Protein AF-A0AAQ4RQZ1-F1 (afdb_monomer_lite)

Foldseek 3Di:
DLVVVVQDDQFDPDPDDTDRDVVSVVVSVVVVVVVVVVVVVVVVVVVVVVVVVVVVVVVVVVVVVVVVVVVVVVVVVVVVVVVVVVVVVVVVVVVVVVVVVVVVVVVVVVVVVVVVVVVVVVVVVVVVVVVVVVVVVVVVVVVVVVVDDDDDDPPDPPQDPVRDDPPDPDPVNVVVVVVVVVVVVVVVVVVVVVVVVVVVVVVVVVVVVVVVVVVVVVVVVVVPVVPPPDDDDDCPVVVVVVVVVVVVVVVVVVVVVVVVVVVVVVVVVVVPPDDDDDDDDDDDPPPPVVVVVVVVVVVVVVVVVVVVVVVVVVVVVVVPDDPDDPVVVVVVVVVVVVVVVVVVVVVVVVVVVVVVVVVVVVVVVVVVVVVVVVVVVD

Organism: NCBI:txid481459

Structure (mmCIF, N/CA/C/O backbone):
data_AF-A0AAQ4RQZ1-F1
#
_entry.id   AF-A0AAQ4RQZ1-F1
#
loop_
_atom_site.group_PDB
_atom_site.id
_atom_site.type_symbol
_atom_site.label_atom_id
_atom_site.label_alt_id
_atom_site.label_comp_id
_atom_site.label_asym_id
_atom_site.label_entity_id
_atom_site.label_seq_id
_atom_site.pdbx_PDB_ins_code
_atom_site.Cartn_x
_atom_site.Cartn_y
_atom_site.Cartn_z
_atom_site.occupancy
_atom_site.B_iso_or_equiv
_atom_site.auth_seq_id
_atom_site.auth_comp_id
_atom_site.auth_asym_id
_atom_site.auth_atom_id
_atom_site.pdbx_PDB_model_num
ATOM 1 N N . GLU A 1 1 ? -41.180 -1.312 80.813 1.00 59.28 1 GLU A N 1
ATOM 2 C CA . GLU A 1 1 ? -41.533 -1.336 79.374 1.00 59.28 1 GLU A CA 1
ATOM 3 C C . GLU A 1 1 ? -42.051 0.009 78.858 1.00 59.28 1 GLU A C 1
ATOM 5 O O . GLU A 1 1 ? -41.521 0.516 77.881 1.00 59.28 1 GLU A O 1
ATOM 10 N N . VAL A 1 2 ? -43.015 0.654 79.524 1.00 67.31 2 VAL A N 1
ATOM 11 C CA . VAL A 1 2 ? -43.515 1.984 79.101 1.00 67.31 2 VAL A CA 1
ATOM 12 C C . VAL A 1 2 ? -42.432 3.077 79.223 1.00 67.31 2 VAL A C 1
ATOM 14 O O . VAL A 1 2 ? -42.236 3.873 78.310 1.00 67.31 2 VAL A O 1
ATOM 17 N N . SER A 1 3 ? -41.609 3.027 80.276 1.00 71.88 3 SER A N 1
ATOM 18 C CA . SER A 1 3 ? -40.496 3.970 80.486 1.00 71.88 3 SER A CA 1
ATOM 19 C C . SER A 1 3 ? -39.339 3.831 79.491 1.00 71.88 3 SER A C 1
ATOM 21 O O . SER A 1 3 ? -38.650 4.810 79.224 1.00 71.88 3 SER A O 1
ATOM 23 N N . SER A 1 4 ? -39.139 2.655 78.883 1.00 78.62 4 SER A N 1
ATOM 24 C CA . SER A 1 4 ? -38.140 2.468 77.814 1.00 78.62 4 SER A CA 1
ATOM 25 C C . SER A 1 4 ? -38.561 3.094 76.481 1.00 78.62 4 SER A C 1
ATOM 27 O O . SER A 1 4 ? -37.720 3.285 75.611 1.00 78.62 4 SER A O 1
ATOM 29 N N . LEU A 1 5 ? -39.841 3.456 76.336 1.00 77.50 5 LEU A N 1
ATOM 30 C CA . LEU A 1 5 ? -40.372 4.231 75.210 1.00 77.50 5 LEU A CA 1
ATOM 31 C C . LEU A 1 5 ? -40.400 5.744 75.506 1.00 77.50 5 LEU A C 1
ATOM 33 O O . LEU A 1 5 ? -40.932 6.514 74.711 1.00 77.50 5 LEU A O 1
ATOM 37 N N . GLY A 1 6 ? -39.838 6.173 76.645 1.00 80.06 6 GLY A N 1
ATOM 38 C CA . GLY A 1 6 ? -39.820 7.571 77.083 1.00 80.06 6 GLY A CA 1
ATOM 39 C C . GLY A 1 6 ? -41.126 8.061 77.719 1.00 80.06 6 GLY A C 1
ATOM 40 O O . GLY A 1 6 ? -41.281 9.263 77.913 1.00 80.06 6 GLY A O 1
ATOM 41 N N . LEU A 1 7 ? -42.060 7.158 78.042 1.00 80.44 7 LEU A N 1
ATOM 42 C CA . LEU A 1 7 ? -43.361 7.490 78.631 1.00 80.44 7 LEU A CA 1
ATOM 43 C C . LEU A 1 7 ? -43.346 7.370 80.174 1.00 80.44 7 LEU A C 1
ATOM 45 O O . LEU A 1 7 ? -42.625 6.525 80.722 1.00 80.44 7 LEU A O 1
ATOM 49 N N . PRO A 1 8 ? -44.128 8.193 80.900 1.00 76.06 8 PRO A N 1
ATOM 50 C CA . PRO A 1 8 ? -44.160 8.184 82.365 1.00 76.06 8 PRO A CA 1
ATOM 51 C C . PRO A 1 8 ? -44.681 6.843 82.932 1.00 76.06 8 PRO A C 1
ATOM 53 O O . PRO A 1 8 ? -45.546 6.207 82.327 1.00 76.06 8 PRO A O 1
ATOM 56 N N . PRO A 1 9 ? -44.155 6.368 84.080 1.00 71.56 9 PRO A N 1
ATOM 57 C CA . PRO A 1 9 ? -44.574 5.101 84.676 1.00 71.56 9 PRO A CA 1
ATOM 58 C C . PRO A 1 9 ? -46.028 5.156 85.172 1.00 71.56 9 PRO A C 1
ATOM 60 O O . PRO A 1 9 ? -46.470 6.144 85.749 1.00 71.56 9 PRO A O 1
ATOM 63 N N . LEU A 1 10 ? -46.760 4.058 84.966 1.00 65.25 10 LEU A N 1
ATOM 64 C CA . LEU A 1 10 ? -48.193 3.923 85.279 1.00 65.25 10 LEU A CA 1
ATOM 65 C C . LEU A 1 10 ? -48.496 3.708 86.774 1.00 65.25 10 LEU A C 1
ATOM 67 O O . LEU A 1 10 ? -49.662 3.675 87.160 1.00 65.25 10 LEU A O 1
ATOM 71 N N . TRP A 1 11 ? -47.459 3.569 87.603 1.00 62.66 11 TRP A N 1
ATOM 72 C CA . TRP A 1 11 ? -47.564 3.271 89.028 1.00 62.66 11 TRP A CA 1
ATOM 73 C C . TRP A 1 11 ? -46.724 4.260 89.831 1.00 62.66 11 TRP A C 1
ATOM 75 O O . TRP A 1 11 ? -45.545 4.457 89.537 1.00 62.66 11 TRP A O 1
ATOM 85 N N . THR A 1 12 ? -47.321 4.827 90.874 1.00 58.41 12 THR A N 1
ATOM 86 C CA . THR A 1 12 ? -46.602 5.540 91.930 1.00 58.41 12 THR A CA 1
ATOM 87 C C . THR A 1 12 ? -46.674 4.655 93.171 1.00 58.41 12 THR A C 1
ATOM 89 O O . THR A 1 12 ? -47.775 4.385 93.647 1.00 58.41 12 THR A O 1
ATOM 92 N N . GLU A 1 13 ? -45.543 4.167 93.693 1.00 52.25 13 GLU A N 1
ATOM 93 C CA . GLU A 1 13 ? -45.518 3.493 95.000 1.00 52.25 13 GLU A CA 1
ATOM 94 C C . GLU A 1 13 ? -45.848 4.525 96.085 1.00 52.25 13 GLU A C 1
ATOM 96 O O . GLU A 1 13 ? -44.984 5.244 96.583 1.00 52.25 13 GLU A O 1
ATOM 101 N N . SER A 1 14 ? -47.130 4.636 96.425 1.00 49.06 14 SER A N 1
ATOM 102 C CA . SER A 1 14 ? -47.586 5.293 97.642 1.00 49.06 14 SER A CA 1
ATOM 103 C C . SER A 1 14 ? -48.231 4.241 98.534 1.00 49.06 14 SER A C 1
ATOM 105 O O . SER A 1 14 ? -48.988 3.385 98.078 1.00 49.06 14 SER A O 1
ATOM 107 N N . SER A 1 15 ? -47.852 4.260 99.807 1.00 50.69 15 SER A N 1
ATOM 108 C CA . SER A 1 15 ? -48.263 3.302 100.824 1.00 50.69 15 SER A CA 1
ATOM 109 C C . SER A 1 15 ? -49.790 3.232 100.953 1.00 50.69 15 SER A C 1
ATOM 111 O O . SER A 1 15 ? -50.403 4.165 101.464 1.00 50.69 15 SER A O 1
ATOM 113 N N . GLY A 1 16 ? -50.379 2.099 100.563 1.00 50.88 16 GLY A N 1
ATOM 114 C CA . GLY A 1 16 ? -51.783 1.765 100.823 1.00 50.88 16 GLY A CA 1
ATOM 115 C C . GLY A 1 16 ? -52.666 1.778 99.574 1.00 50.88 16 GLY A C 1
ATOM 116 O O . GLY A 1 16 ? -53.191 2.811 99.188 1.00 50.88 16 GLY A O 1
ATOM 117 N N . SER A 1 17 ? -52.891 0.582 99.020 1.00 53.38 17 SER A N 1
ATOM 118 C CA . SER A 1 17 ? -53.736 0.240 97.860 1.00 53.38 17 SER A CA 1
ATOM 119 C C . SER A 1 17 ? -53.288 0.805 96.494 1.00 53.38 17 SER A C 1
ATOM 121 O O . SER A 1 17 ? -53.156 2.014 96.328 1.00 53.38 17 SER A O 1
ATOM 123 N N . PRO A 1 18 ? -53.048 -0.059 95.487 1.00 54.28 18 PRO A N 1
ATOM 124 C CA . PRO A 1 18 ? -52.599 0.375 94.171 1.00 54.28 18 PRO A CA 1
ATOM 125 C C . PRO A 1 18 ? -53.797 0.891 93.362 1.00 54.28 18 PRO A C 1
ATOM 127 O O . PRO A 1 18 ? -54.437 0.136 92.632 1.00 54.28 18 PRO A O 1
ATOM 130 N N . GLU A 1 19 ? -54.137 2.169 93.509 1.00 59.97 19 GLU A N 1
ATOM 131 C CA . GLU A 1 19 ? -55.210 2.782 92.726 1.00 59.97 19 GLU A CA 1
ATOM 132 C C . GLU A 1 19 ? -54.652 3.274 91.384 1.00 59.97 19 GLU A C 1
ATOM 134 O O . GLU A 1 19 ? -53.916 4.259 91.292 1.00 59.97 19 GLU A O 1
ATOM 139 N N . VAL A 1 20 ? -54.952 2.528 90.320 1.00 65.06 20 VAL A N 1
ATOM 140 C CA . VAL A 1 20 ? -54.556 2.882 88.955 1.00 65.06 20 VAL A CA 1
ATOM 141 C C . VAL A 1 20 ? -55.335 4.123 88.531 1.00 65.06 20 VAL A C 1
ATOM 143 O O . VAL A 1 20 ? -56.552 4.075 88.351 1.00 65.06 20 VAL A O 1
ATOM 146 N N . ASN A 1 21 ? -54.638 5.241 88.335 1.00 78.88 21 ASN A N 1
ATOM 147 C CA . ASN A 1 21 ? -55.267 6.459 87.843 1.00 78.88 21 ASN A CA 1
ATOM 148 C C . ASN A 1 21 ? -55.654 6.277 86.364 1.00 78.88 21 ASN A C 1
ATOM 150 O O . ASN A 1 21 ? -54.814 6.283 85.467 1.00 78.88 21 ASN A O 1
ATOM 154 N N . VAL A 1 22 ? -56.952 6.125 86.101 1.00 80.81 22 VAL A N 1
ATOM 155 C CA . VAL A 1 22 ? -57.495 5.918 84.748 1.00 80.81 22 VAL A CA 1
ATOM 156 C C . VAL A 1 22 ? -57.039 7.013 83.777 1.00 80.81 22 VAL A C 1
ATOM 158 O O . VAL A 1 22 ? -56.769 6.722 82.615 1.00 80.81 22 VAL A O 1
ATOM 161 N N . MET A 1 23 ? -56.878 8.255 84.248 1.00 83.00 23 MET A N 1
ATOM 162 C CA . MET A 1 23 ? -56.423 9.380 83.429 1.00 83.00 23 MET A CA 1
ATOM 163 C C . MET A 1 23 ? -54.957 9.226 82.993 1.00 83.00 23 MET A C 1
ATOM 165 O O . MET A 1 23 ? -54.626 9.537 81.850 1.00 83.00 23 MET A O 1
ATOM 169 N N . THR A 1 24 ? -54.071 8.729 83.868 1.00 82.31 24 THR A N 1
ATOM 170 C CA . THR A 1 24 ? -52.656 8.508 83.512 1.00 82.31 24 THR A CA 1
ATOM 171 C C . THR A 1 24 ? -52.511 7.344 82.541 1.00 82.31 24 THR A C 1
ATOM 173 O O . THR A 1 24 ? -51.717 7.440 81.607 1.00 82.31 24 THR A O 1
ATOM 176 N N . VAL A 1 25 ? -53.327 6.297 82.691 1.00 84.38 25 VAL A N 1
ATOM 177 C CA . VAL A 1 25 ? -53.416 5.193 81.724 1.00 84.38 25 VAL A CA 1
ATOM 178 C C . VAL A 1 25 ? -53.899 5.698 80.365 1.00 84.38 25 VAL A C 1
ATOM 180 O O . VAL A 1 25 ? -53.252 5.417 79.360 1.00 84.38 25 VAL A O 1
ATOM 183 N N . LEU A 1 26 ? -54.990 6.473 80.319 1.00 87.81 26 LEU A N 1
ATOM 184 C CA . LEU A 1 26 ? -55.558 6.975 79.063 1.00 87.81 26 LEU A CA 1
ATOM 185 C C . LEU A 1 26 ? -54.582 7.895 78.320 1.00 87.81 26 LEU A C 1
ATOM 187 O O . LEU A 1 26 ? -54.407 7.754 77.111 1.00 87.81 26 LEU A O 1
ATOM 191 N N . ASN A 1 27 ? -53.912 8.796 79.046 1.00 87.94 27 ASN A N 1
ATOM 192 C CA . ASN A 1 27 ? -52.893 9.678 78.480 1.00 87.94 27 ASN A CA 1
ATOM 193 C C . ASN A 1 27 ? -51.678 8.882 77.985 1.00 87.94 27 ASN A C 1
ATOM 195 O O . ASN A 1 27 ? -51.227 9.108 76.869 1.00 87.94 27 ASN A O 1
ATOM 199 N N . CYS A 1 28 ? -51.209 7.881 78.742 1.00 87.06 28 CYS A N 1
ATOM 200 C CA . CYS A 1 28 ? -50.135 6.996 78.280 1.00 87.06 28 CYS A CA 1
ATOM 201 C C . CYS A 1 28 ? -50.531 6.209 77.023 1.00 87.06 28 CYS A C 1
ATOM 203 O O . CYS A 1 28 ? -49.710 6.044 76.124 1.00 87.06 28 CYS A O 1
ATOM 205 N N . MET A 1 29 ? -51.775 5.728 76.932 1.00 87.94 29 MET A N 1
ATOM 206 C CA . MET A 1 29 ? -52.284 5.050 75.735 1.00 87.94 29 MET A CA 1
ATOM 207 C C . MET A 1 29 ? -52.366 6.005 74.542 1.00 87.94 29 MET A C 1
ATOM 209 O O . MET A 1 29 ? -51.962 5.637 73.440 1.00 87.94 29 MET A O 1
ATOM 213 N N . TYR A 1 30 ? -52.845 7.232 74.755 1.00 91.38 30 TYR A N 1
ATOM 214 C CA . TYR A 1 30 ? -52.876 8.275 73.732 1.00 91.38 30 TYR A CA 1
ATOM 215 C C . TYR A 1 30 ? -51.467 8.612 73.227 1.00 91.38 30 TYR A C 1
ATOM 217 O O . TYR A 1 30 ? -51.231 8.596 72.017 1.00 91.38 30 TYR A O 1
ATOM 225 N N . ASP A 1 31 ? -50.516 8.832 74.136 1.00 91.81 31 ASP A N 1
ATOM 226 C CA . ASP A 1 31 ? -49.124 9.138 73.800 1.00 91.81 31 ASP A CA 1
ATOM 227 C C . ASP A 1 31 ? -48.448 7.969 73.074 1.00 91.81 31 ASP A C 1
ATOM 229 O O . ASP A 1 31 ? -47.706 8.185 72.114 1.00 91.81 31 ASP A O 1
ATOM 233 N N . LEU A 1 32 ? -48.747 6.726 73.466 1.00 92.19 32 LEU A N 1
ATOM 234 C CA . LEU A 1 32 ? -48.250 5.522 72.798 1.00 92.19 32 LEU A CA 1
ATOM 235 C C . LEU A 1 32 ? -48.790 5.396 71.367 1.00 92.19 32 LEU A C 1
ATOM 237 O O . LEU A 1 32 ? -48.021 5.129 70.443 1.00 92.19 32 LEU A O 1
ATOM 241 N N . ILE A 1 33 ? -50.090 5.629 71.160 1.00 92.81 33 ILE A N 1
ATOM 242 C CA . ILE A 1 33 ? -50.713 5.630 69.826 1.00 92.81 33 ILE A CA 1
ATOM 243 C C . ILE A 1 33 ? -50.127 6.756 68.970 1.00 92.81 33 ILE A C 1
ATOM 245 O O . ILE A 1 33 ? -49.798 6.554 67.800 1.00 92.81 33 ILE A O 1
ATOM 249 N N . HIS A 1 34 ? -49.955 7.945 69.545 1.00 93.88 34 HIS A N 1
ATOM 250 C CA . HIS A 1 34 ? -49.367 9.079 68.845 1.00 93.88 34 HIS A CA 1
ATOM 251 C C . HIS A 1 34 ? -47.904 8.810 68.456 1.00 93.88 34 HIS A C 1
ATOM 253 O O . HIS A 1 34 ? -47.505 9.081 67.318 1.00 93.88 34 HIS A O 1
ATOM 259 N N . LEU A 1 35 ? -47.115 8.220 69.360 1.00 93.38 35 LEU A N 1
ATOM 260 C CA . LEU A 1 35 ? -45.741 7.798 69.098 1.00 93.38 35 LEU A CA 1
ATOM 261 C C . LEU A 1 35 ? -45.685 6.731 67.999 1.00 93.38 35 LEU A C 1
ATOM 263 O O . LEU A 1 35 ? -44.861 6.843 67.092 1.00 93.38 35 LEU A O 1
ATOM 267 N N . HIS A 1 36 ? -46.593 5.753 68.026 1.00 93.56 36 HIS A N 1
ATOM 268 C CA . HIS A 1 36 ? -46.703 4.726 66.992 1.00 93.56 36 HIS A CA 1
ATOM 269 C C . HIS A 1 36 ? -47.021 5.331 65.617 1.00 93.56 36 HIS A C 1
ATOM 271 O O . HIS A 1 36 ? -46.303 5.073 64.654 1.00 93.56 36 HIS A O 1
ATOM 277 N N . HIS A 1 37 ? -48.016 6.219 65.523 1.00 95.94 37 HIS A N 1
ATOM 278 C CA . HIS A 1 37 ? -48.346 6.912 64.271 1.00 95.94 37 HIS A CA 1
ATOM 279 C C . HIS A 1 37 ? -47.215 7.812 63.759 1.00 95.94 37 HIS A C 1
ATOM 281 O O . HIS A 1 37 ? -47.072 8.002 62.550 1.00 95.94 37 HIS A O 1
ATOM 287 N N . LYS A 1 38 ? -46.425 8.414 64.656 1.00 96.44 38 LYS A N 1
ATOM 288 C CA . LYS A 1 38 ? -45.224 9.168 64.273 1.00 96.44 38 LYS A CA 1
ATOM 289 C C . LYS A 1 38 ? -44.148 8.229 63.725 1.00 96.44 38 LYS A C 1
ATOM 291 O O . LYS A 1 38 ? -43.565 8.543 62.692 1.00 96.44 38 LYS A O 1
ATOM 296 N N . GLY A 1 39 ? -43.933 7.089 64.382 1.00 96.25 39 GLY A N 1
ATOM 297 C CA . GLY A 1 39 ? -43.011 6.038 63.950 1.00 96.25 39 GLY A CA 1
ATOM 298 C C . GLY A 1 39 ? -43.359 5.479 62.569 1.00 96.25 39 GLY A C 1
ATOM 299 O O . GLY A 1 39 ? -42.486 5.404 61.706 1.00 96.25 39 GLY A O 1
ATOM 300 N N . LEU A 1 40 ? -44.638 5.180 62.326 1.00 96.75 40 LEU A N 1
ATOM 301 C CA . LEU A 1 40 ? -45.128 4.737 61.017 1.00 96.75 40 LEU A CA 1
ATOM 302 C C . LEU A 1 40 ? -44.853 5.776 59.927 1.00 96.75 40 LEU A C 1
ATOM 304 O O . LEU A 1 40 ? -44.240 5.444 58.921 1.00 96.75 40 LEU A O 1
ATOM 308 N N . ARG A 1 41 ? -45.181 7.054 60.162 1.00 97.38 41 ARG A N 1
ATOM 309 C CA . ARG A 1 41 ? -44.879 8.130 59.201 1.00 97.38 41 ARG A CA 1
ATOM 310 C C . ARG A 1 41 ? -43.383 8.270 58.914 1.00 97.38 41 ARG A C 1
ATOM 312 O O . ARG A 1 41 ? -42.995 8.532 57.780 1.00 97.38 41 ARG A O 1
ATOM 319 N N . THR A 1 42 ? -42.523 8.120 59.924 1.00 97.12 42 THR A N 1
ATOM 320 C CA . THR A 1 42 ? -41.068 8.142 59.700 1.00 97.12 42 THR A CA 1
ATOM 321 C C . THR A 1 42 ? -40.584 6.934 58.904 1.00 97.12 42 THR A C 1
ATOM 323 O O . THR A 1 42 ? -39.719 7.105 58.049 1.00 97.12 42 THR A O 1
ATOM 326 N N . LEU A 1 43 ? -41.160 5.751 59.143 1.00 97.50 43 LEU A N 1
ATOM 327 C CA . LEU A 1 43 ? -40.852 4.531 58.400 1.00 97.50 43 LEU A CA 1
ATOM 328 C C . LEU A 1 43 ? -41.260 4.676 56.928 1.00 97.50 43 LEU A C 1
ATOM 330 O O . LEU A 1 43 ? -40.421 4.489 56.056 1.00 97.50 43 LEU A O 1
ATOM 334 N N . GLU A 1 44 ? -42.495 5.106 56.659 1.00 97.44 44 GLU A N 1
ATOM 335 C CA . GLU A 1 44 ? -43.001 5.351 55.300 1.00 97.44 44 GLU A CA 1
ATOM 336 C C . GLU A 1 44 ? -42.118 6.356 54.545 1.00 97.44 44 GLU A C 1
ATOM 338 O O . GLU A 1 44 ? -41.727 6.119 53.403 1.00 97.44 44 GLU A O 1
ATOM 343 N N . ASN A 1 45 ? -41.730 7.462 55.191 1.00 97.62 45 ASN A N 1
ATOM 344 C CA . ASN A 1 45 ? -40.822 8.438 54.586 1.00 97.62 45 ASN A CA 1
ATOM 345 C C . ASN A 1 45 ? -39.450 7.827 54.258 1.00 97.62 45 ASN A C 1
ATOM 347 O O . ASN A 1 45 ? -38.893 8.102 53.196 1.00 97.62 45 ASN A O 1
ATOM 351 N N . MET A 1 46 ? -38.902 6.997 55.151 1.00 97.62 46 MET A N 1
ATOM 352 C CA . MET A 1 46 ? -37.640 6.295 54.909 1.00 97.62 46 MET A CA 1
ATOM 353 C C . MET A 1 46 ? -37.747 5.288 53.761 1.00 97.62 46 MET A C 1
ATOM 355 O O . MET A 1 46 ? -36.831 5.217 52.946 1.00 97.62 46 MET A O 1
ATOM 359 N N . GLU A 1 47 ? -38.849 4.544 53.663 1.00 97.75 47 GLU A N 1
ATOM 360 C CA . GLU A 1 47 ? -39.102 3.606 52.563 1.00 97.75 47 GLU A CA 1
ATOM 361 C C . GLU A 1 47 ? -39.194 4.335 51.216 1.00 97.75 47 GLU A C 1
ATOM 363 O O . GLU A 1 47 ? -38.590 3.907 50.231 1.00 97.75 47 GLU A O 1
ATOM 368 N N . VAL A 1 48 ? -39.872 5.487 51.171 1.00 97.75 48 VAL A N 1
ATOM 369 C CA . VAL A 1 48 ? -39.945 6.326 49.965 1.00 97.75 48 VAL A CA 1
ATOM 370 C C . VAL A 1 48 ? -38.560 6.832 49.553 1.00 97.75 48 VAL A C 1
ATOM 372 O O . VAL A 1 48 ? -38.203 6.753 48.375 1.00 97.75 48 VAL A O 1
ATOM 375 N N . GLU A 1 49 ? -37.757 7.333 50.493 1.00 97.56 49 GLU A N 1
ATOM 376 C CA . GLU A 1 49 ? -36.389 7.779 50.197 1.00 97.56 49 GLU A CA 1
ATOM 377 C C . GLU A 1 49 ? -35.479 6.617 49.778 1.00 97.56 49 GLU A C 1
ATOM 379 O O . GLU A 1 49 ? -34.660 6.765 48.866 1.00 97.56 49 GLU A O 1
ATOM 384 N N . GLN A 1 50 ? -35.661 5.431 50.362 1.00 97.62 50 GLN A N 1
ATOM 385 C CA . GLN A 1 50 ? -34.957 4.222 49.947 1.00 97.62 50 GLN A CA 1
ATOM 386 C C . GLN A 1 50 ? -35.296 3.851 48.498 1.00 97.62 50 GLN A C 1
ATOM 388 O O . GLN A 1 50 ? -34.382 3.609 47.709 1.00 97.62 50 GLN A O 1
ATOM 393 N N . LEU A 1 51 ? -36.577 3.857 48.117 1.00 98.06 51 LEU A N 1
ATOM 394 C CA . LEU A 1 51 ? -37.006 3.575 46.743 1.00 98.06 51 LEU A CA 1
ATOM 395 C C . LEU A 1 51 ? -36.446 4.596 45.744 1.00 98.06 51 LEU A C 1
ATOM 397 O O . LEU A 1 51 ? -35.940 4.210 44.688 1.00 98.06 51 LEU A O 1
ATOM 401 N N . LYS A 1 52 ? -36.462 5.891 46.087 1.00 98.25 52 LYS A N 1
ATOM 402 C CA . LYS A 1 52 ? -35.836 6.943 45.265 1.00 98.25 52 LYS A CA 1
ATOM 403 C C . LYS A 1 52 ? -34.336 6.710 45.098 1.00 98.25 52 LYS A C 1
ATOM 405 O O . LYS A 1 52 ? -33.816 6.816 43.989 1.00 98.25 52 LYS A O 1
ATOM 410 N N . SER A 1 53 ? -33.641 6.371 46.184 1.00 97.50 53 SER A N 1
ATOM 411 C CA . SER A 1 53 ? -32.204 6.086 46.162 1.00 97.50 53 SER A CA 1
ATOM 412 C C . SER A 1 53 ? -31.877 4.880 45.276 1.00 97.50 53 SER A C 1
ATOM 414 O O . SER A 1 53 ? -30.984 4.969 44.435 1.00 97.50 53 SER A O 1
ATOM 416 N N . ILE A 1 54 ? -32.649 3.791 45.377 1.00 98.19 54 ILE A N 1
ATOM 417 C CA . ILE A 1 54 ? -32.504 2.605 44.515 1.00 98.19 54 ILE A CA 1
ATOM 418 C C . ILE A 1 54 ? -32.689 2.986 43.041 1.00 98.19 54 ILE A C 1
ATOM 420 O O . ILE A 1 54 ? -31.818 2.693 42.223 1.00 98.19 54 ILE A O 1
ATOM 424 N N . SER A 1 55 ? -33.756 3.724 42.714 1.00 97.94 55 SER A N 1
ATOM 425 C CA . SER A 1 55 ? -34.008 4.189 41.344 1.00 97.94 55 SER A CA 1
ATOM 426 C C . SER A 1 55 ? -32.864 5.054 40.800 1.00 97.94 55 SER A C 1
ATOM 428 O O . SER A 1 55 ? -32.480 4.911 39.639 1.00 97.94 55 SER A O 1
ATOM 430 N N . ASN A 1 56 ? -32.298 5.941 41.623 1.00 98.25 56 ASN A N 1
ATOM 431 C CA . ASN A 1 56 ? -31.162 6.778 41.234 1.00 98.25 56 ASN A CA 1
ATOM 432 C C . ASN A 1 56 ? -29.902 5.942 40.990 1.00 98.25 56 ASN A C 1
ATOM 434 O O . ASN A 1 56 ? -29.187 6.166 40.013 1.00 98.25 56 ASN A O 1
ATOM 438 N N . VAL A 1 57 ? -29.632 4.967 41.859 1.00 98.25 57 VAL A N 1
ATOM 439 C CA . VAL A 1 57 ? -28.503 4.045 41.706 1.00 98.25 57 VAL A CA 1
ATOM 440 C C . VAL A 1 57 ? -28.635 3.241 40.415 1.00 98.25 57 VAL A C 1
ATOM 442 O O . VAL A 1 57 ? -27.650 3.096 39.692 1.00 98.25 57 VAL A O 1
ATOM 445 N N . ASP A 1 58 ? -29.828 2.756 40.085 1.00 98.31 58 ASP A N 1
ATOM 446 C CA . ASP A 1 58 ? -30.046 1.979 38.865 1.00 98.31 58 ASP A CA 1
ATOM 447 C C . ASP A 1 58 ? -29.923 2.838 37.600 1.00 98.31 58 ASP A C 1
ATOM 449 O O . ASP A 1 58 ? -29.283 2.417 36.633 1.00 98.31 58 ASP A O 1
ATOM 453 N N . TYR A 1 59 ? -30.403 4.084 37.633 1.00 98.44 59 TYR A N 1
ATOM 454 C CA . TYR A 1 59 ? -30.165 5.053 36.560 1.00 98.44 59 TYR A CA 1
ATOM 455 C C . TYR A 1 59 ? -28.668 5.354 36.363 1.00 98.44 59 TYR A C 1
ATOM 457 O O . TYR A 1 59 ? -28.160 5.359 35.236 1.00 98.44 59 TYR A O 1
ATOM 465 N N . LEU A 1 60 ? -27.924 5.561 37.454 1.00 98.38 60 LEU A N 1
ATOM 466 C CA . LEU A 1 60 ? -26.478 5.791 37.398 1.00 98.38 60 LEU A CA 1
ATOM 467 C C . LEU A 1 60 ? -25.719 4.563 36.883 1.00 98.38 60 LEU A C 1
ATOM 469 O O . LEU A 1 60 ? -24.762 4.708 36.123 1.00 98.38 60 LEU A O 1
ATOM 473 N N . LYS A 1 61 ? -26.146 3.348 37.243 1.00 98.44 61 LYS A N 1
ATOM 474 C CA . LYS A 1 61 ? -25.572 2.115 36.687 1.00 98.44 61 LYS A CA 1
ATOM 475 C C . LYS A 1 61 ? -25.803 2.031 35.182 1.00 98.44 61 LYS A C 1
ATOM 477 O O . LYS A 1 61 ? -24.840 1.796 34.460 1.00 98.44 61 LYS A O 1
ATOM 482 N N . LEU A 1 62 ? -27.032 2.268 34.717 1.00 98.31 62 LEU A N 1
ATOM 483 C CA . LEU A 1 62 ? -27.386 2.211 33.295 1.00 98.31 62 LEU A CA 1
ATOM 484 C C . LEU A 1 62 ? -26.590 3.227 32.464 1.00 98.31 62 LEU A C 1
ATOM 486 O O . LEU A 1 62 ? -26.017 2.894 31.427 1.00 98.31 62 LEU A O 1
ATOM 490 N N . THR A 1 63 ? -26.515 4.471 32.931 1.00 98.38 63 THR A N 1
ATOM 491 C CA . THR A 1 63 ? -25.732 5.514 32.251 1.00 98.38 63 THR A CA 1
ATOM 492 C C . THR A 1 63 ? -24.233 5.207 32.289 1.00 98.38 63 THR A C 1
ATOM 494 O O . THR A 1 63 ? -23.538 5.391 31.290 1.00 98.38 63 THR A O 1
ATOM 497 N N . SER A 1 64 ? -23.724 4.650 33.394 1.00 98.06 64 SER A N 1
ATOM 498 C CA . SER A 1 64 ? -22.333 4.194 33.487 1.00 98.06 64 SER A CA 1
ATOM 499 C C . SER A 1 64 ? -22.020 3.068 32.497 1.00 98.06 64 SER A C 1
ATOM 501 O O . SER A 1 64 ? -20.957 3.096 31.874 1.00 98.06 64 SER A O 1
ATOM 503 N N . THR A 1 65 ? -22.915 2.092 32.315 1.00 98.25 65 THR A N 1
ATOM 504 C CA . THR A 1 65 ? -22.717 1.010 31.336 1.00 98.25 65 THR A CA 1
ATOM 505 C C . THR A 1 65 ? -22.734 1.537 29.906 1.00 98.25 65 THR A C 1
ATOM 507 O O . THR A 1 65 ? -21.824 1.218 29.145 1.00 98.25 65 THR A O 1
ATOM 510 N N . GLN A 1 66 ? -23.671 2.428 29.569 1.00 98.62 66 GLN A N 1
ATOM 511 C CA . GLN A 1 66 ? -23.744 3.048 28.239 1.00 98.62 66 GLN A CA 1
ATOM 512 C C . GLN A 1 66 ? -22.476 3.844 27.898 1.00 98.62 66 GLN A C 1
ATOM 514 O O . GLN A 1 66 ? -21.905 3.685 26.820 1.00 98.62 66 GLN A O 1
ATOM 519 N N . LEU A 1 67 ? -21.980 4.659 28.835 1.00 98.50 67 LEU A N 1
ATOM 520 C CA . LEU A 1 67 ? -20.746 5.424 28.635 1.00 98.50 67 LEU A CA 1
ATOM 521 C C . LEU A 1 67 ? -19.518 4.515 28.483 1.00 98.50 67 LEU A C 1
ATOM 523 O O . LEU A 1 67 ? -18.627 4.812 27.686 1.00 98.50 67 LEU A O 1
ATOM 527 N N . LYS A 1 68 ? -19.463 3.392 29.211 1.00 98.56 68 LYS A N 1
ATOM 528 C CA . LYS A 1 68 ? -18.395 2.393 29.052 1.00 98.56 68 LYS A CA 1
ATOM 529 C C . LYS A 1 68 ? -18.436 1.737 27.675 1.00 98.56 68 LYS A C 1
ATOM 531 O O . LYS A 1 68 ? -17.391 1.606 27.047 1.00 98.56 68 LYS A O 1
ATOM 536 N N . GLU A 1 69 ? -19.613 1.360 27.187 1.00 98.38 69 GLU A N 1
ATOM 537 C CA . GLU A 1 69 ? -19.771 0.782 25.847 1.00 98.38 69 GLU A CA 1
ATOM 538 C C . GLU A 1 69 ? -19.352 1.767 24.754 1.00 98.38 69 GLU A C 1
ATOM 540 O O . GLU A 1 69 ? -18.586 1.400 23.862 1.00 98.38 69 GLU A O 1
ATOM 545 N N . GLN A 1 70 ? -19.769 3.031 24.865 1.00 98.44 70 GLN A N 1
ATOM 546 C CA . GLN A 1 70 ? -19.377 4.085 23.930 1.00 98.44 70 GLN A CA 1
ATOM 547 C C . GLN A 1 70 ? -17.861 4.330 23.944 1.00 98.44 70 GLN A C 1
ATOM 549 O O . GLN A 1 70 ? -17.247 4.482 22.886 1.00 98.44 70 GLN A O 1
ATOM 554 N N . LEU A 1 71 ? -17.236 4.314 25.125 1.00 98.00 71 LEU A N 1
ATOM 555 C CA . LEU A 1 71 ? -15.784 4.419 25.258 1.00 98.00 71 LEU A CA 1
ATOM 556 C C . LEU A 1 71 ? -15.072 3.243 24.578 1.00 98.00 71 LEU A C 1
ATOM 558 O O . LEU A 1 71 ? -14.097 3.447 23.857 1.00 98.00 71 LEU A O 1
ATOM 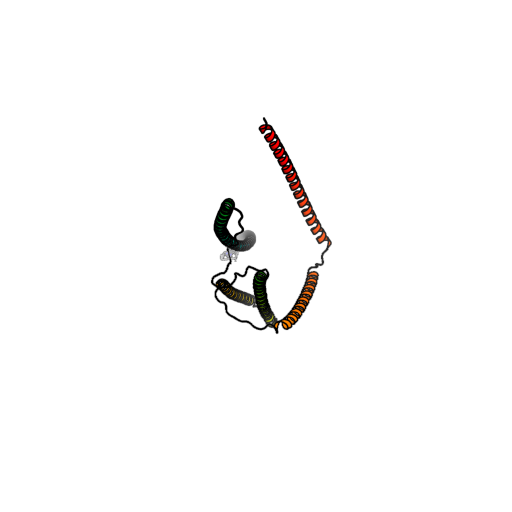562 N N . GLU A 1 72 ? -15.549 2.016 24.782 1.00 98.31 72 GLU A N 1
ATOM 563 C CA . GLU A 1 72 ? -14.962 0.830 24.154 1.00 98.31 72 GLU A CA 1
ATOM 564 C C . GLU A 1 72 ? -15.164 0.817 22.632 1.00 98.31 72 GLU A C 1
ATOM 566 O O . GLU A 1 72 ? -14.259 0.419 21.898 1.00 98.31 72 GLU A O 1
ATOM 571 N N . LEU A 1 73 ? -16.304 1.294 22.126 1.00 98.19 73 LEU A N 1
ATOM 572 C CA . LEU A 1 73 ? -16.518 1.498 20.689 1.00 98.19 73 LEU A CA 1
ATOM 573 C C . LEU A 1 73 ? -15.527 2.516 20.119 1.00 98.19 73 LEU A C 1
ATOM 575 O O . LEU A 1 73 ? -14.798 2.189 19.183 1.00 98.19 73 LEU A O 1
ATOM 579 N N . SER A 1 74 ? -15.409 3.692 20.740 1.00 97.44 74 SER A N 1
ATOM 580 C CA . SER A 1 74 ? -14.469 4.731 20.304 1.00 97.44 74 SER A CA 1
ATOM 581 C C . SER A 1 74 ? -13.011 4.247 20.332 1.00 97.44 74 SER A C 1
ATOM 583 O O . SER A 1 74 ? -12.245 4.513 19.405 1.00 97.44 74 SER A O 1
ATOM 585 N N . LYS A 1 75 ? -12.614 3.456 21.339 1.00 98.31 75 LYS A N 1
ATOM 586 C CA . LYS A 1 75 ? -11.279 2.831 21.389 1.00 98.31 75 LYS A CA 1
ATOM 587 C C . LYS A 1 75 ? -11.032 1.872 20.221 1.00 98.31 75 LYS A C 1
ATOM 589 O O . LYS A 1 75 ? -9.933 1.880 19.656 1.00 98.31 75 LYS A O 1
ATOM 594 N N . ARG A 1 76 ? -12.023 1.050 19.856 1.00 98.00 76 ARG A N 1
ATOM 595 C CA . ARG A 1 76 ? -11.936 0.127 18.707 1.00 98.00 76 ARG A CA 1
ATOM 596 C C . ARG A 1 76 ? -11.846 0.882 17.383 1.00 98.00 76 ARG A C 1
ATOM 598 O O . ARG A 1 76 ? -11.032 0.540 16.528 1.00 98.00 76 ARG A O 1
ATOM 605 N N . GLU A 1 77 ? -12.634 1.939 17.223 1.00 98.06 77 GLU A N 1
ATOM 606 C CA . GLU A 1 77 ? -12.565 2.805 16.044 1.00 98.06 77 GLU A CA 1
ATOM 607 C C . GLU A 1 77 ? -11.196 3.478 15.927 1.00 98.06 77 GLU A C 1
ATOM 609 O O . GLU A 1 77 ? -10.573 3.425 14.865 1.00 98.06 77 GLU A O 1
ATOM 614 N N . ASN A 1 78 ? -10.677 4.025 17.029 1.00 96.88 78 ASN A N 1
ATOM 615 C CA . ASN A 1 78 ? -9.369 4.673 17.064 1.00 96.88 78 ASN A CA 1
ATOM 616 C C . ASN A 1 78 ? -8.232 3.700 16.706 1.00 96.88 78 ASN A C 1
ATOM 618 O O . ASN A 1 78 ? -7.351 4.027 15.915 1.00 96.88 78 ASN A O 1
ATOM 622 N N . THR A 1 79 ? -8.275 2.466 17.214 1.00 97.94 79 THR A N 1
ATOM 623 C CA . THR A 1 79 ? -7.303 1.429 16.820 1.00 97.94 79 THR A CA 1
ATOM 624 C C . THR A 1 79 ? -7.406 1.071 15.335 1.00 97.94 79 THR A C 1
ATOM 626 O O . THR A 1 79 ? -6.379 0.917 14.672 1.00 97.94 79 THR A O 1
ATOM 629 N N . GLY A 1 80 ? -8.618 1.017 14.776 1.00 97.25 80 GLY A N 1
ATOM 630 C CA . GLY A 1 80 ? -8.824 0.837 13.337 1.00 97.25 80 GLY A CA 1
ATOM 631 C C . GLY A 1 80 ? -8.305 2.006 12.488 1.00 97.25 80 GLY A C 1
ATOM 632 O O . GLY A 1 80 ? -7.802 1.792 11.383 1.00 97.25 80 GLY A O 1
ATOM 633 N N . LEU A 1 81 ? -8.406 3.244 12.978 1.00 97.88 81 LEU A N 1
ATOM 634 C CA . LEU A 1 81 ? -7.841 4.423 12.313 1.00 97.88 81 LEU A CA 1
ATOM 635 C C . LEU A 1 81 ? -6.309 4.411 12.343 1.00 97.88 81 LEU A C 1
ATOM 637 O O . LEU A 1 81 ? -5.697 4.596 11.293 1.00 97.88 81 LEU A O 1
ATOM 641 N N . LEU A 1 82 ? -5.698 4.098 13.488 1.00 98.19 82 LEU A N 1
ATOM 642 C CA . LEU A 1 82 ? -4.239 4.005 13.627 1.00 98.19 82 LEU A CA 1
ATOM 643 C C . LEU A 1 82 ? -3.625 2.951 12.693 1.00 98.19 82 LEU A C 1
ATOM 645 O O . LEU A 1 82 ? -2.579 3.189 12.089 1.00 98.19 82 LEU A O 1
ATOM 649 N N . GLU A 1 83 ? -4.272 1.795 12.515 1.00 98.00 83 GLU A N 1
ATOM 650 C CA . GLU A 1 83 ? -3.772 0.782 11.576 1.00 98.00 83 GLU A CA 1
ATOM 651 C C . GLU A 1 83 ? -3.915 1.234 10.112 1.00 98.00 83 GLU A C 1
ATOM 653 O O . GLU A 1 83 ? -3.002 1.010 9.313 1.00 98.00 83 GLU A O 1
ATOM 658 N N . ARG A 1 84 ? -4.998 1.939 9.747 1.00 98.19 84 ARG A N 1
ATOM 659 C CA . ARG A 1 84 ? -5.115 2.545 8.405 1.00 98.19 84 ARG A CA 1
ATOM 660 C C . ARG A 1 84 ? -4.050 3.611 8.169 1.00 98.19 84 ARG A C 1
ATOM 662 O O . ARG A 1 84 ? -3.438 3.622 7.103 1.00 98.19 84 ARG A O 1
ATOM 669 N N . GLU A 1 85 ? -3.794 4.470 9.152 1.00 97.75 85 GLU A N 1
ATOM 670 C CA . GLU A 1 85 ? -2.730 5.473 9.087 1.00 97.75 85 GLU A CA 1
ATOM 671 C C . GLU A 1 85 ? -1.365 4.804 8.879 1.00 97.75 85 GLU A C 1
ATOM 673 O O . GLU A 1 85 ? -0.608 5.186 7.982 1.00 97.75 85 GLU A O 1
ATOM 678 N N . ARG A 1 86 ? -1.084 3.723 9.617 1.00 98.44 86 ARG A N 1
ATOM 679 C CA . ARG A 1 86 ? 0.137 2.925 9.447 1.00 98.44 86 ARG A CA 1
ATOM 680 C C . ARG A 1 86 ? 0.268 2.366 8.030 1.00 98.44 86 ARG A C 1
ATOM 682 O O . ARG A 1 86 ? 1.351 2.432 7.445 1.00 98.44 86 ARG A O 1
ATOM 689 N N . GLN A 1 87 ? -0.806 1.814 7.467 1.00 98.50 87 GLN A N 1
ATOM 690 C CA . GLN A 1 87 ? -0.816 1.269 6.105 1.00 98.50 87 GLN A CA 1
ATOM 691 C C . GLN A 1 87 ? -0.585 2.355 5.050 1.00 98.50 87 GLN A C 1
ATOM 693 O O . GLN A 1 87 ? 0.233 2.168 4.144 1.00 98.50 87 GLN A O 1
ATOM 698 N N . LEU A 1 88 ? -1.247 3.506 5.188 1.00 98.38 88 LEU A N 1
ATOM 699 C CA . LEU A 1 88 ? -1.041 4.654 4.306 1.00 98.38 88 LEU A CA 1
ATOM 700 C C . LEU A 1 88 ? 0.398 5.168 4.389 1.00 98.38 88 LEU A C 1
ATOM 702 O O . LEU A 1 88 ? 1.016 5.403 3.352 1.00 98.38 88 LEU A O 1
ATOM 706 N N . HIS A 1 89 ? 0.977 5.247 5.588 1.00 98.50 89 HIS A N 1
ATOM 707 C CA . HIS A 1 89 ? 2.373 5.647 5.776 1.00 98.50 89 HIS A CA 1
ATOM 708 C C . HIS A 1 89 ? 3.356 4.709 5.068 1.00 98.50 89 HIS A C 1
ATOM 710 O O . HIS A 1 89 ? 4.301 5.156 4.416 1.00 98.50 89 HIS A O 1
ATOM 716 N N . LEU A 1 90 ? 3.125 3.395 5.146 1.00 98.56 90 LEU A N 1
ATOM 717 C CA . LEU A 1 90 ? 3.931 2.407 4.423 1.00 98.56 90 LEU A CA 1
ATOM 718 C C . LEU A 1 90 ? 3.792 2.564 2.903 1.00 98.56 90 LEU A C 1
ATOM 720 O O . LEU A 1 90 ? 4.798 2.518 2.192 1.00 98.56 90 LEU A O 1
ATOM 724 N N . LYS A 1 91 ? 2.574 2.810 2.405 1.00 98.62 91 LYS A N 1
ATOM 725 C CA . LYS A 1 91 ? 2.320 3.052 0.977 1.00 98.62 91 LYS A CA 1
ATOM 726 C C . LYS A 1 91 ? 3.030 4.313 0.486 1.00 98.62 91 LYS A C 1
ATOM 728 O O . LYS A 1 91 ? 3.688 4.269 -0.551 1.00 98.62 91 LYS A O 1
ATOM 733 N N . VAL A 1 92 ? 2.968 5.405 1.249 1.00 98.25 92 VAL A N 1
ATOM 734 C CA . VAL A 1 92 ? 3.678 6.657 0.938 1.00 98.25 92 VAL A CA 1
ATOM 735 C C . VAL A 1 92 ? 5.184 6.422 0.867 1.00 98.25 92 VAL A C 1
ATOM 737 O O . VAL A 1 92 ? 5.806 6.813 -0.117 1.00 98.25 92 VAL A O 1
ATOM 740 N N . LYS A 1 93 ? 5.770 5.721 1.844 1.00 98.69 93 LYS A N 1
ATOM 741 C CA . LYS A 1 93 ? 7.204 5.385 1.824 1.00 98.69 93 LYS A CA 1
ATOM 742 C C . LYS A 1 93 ? 7.597 4.548 0.609 1.00 98.69 93 LYS A C 1
ATOM 744 O O . LYS A 1 93 ? 8.632 4.806 -0.001 1.00 98.69 93 LYS A O 1
ATOM 749 N N . SER A 1 94 ? 6.773 3.569 0.237 1.00 98.44 94 SER A N 1
ATOM 750 C CA . SER A 1 94 ? 7.008 2.757 -0.960 1.00 98.44 94 SER A CA 1
ATOM 751 C C . SER A 1 94 ? 6.991 3.613 -2.227 1.00 98.44 94 SER A C 1
ATOM 753 O O . SER A 1 94 ? 7.908 3.520 -3.039 1.00 98.44 94 SER A O 1
ATOM 755 N N . LEU A 1 95 ? 5.986 4.480 -2.378 1.00 98.31 95 LEU A N 1
ATOM 756 C CA . LEU A 1 95 ? 5.865 5.376 -3.531 1.00 98.31 95 LEU A CA 1
ATOM 757 C C . LEU A 1 95 ? 7.011 6.391 -3.597 1.00 98.31 95 LEU A C 1
ATOM 759 O O . LEU A 1 95 ? 7.527 6.654 -4.678 1.00 98.31 95 LEU A O 1
ATOM 763 N N . GLN A 1 96 ? 7.457 6.918 -2.455 1.00 98.62 96 GLN A N 1
ATOM 764 C CA . GLN A 1 96 ? 8.633 7.787 -2.383 1.00 98.62 96 GLN A CA 1
ATOM 765 C C . GLN A 1 96 ? 9.899 7.075 -2.871 1.00 98.62 96 GLN A C 1
ATOM 767 O O . GLN A 1 96 ? 10.698 7.677 -3.588 1.00 98.62 96 GLN A O 1
ATOM 772 N N . ASN A 1 97 ? 10.074 5.796 -2.524 1.00 98.44 97 ASN A N 1
ATOM 773 C CA . ASN A 1 97 ? 11.211 5.009 -2.993 1.00 98.44 97 ASN A CA 1
ATOM 774 C C . ASN A 1 97 ? 11.137 4.737 -4.503 1.00 98.44 97 ASN A C 1
ATOM 776 O O . ASN A 1 97 ? 12.130 4.921 -5.200 1.00 98.44 97 ASN A O 1
ATOM 780 N N . CYS A 1 98 ? 9.958 4.379 -5.026 1.00 98.31 98 CYS A N 1
ATOM 781 C CA . CYS A 1 98 ? 9.744 4.240 -6.470 1.00 98.31 98 CYS A CA 1
ATOM 782 C C . CYS A 1 98 ? 10.057 5.546 -7.209 1.00 98.31 98 CYS A C 1
ATOM 784 O O . CYS A 1 98 ? 10.830 5.539 -8.157 1.00 98.31 98 CYS A O 1
ATOM 786 N N . LEU A 1 99 ? 9.536 6.679 -6.729 1.00 98.31 99 LEU A N 1
ATOM 787 C CA . LEU A 1 99 ? 9.796 7.987 -7.328 1.00 98.31 99 LEU A CA 1
ATOM 788 C C . LEU A 1 99 ? 11.290 8.330 -7.340 1.00 98.31 99 LEU A C 1
ATOM 790 O O . LEU A 1 99 ? 11.775 8.926 -8.299 1.00 98.31 99 LEU A O 1
ATOM 794 N N . LYS A 1 100 ? 12.022 7.981 -6.278 1.00 98.62 100 LYS A N 1
ATOM 795 C CA . LYS A 1 100 ? 13.473 8.173 -6.230 1.00 98.62 100 LYS A CA 1
ATOM 796 C C . LYS A 1 100 ? 14.177 7.328 -7.296 1.00 98.62 100 LYS A C 1
ATOM 798 O O . LYS A 1 100 ? 14.975 7.876 -8.047 1.00 98.62 100 LYS A O 1
ATOM 803 N N . ASN A 1 101 ? 13.833 6.046 -7.402 1.00 98.06 101 ASN A N 1
ATOM 804 C CA . ASN A 1 101 ? 14.421 5.146 -8.395 1.00 98.06 101 ASN A CA 1
ATOM 805 C C . ASN A 1 101 ? 14.160 5.626 -9.831 1.00 98.06 101 ASN A C 1
ATOM 807 O O . ASN A 1 101 ? 15.083 5.651 -10.638 1.00 98.06 101 ASN A O 1
ATOM 811 N N . GLU A 1 102 ? 12.934 6.065 -10.132 1.00 97.50 102 GLU A N 1
ATOM 812 C CA . GLU A 1 102 ? 12.587 6.620 -11.447 1.00 97.50 102 GLU A CA 1
ATOM 813 C C . GLU A 1 102 ? 13.374 7.900 -11.753 1.00 97.50 102 GLU A C 1
ATOM 815 O O . GLU A 1 102 ? 13.861 8.080 -12.866 1.00 97.50 102 GLU A O 1
ATOM 820 N N . LYS A 1 103 ? 13.568 8.787 -10.766 1.00 98.56 103 LYS A N 1
ATOM 821 C CA . LYS A 1 103 ? 14.413 9.982 -10.937 1.00 98.56 103 LYS A CA 1
ATOM 822 C C . LYS A 1 103 ? 15.863 9.618 -11.244 1.00 98.56 103 LYS A C 1
ATOM 824 O O . LYS A 1 103 ? 16.459 10.222 -12.135 1.00 98.56 103 LYS A O 1
ATOM 829 N N . ASP A 1 104 ? 16.412 8.641 -10.528 1.00 98.38 104 ASP A N 1
ATOM 830 C CA . ASP A 1 104 ? 17.780 8.172 -10.746 1.00 98.38 104 ASP A CA 1
ATOM 831 C C . ASP A 1 104 ? 17.923 7.540 -12.143 1.00 98.38 104 ASP A C 1
ATOM 833 O O . ASP A 1 104 ? 18.913 7.785 -12.833 1.00 98.38 104 ASP A O 1
ATOM 837 N N . GLU A 1 105 ? 16.922 6.788 -12.607 1.00 98.25 105 GLU A N 1
ATOM 838 C CA . GLU A 1 105 ? 16.923 6.183 -13.943 1.00 98.25 105 GLU A CA 1
ATOM 839 C C . GLU A 1 105 ? 16.790 7.226 -15.059 1.00 98.25 105 GLU A C 1
ATOM 841 O O . GLU A 1 105 ? 17.566 7.212 -16.016 1.00 98.25 105 GLU A O 1
ATOM 846 N N . VAL A 1 106 ? 15.895 8.205 -14.902 1.00 98.56 106 VAL A N 1
ATOM 847 C CA . VAL A 1 106 ? 15.796 9.349 -15.821 1.00 98.56 106 VAL A CA 1
ATOM 848 C C . VAL A 1 106 ? 17.132 10.085 -15.910 1.00 98.56 106 VAL A C 1
ATOM 850 O O . VAL A 1 106 ? 17.580 10.399 -17.014 1.00 98.56 106 VAL A O 1
ATOM 853 N N . GLN A 1 107 ? 17.812 10.312 -14.783 1.00 98.56 107 GLN A N 1
ATOM 854 C CA . GLN A 1 107 ? 19.120 10.965 -14.777 1.00 98.56 107 GLN A CA 1
ATOM 855 C C . GLN A 1 107 ? 20.182 10.138 -15.519 1.00 98.56 107 GLN A C 1
ATOM 857 O O . GLN A 1 107 ? 20.973 10.697 -16.286 1.00 98.56 107 GLN A O 1
ATOM 862 N N . LYS A 1 108 ? 20.202 8.810 -15.345 1.00 98.56 108 LYS A N 1
ATOM 863 C CA . LYS A 1 108 ? 21.103 7.924 -16.105 1.00 98.56 108 LYS A CA 1
ATOM 864 C C . LYS A 1 108 ? 20.826 7.998 -17.603 1.00 98.56 108 LYS A C 1
ATOM 866 O O . LYS A 1 108 ? 21.763 8.162 -18.386 1.00 98.56 108 LYS A O 1
ATOM 871 N N . LEU A 1 109 ? 19.560 7.920 -18.010 1.00 98.38 109 LEU A N 1
ATOM 872 C CA . LEU A 1 109 ? 19.168 7.994 -19.418 1.00 98.38 109 LEU A CA 1
ATOM 873 C C . LEU A 1 109 ? 19.520 9.351 -20.034 1.00 98.38 109 LEU A C 1
ATOM 875 O O . LEU A 1 109 ? 20.051 9.394 -21.142 1.00 98.38 109 LEU A O 1
ATOM 879 N N . GLN A 1 110 ? 19.316 10.451 -19.307 1.00 98.62 110 GLN A N 1
ATOM 880 C CA . GLN A 1 110 ? 19.755 11.782 -19.735 1.00 98.62 110 GLN A CA 1
ATOM 881 C C . GLN A 1 110 ? 21.269 11.834 -19.968 1.00 98.62 110 GLN A C 1
ATOM 883 O O . GLN A 1 110 ? 21.710 12.348 -20.997 1.00 98.62 110 GLN A O 1
ATOM 888 N N . ASN A 1 111 ? 22.065 11.240 -19.074 1.00 98.44 111 ASN A N 1
ATOM 889 C CA . ASN A 1 111 ? 23.518 11.168 -19.238 1.00 98.44 111 ASN A CA 1
ATOM 890 C C . ASN A 1 111 ? 23.916 10.339 -20.475 1.00 98.44 111 ASN A C 1
ATOM 892 O O . ASN A 1 111 ? 24.829 10.727 -21.205 1.00 98.44 111 ASN A O 1
ATOM 896 N N . ILE A 1 112 ? 23.218 9.230 -20.750 1.00 98.44 112 ILE A N 1
ATOM 897 C CA . ILE A 1 112 ? 23.436 8.401 -21.950 1.00 98.44 112 ILE A CA 1
ATOM 898 C C . ILE A 1 112 ? 23.064 9.166 -23.228 1.00 98.44 112 ILE A C 1
ATOM 900 O O . ILE A 1 112 ? 23.785 9.103 -24.222 1.00 98.44 112 ILE A O 1
ATOM 904 N N . ILE A 1 113 ? 21.952 9.903 -23.227 1.00 98.25 113 ILE A N 1
ATOM 905 C CA . ILE A 1 113 ? 21.540 10.722 -24.375 1.00 98.25 113 ILE A CA 1
ATOM 906 C C . ILE A 1 113 ? 22.574 11.821 -24.635 1.00 98.25 113 ILE A C 1
ATOM 908 O O . ILE A 1 113 ? 22.999 12.000 -25.776 1.00 98.25 113 ILE A O 1
ATOM 912 N N . ALA A 1 114 ? 23.029 12.513 -23.587 1.00 98.38 114 ALA A N 1
ATOM 913 C CA . ALA A 1 114 ? 24.048 13.552 -23.700 1.00 98.38 114 ALA A CA 1
ATOM 914 C C . ALA A 1 114 ? 25.382 12.997 -24.230 1.00 98.38 114 ALA A C 1
ATOM 916 O O . ALA A 1 114 ? 25.992 13.592 -25.125 1.00 98.38 114 ALA A O 1
ATOM 917 N N . SER A 1 115 ? 25.820 11.832 -23.738 1.00 98.12 115 SER A N 1
ATOM 918 C CA . SER A 1 115 ? 27.053 11.193 -24.212 1.00 98.12 115 SER A CA 1
ATOM 919 C C . SER A 1 115 ? 26.943 10.754 -25.675 1.00 98.12 115 SER A C 1
ATOM 921 O O . SER A 1 115 ? 27.847 11.039 -26.464 1.00 98.12 115 SER A O 1
ATOM 923 N N . ARG A 1 116 ? 25.809 10.165 -26.080 1.00 98.38 116 ARG A N 1
ATOM 924 C CA . ARG A 1 116 ? 25.531 9.812 -27.483 1.00 98.38 116 ARG A CA 1
ATOM 925 C C . ARG A 1 116 ? 25.492 11.036 -28.389 1.00 98.38 116 ARG A C 1
ATOM 927 O O . ARG A 1 116 ? 26.094 11.012 -29.457 1.00 98.38 116 ARG A O 1
ATOM 934 N N . ALA A 1 117 ? 24.840 12.118 -27.967 1.00 98.00 117 ALA A N 1
ATOM 935 C CA . ALA A 1 117 ? 24.807 13.363 -28.729 1.00 98.00 117 ALA A CA 1
ATOM 936 C C . ALA A 1 117 ? 26.222 13.921 -28.957 1.00 98.00 117 ALA A C 1
ATOM 938 O O . ALA A 1 117 ? 26.550 14.358 -30.061 1.00 98.00 117 ALA A O 1
ATOM 939 N N . SER A 1 118 ? 27.092 13.859 -27.943 1.00 97.75 118 SER A N 1
ATOM 940 C CA . SER A 1 118 ? 28.506 14.222 -28.087 1.00 97.75 118 SER A CA 1
ATOM 941 C C . SER A 1 118 ? 29.233 13.308 -29.083 1.00 97.75 118 SER A C 1
ATOM 943 O O . SER A 1 118 ? 29.895 13.789 -30.007 1.00 97.75 118 SER A O 1
ATOM 945 N N . GLN A 1 119 ? 29.050 11.988 -28.970 1.00 98.00 119 GLN A N 1
ATOM 946 C CA . GLN A 1 119 ? 29.656 11.008 -29.874 1.00 98.00 119 GLN A CA 1
ATOM 947 C C . GLN A 1 119 ? 29.243 11.229 -31.337 1.00 98.00 119 GLN A C 1
ATOM 949 O O . GLN A 1 119 ? 30.115 11.295 -32.207 1.00 98.00 119 GLN A O 1
ATOM 954 N N . TYR A 1 120 ? 27.948 11.417 -31.605 1.00 98.06 120 TYR A N 1
ATOM 955 C CA . TYR A 1 120 ? 27.446 11.701 -32.950 1.00 98.06 120 TYR A CA 1
ATOM 956 C C . TYR A 1 120 ? 28.003 13.011 -33.503 1.00 98.06 120 TYR A C 1
ATOM 958 O O . TYR A 1 120 ? 28.422 13.050 -34.656 1.00 98.06 120 TYR A O 1
ATOM 966 N N . ASN A 1 121 ? 28.105 14.061 -32.685 1.00 97.81 121 ASN A N 1
ATOM 967 C CA . ASN A 1 121 ? 28.740 15.313 -33.104 1.00 97.81 121 ASN A CA 1
ATOM 968 C C . ASN A 1 121 ? 30.212 15.114 -33.500 1.00 97.81 121 ASN A C 1
ATOM 970 O O . ASN A 1 121 ? 30.677 15.676 -34.494 1.00 97.81 121 ASN A O 1
ATOM 974 N N . HIS A 1 122 ? 30.966 14.313 -32.743 1.00 98.25 122 HIS A N 1
ATOM 975 C CA . HIS A 1 122 ? 32.358 14.008 -33.076 1.00 98.25 122 HIS A CA 1
ATOM 976 C C . HIS A 1 122 ? 32.489 13.190 -34.365 1.00 98.25 122 HIS A C 1
ATOM 978 O O . HIS A 1 122 ? 33.394 13.448 -35.165 1.00 98.25 122 HIS A O 1
ATOM 984 N N . GLU A 1 123 ? 31.607 12.214 -34.573 1.00 97.94 123 GLU A N 1
ATOM 985 C CA . GLU A 1 123 ? 31.579 11.393 -35.781 1.00 97.94 123 GLU A CA 1
ATOM 986 C C . GLU A 1 123 ? 31.160 12.193 -37.016 1.00 97.94 123 GLU A C 1
ATOM 988 O O . GLU A 1 123 ? 31.850 12.126 -38.034 1.00 97.94 123 GLU A O 1
ATOM 993 N N . MET A 1 124 ? 30.122 13.020 -36.899 1.00 97.69 124 MET A N 1
ATOM 994 C CA . MET A 1 124 ? 29.662 13.918 -37.957 1.00 97.69 124 MET A CA 1
ATOM 995 C C . MET A 1 124 ? 30.792 14.846 -38.410 1.00 97.69 124 MET A C 1
ATOM 997 O O . MET A 1 124 ? 31.154 14.843 -39.583 1.00 97.69 124 MET A O 1
ATOM 1001 N N . LYS A 1 125 ? 31.479 15.515 -37.471 1.00 98.12 125 LYS A N 1
ATOM 1002 C CA . LYS A 1 125 ? 32.646 16.364 -37.782 1.00 98.12 125 LYS A CA 1
ATOM 1003 C C . LYS A 1 125 ? 33.799 15.594 -38.429 1.00 98.12 125 LYS A C 1
ATOM 1005 O O . LYS A 1 125 ? 34.582 16.164 -39.187 1.00 98.12 125 LYS A O 1
ATOM 1010 N N . ARG A 1 126 ? 33.980 14.309 -38.096 1.00 98.19 126 ARG A N 1
ATOM 1011 C CA . ARG A 1 126 ? 34.982 13.454 -38.756 1.00 98.19 126 ARG A CA 1
ATOM 1012 C C . ARG A 1 126 ? 34.570 13.177 -40.202 1.00 98.19 126 ARG A C 1
ATOM 1014 O O . ARG A 1 126 ? 35.413 13.303 -41.086 1.00 98.19 126 ARG A O 1
ATOM 1021 N N . LYS A 1 127 ? 33.299 12.842 -40.430 1.00 97.38 127 LYS A N 1
ATOM 1022 C CA . LYS A 1 127 ? 32.738 12.558 -41.756 1.00 97.38 127 LYS A CA 1
ATOM 1023 C C . LYS A 1 127 ? 32.725 13.786 -42.659 1.00 97.38 127 LYS A C 1
ATOM 1025 O O . LYS A 1 127 ? 33.132 13.666 -43.808 1.00 97.38 127 LYS A O 1
ATOM 1030 N N . GLU A 1 128 ? 32.380 14.956 -42.131 1.00 97.69 128 GLU A N 1
ATOM 1031 C CA . GLU A 1 128 ? 32.492 16.240 -42.837 1.00 97.69 128 GLU A CA 1
ATOM 1032 C C . GLU A 1 128 ? 33.926 16.475 -43.325 1.00 97.69 128 GLU A C 1
ATOM 1034 O O . GLU A 1 128 ? 34.152 16.669 -44.515 1.00 97.69 128 GLU A O 1
ATOM 1039 N N . ARG A 1 129 ? 34.928 16.300 -42.451 1.00 97.62 129 ARG A N 1
ATOM 1040 C CA . ARG A 1 129 ? 36.346 16.427 -42.836 1.00 97.62 129 ARG A CA 1
ATOM 1041 C C . ARG A 1 129 ? 36.791 15.409 -43.891 1.00 97.62 129 ARG A C 1
ATOM 1043 O O . ARG A 1 129 ? 37.669 15.708 -44.697 1.00 97.62 129 ARG A O 1
ATOM 1050 N N . GLU A 1 130 ? 36.265 14.186 -43.866 1.00 97.06 130 GLU A N 1
ATOM 1051 C CA . GLU A 1 130 ? 36.537 13.175 -44.901 1.00 97.06 130 GLU A CA 1
ATOM 1052 C C . GLU A 1 130 ? 35.894 13.557 -46.238 1.00 97.06 130 GLU A C 1
ATOM 1054 O O . GLU A 1 130 ? 36.527 13.414 -47.288 1.00 97.06 130 GLU A O 1
ATOM 1059 N N . PHE A 1 131 ? 34.667 14.072 -46.193 1.00 97.50 131 PHE A N 1
ATOM 1060 C CA . PHE A 1 131 ? 33.933 14.545 -47.358 1.00 97.50 131 PHE A CA 1
ATOM 1061 C C . PHE A 1 131 ? 34.626 15.741 -48.014 1.00 97.50 131 PHE A C 1
ATOM 1063 O O . PHE A 1 131 ? 34.835 15.725 -49.226 1.00 97.50 131 PHE A O 1
ATOM 1070 N N . ASP A 1 132 ? 35.073 16.721 -47.227 1.00 97.56 132 ASP A N 1
ATOM 1071 C CA . ASP A 1 132 ? 35.810 17.882 -47.734 1.00 97.56 132 ASP A CA 1
ATOM 1072 C C . ASP A 1 132 ? 37.109 17.460 -48.434 1.00 97.56 132 ASP A C 1
ATOM 1074 O O . ASP A 1 132 ? 37.362 17.866 -49.567 1.00 97.56 132 ASP A O 1
ATOM 1078 N N . LYS A 1 133 ? 37.877 16.532 -47.843 1.00 97.50 133 LYS A N 1
ATOM 1079 C CA . LYS A 1 133 ? 39.084 15.966 -48.481 1.00 97.50 133 LYS A CA 1
ATOM 1080 C C . LYS A 1 133 ? 38.779 15.250 -49.798 1.00 97.50 133 LYS A C 1
ATOM 1082 O O . LYS A 1 133 ? 39.563 15.320 -50.745 1.00 97.50 133 LYS A O 1
ATOM 1087 N N . LEU A 1 134 ? 37.677 14.502 -49.866 1.00 97.44 134 LEU A N 1
ATOM 1088 C CA . LEU A 1 134 ? 37.245 13.826 -51.094 1.00 97.44 134 LEU A CA 1
ATOM 1089 C C . LEU A 1 134 ? 36.828 14.836 -52.163 1.00 97.44 134 LEU A C 1
ATOM 1091 O O . LEU A 1 134 ? 37.199 14.681 -53.327 1.00 97.44 134 LEU A O 1
ATOM 1095 N N . LYS A 1 135 ? 36.107 15.883 -51.761 1.00 97.25 135 LYS A N 1
ATOM 1096 C CA . LYS A 1 135 ? 35.692 16.983 -52.628 1.00 97.25 135 LYS A CA 1
ATOM 1097 C C . LYS A 1 135 ? 36.899 17.729 -53.197 1.00 97.25 135 LYS A C 1
ATOM 1099 O O . LYS A 1 135 ? 36.947 17.956 -54.402 1.00 97.25 135 LYS A O 1
ATOM 1104 N N . GLU A 1 136 ? 37.905 18.029 -52.376 1.00 96.06 136 GLU A N 1
ATOM 1105 C CA . GLU A 1 136 ? 39.176 18.619 -52.818 1.00 96.06 136 GLU A CA 1
ATOM 1106 C C . GLU A 1 136 ? 39.903 17.728 -53.832 1.00 96.06 136 GLU A C 1
ATOM 1108 O O . GLU A 1 136 ? 40.291 18.202 -54.897 1.00 96.06 136 GLU A O 1
ATOM 1113 N N . ARG A 1 137 ? 40.027 16.419 -53.564 1.00 95.25 137 ARG A N 1
ATOM 1114 C CA . ARG A 1 137 ? 40.642 15.465 -54.508 1.00 95.25 137 ARG A CA 1
ATOM 1115 C C . ARG A 1 137 ? 39.891 15.383 -55.831 1.00 95.25 137 ARG A C 1
ATOM 1117 O O . ARG A 1 137 ? 40.519 15.319 -56.884 1.00 95.25 137 ARG A O 1
ATOM 1124 N N . LEU A 1 138 ? 38.560 15.364 -55.787 1.00 93.88 138 LEU A N 1
ATOM 1125 C CA . LEU A 1 138 ? 37.736 15.355 -56.992 1.00 93.88 138 LEU A CA 1
ATOM 1126 C C . LEU A 1 138 ? 37.947 16.638 -57.799 1.00 93.88 138 LEU A C 1
ATOM 1128 O O . LEU A 1 138 ? 38.163 16.563 -59.006 1.00 93.88 138 LEU A O 1
ATOM 1132 N N . ASN A 1 139 ? 37.935 17.794 -57.135 1.00 93.56 139 ASN A N 1
ATOM 1133 C CA . ASN A 1 139 ? 38.202 19.077 -57.777 1.00 93.56 139 ASN A CA 1
ATOM 1134 C C . ASN A 1 139 ? 39.595 19.099 -58.415 1.00 93.56 139 ASN A C 1
ATOM 1136 O O . ASN A 1 139 ? 39.711 19.488 -59.575 1.00 93.56 139 ASN A O 1
ATOM 1140 N N . GLN A 1 140 ? 40.621 18.600 -57.718 1.00 93.12 140 GLN A N 1
ATOM 1141 C CA . GLN A 1 140 ? 41.971 18.473 -58.269 1.00 93.12 140 GLN A CA 1
ATOM 1142 C C . GLN A 1 140 ? 41.986 17.599 -59.531 1.00 93.12 140 GLN A C 1
ATOM 1144 O O . GLN A 1 140 ? 42.497 18.022 -60.561 1.00 93.12 140 GLN A O 1
ATOM 1149 N N . LEU A 1 141 ? 41.352 16.421 -59.501 1.00 89.62 141 LEU A N 1
ATOM 1150 C CA . LEU A 1 141 ? 41.260 15.540 -60.672 1.00 89.62 141 LEU A CA 1
ATOM 1151 C C . LEU A 1 141 ? 40.509 16.181 -61.847 1.00 89.62 141 LEU A C 1
ATOM 1153 O O . LEU A 1 141 ? 40.835 15.914 -63.004 1.00 89.62 141 LEU A O 1
ATOM 1157 N N . LEU A 1 142 ? 39.486 16.993 -61.575 1.00 87.00 142 LEU A N 1
ATOM 1158 C CA . LEU A 1 142 ? 38.750 17.718 -62.611 1.00 87.00 142 LEU A CA 1
ATOM 1159 C C . LEU A 1 142 ? 39.595 18.830 -63.245 1.00 87.00 142 LEU A C 1
ATOM 1161 O O . LEU A 1 142 ? 39.482 19.044 -64.452 1.00 87.00 142 LEU A O 1
ATOM 1165 N N . VAL A 1 143 ? 40.443 19.506 -62.464 1.00 87.38 143 VAL A N 1
ATOM 1166 C CA . VAL A 1 143 ? 41.413 20.492 -62.968 1.00 87.38 143 VAL A CA 1
ATOM 1167 C C . VAL A 1 143 ? 42.502 19.795 -63.789 1.00 87.38 143 VAL A C 1
ATOM 1169 O O . VAL A 1 143 ? 42.680 20.127 -64.959 1.00 87.38 143 VAL A O 1
ATOM 1172 N N . ASP A 1 144 ? 43.131 18.747 -63.251 1.00 78.06 144 ASP A N 1
ATOM 1173 C CA . ASP A 1 144 ? 44.206 17.998 -63.920 1.00 78.06 144 ASP A CA 1
ATOM 1174 C C . ASP A 1 144 ? 43.757 17.392 -65.267 1.00 78.06 144 ASP A C 1
ATOM 1176 O O . ASP A 1 144 ? 44.528 17.336 -66.228 1.00 78.06 144 ASP A O 1
ATOM 1180 N N . LYS A 1 145 ? 42.491 16.952 -65.369 1.00 72.88 145 LYS A N 1
ATOM 1181 C CA . LYS A 1 145 ? 41.897 16.437 -66.617 1.00 72.88 145 LYS A CA 1
ATOM 1182 C C . LYS A 1 145 ? 41.683 17.506 -67.688 1.00 72.88 145 LYS A C 1
ATOM 1184 O O . LYS A 1 145 ? 41.631 17.155 -68.863 1.00 72.88 145 LYS A O 1
ATOM 1189 N N . LYS A 1 146 ? 41.535 18.782 -67.319 1.00 65.44 146 LYS A N 1
ATOM 1190 C CA . LYS A 1 146 ? 41.450 19.879 -68.296 1.00 65.44 146 LYS A CA 1
ATOM 1191 C C . LYS A 1 146 ? 42.820 20.236 -68.873 1.00 65.44 146 LYS A C 1
ATOM 1193 O O . LYS A 1 146 ? 42.883 20.691 -70.010 1.00 65.44 146 LYS A O 1
ATOM 1198 N N . GLU A 1 147 ? 43.897 20.000 -68.125 1.00 58.19 147 GLU A N 1
ATOM 1199 C CA . GLU A 1 147 ? 45.259 20.359 -68.540 1.00 58.19 147 GLU A CA 1
ATOM 1200 C C . GLU A 1 147 ? 45.981 19.257 -69.339 1.00 58.19 147 GLU A C 1
ATOM 1202 O O . GLU A 1 147 ? 46.926 19.550 -70.073 1.00 58.19 147 GLU A O 1
ATOM 1207 N N . LYS A 1 148 ? 45.529 17.995 -69.279 1.00 55.72 148 LYS A N 1
ATOM 1208 C CA . LYS A 1 148 ? 46.155 16.869 -70.001 1.00 55.72 148 LYS A CA 1
ATOM 1209 C C . LYS A 1 148 ? 45.269 16.354 -71.147 1.00 55.72 148 LYS A C 1
ATOM 1211 O O . LYS A 1 148 ? 44.211 15.778 -70.914 1.00 55.72 148 LYS A O 1
ATOM 1216 N N . LYS A 1 149 ? 45.729 16.520 -72.400 1.00 48.78 149 LYS A N 1
ATOM 1217 C CA . LYS A 1 149 ? 45.178 15.841 -73.599 1.00 48.78 149 LYS A CA 1
ATOM 1218 C C . LYS A 1 149 ? 45.097 14.316 -73.363 1.00 48.78 149 LYS A C 1
ATOM 1220 O O . LYS A 1 149 ? 45.980 13.785 -72.689 1.00 48.78 149 LYS A O 1
ATOM 1225 N N . PRO A 1 150 ? 44.109 13.591 -73.926 1.00 52.41 150 PRO A N 1
ATOM 1226 C CA . PRO A 1 150 ? 43.941 12.161 -73.676 1.00 52.41 150 PRO A CA 1
ATOM 1227 C C . PRO A 1 150 ? 45.017 11.352 -74.414 1.00 52.41 150 PRO A C 1
ATOM 1229 O O . PRO A 1 150 ? 44.820 10.913 -75.543 1.00 52.41 150 PRO A O 1
ATOM 1232 N N . ALA A 1 151 ? 46.164 11.159 -73.772 1.00 48.88 151 ALA A N 1
ATOM 1233 C CA . ALA A 1 151 ? 47.108 10.100 -74.094 1.00 48.88 151 ALA A CA 1
ATOM 1234 C C . ALA A 1 151 ? 46.952 9.013 -73.026 1.00 48.88 151 ALA A C 1
ATOM 1236 O O . ALA A 1 151 ? 47.031 9.288 -71.828 1.00 48.88 151 ALA A O 1
ATOM 1237 N N . ILE A 1 152 ? 46.647 7.792 -73.460 1.00 57.28 152 ILE A N 1
ATOM 1238 C CA . ILE A 1 152 ? 46.547 6.630 -72.579 1.00 57.28 152 ILE A CA 1
ATOM 1239 C C . ILE A 1 152 ? 47.969 6.267 -72.151 1.00 57.28 152 ILE A C 1
ATOM 1241 O O . ILE A 1 152 ? 48.680 5.601 -72.895 1.00 57.28 152 ILE A O 1
ATOM 1245 N N . ASP A 1 153 ? 48.362 6.697 -70.956 1.00 59.06 153 ASP A N 1
ATOM 1246 C CA . ASP A 1 153 ? 49.553 6.198 -70.273 1.00 59.06 153 ASP A CA 1
ATOM 1247 C C . ASP A 1 153 ? 49.126 5.232 -69.167 1.00 59.06 153 ASP A C 1
ATOM 1249 O O . ASP A 1 153 ? 48.579 5.618 -68.129 1.00 59.06 153 ASP A O 1
ATOM 1253 N N . VAL A 1 154 ? 49.372 3.941 -69.392 1.00 61.12 154 VAL A N 1
ATOM 1254 C CA . VAL A 1 154 ? 49.211 2.899 -68.372 1.00 61.12 154 VAL A CA 1
ATOM 1255 C C . VAL A 1 154 ? 50.459 2.913 -67.488 1.00 61.12 154 VAL A C 1
ATOM 1257 O O . VAL A 1 154 ? 51.387 2.130 -67.670 1.00 61.12 154 VAL A O 1
ATOM 1260 N N . LEU A 1 155 ? 50.486 3.828 -66.520 1.00 57.72 155 LEU A N 1
ATOM 1261 C CA . LEU A 1 155 ? 51.571 3.972 -65.547 1.00 57.72 155 LEU A CA 1
ATOM 1262 C C . LEU A 1 155 ? 51.105 3.573 -64.143 1.00 57.72 155 LEU A C 1
ATOM 1264 O O . LEU A 1 155 ? 50.923 4.424 -63.276 1.00 57.72 155 LEU A O 1
ATOM 1268 N N . ASN A 1 156 ? 50.915 2.267 -63.914 1.00 56.66 156 ASN A N 1
ATOM 1269 C CA . ASN A 1 156 ? 51.249 1.647 -62.626 1.00 56.66 156 ASN A CA 1
ATOM 1270 C C . ASN A 1 156 ? 51.174 0.111 -62.684 1.00 56.66 156 ASN A C 1
ATOM 1272 O O . ASN A 1 156 ? 50.093 -0.477 -62.634 1.00 56.66 156 ASN A O 1
ATOM 1276 N N . ASN A 1 157 ? 52.329 -0.555 -62.692 1.00 56.38 157 ASN A N 1
ATOM 1277 C CA . ASN A 1 157 ? 52.415 -1.924 -62.192 1.00 56.38 157 ASN A CA 1
ATOM 1278 C C . ASN A 1 157 ? 52.388 -1.839 -60.661 1.00 56.38 157 ASN A C 1
ATOM 1280 O O . ASN A 1 157 ? 53.389 -1.492 -60.040 1.00 56.38 157 ASN A O 1
ATOM 1284 N N . ILE A 1 158 ? 51.237 -2.112 -60.039 1.00 57.12 158 ILE A N 1
ATOM 1285 C CA . ILE A 1 158 ? 51.109 -2.125 -58.574 1.00 57.12 158 ILE A CA 1
ATOM 1286 C C . ILE A 1 158 ? 51.778 -3.401 -58.034 1.00 57.12 158 ILE A C 1
ATOM 1288 O O . ILE A 1 158 ? 51.119 -4.410 -57.785 1.00 57.12 158 ILE A O 1
ATOM 1292 N N . GLY A 1 159 ? 53.099 -3.359 -57.865 1.00 56.09 159 GLY A N 1
ATOM 1293 C CA . GLY A 1 159 ? 53.877 -4.335 -57.105 1.00 56.09 159 GLY A CA 1
ATOM 1294 C C . GLY A 1 159 ? 54.304 -3.727 -55.771 1.00 56.09 159 GLY A C 1
ATOM 1295 O O . GLY A 1 159 ? 55.123 -2.815 -55.740 1.00 56.09 159 GLY A O 1
ATOM 1296 N N . ARG A 1 160 ? 53.737 -4.197 -54.655 1.00 58.31 160 ARG A N 1
ATOM 1297 C CA . ARG A 1 160 ? 54.225 -3.852 -53.308 1.00 58.31 160 ARG A CA 1
ATOM 1298 C C . ARG A 1 160 ? 55.578 -4.536 -53.059 1.00 58.31 160 ARG A C 1
ATOM 1300 O O . ARG A 1 160 ? 55.789 -5.647 -53.537 1.00 58.31 160 ARG A O 1
ATOM 1307 N N . ALA A 1 161 ? 56.441 -3.926 -52.243 1.00 55.19 161 ALA A N 1
ATOM 1308 C CA . ALA A 1 161 ? 57.778 -4.438 -51.901 1.00 55.19 161 ALA A CA 1
ATOM 1309 C C . ALA A 1 161 ? 57.801 -5.809 -51.174 1.00 55.19 161 ALA A C 1
ATOM 1311 O O . ALA A 1 161 ? 58.862 -6.405 -51.053 1.00 55.19 161 ALA A O 1
ATOM 1312 N N . ASP A 1 162 ? 56.648 -6.322 -50.724 1.00 62.38 162 ASP A N 1
ATOM 1313 C CA . ASP A 1 162 ? 56.486 -7.639 -50.071 1.00 62.38 162 ASP A CA 1
ATOM 1314 C C . ASP A 1 162 ? 56.027 -8.754 -51.046 1.00 62.38 162 ASP A C 1
ATOM 1316 O O . ASP A 1 162 ? 55.686 -9.859 -50.638 1.00 62.38 162 ASP A O 1
ATOM 1320 N N . GLY A 1 163 ? 55.916 -8.485 -52.355 1.00 63.69 163 GLY A N 1
ATOM 1321 C CA . GLY A 1 163 ? 55.519 -9.489 -53.363 1.00 63.69 163 GLY A CA 1
ATOM 1322 C C . GLY A 1 163 ? 54.084 -10.037 -53.237 1.00 63.69 163 GLY A C 1
ATOM 1323 O O . GLY A 1 163 ? 53.601 -10.732 -54.129 1.00 63.69 163 GLY A O 1
ATOM 1324 N N . LYS A 1 164 ? 53.356 -9.700 -52.168 1.00 66.12 164 LYS A N 1
ATOM 1325 C CA . LYS A 1 164 ? 51.962 -10.091 -51.958 1.00 66.12 164 LYS A CA 1
ATOM 1326 C C . LYS A 1 164 ? 51.017 -9.061 -52.564 1.00 66.12 164 LYS A C 1
ATOM 1328 O O . LYS A 1 164 ? 51.016 -7.878 -52.214 1.00 66.12 164 LYS A O 1
ATOM 1333 N N . ARG A 1 165 ? 50.174 -9.537 -53.480 1.00 59.97 165 ARG A N 1
ATOM 1334 C CA . ARG A 1 165 ? 49.063 -8.777 -54.059 1.00 59.97 165 ARG A CA 1
ATOM 1335 C C . ARG A 1 165 ? 48.066 -8.462 -52.943 1.00 59.97 165 ARG A C 1
ATOM 1337 O O . ARG A 1 165 ? 47.696 -9.362 -52.194 1.00 59.97 165 ARG A O 1
ATOM 1344 N N . SER A 1 166 ? 47.607 -7.214 -52.837 1.00 58.28 166 SER A N 1
ATOM 1345 C CA . SER A 1 166 ? 46.429 -6.917 -52.018 1.00 58.28 166 SER A CA 1
ATOM 1346 C C . SER A 1 166 ? 45.290 -7.800 -52.526 1.00 58.28 166 SER A C 1
ATOM 1348 O O . SER A 1 166 ? 44.882 -7.679 -53.684 1.00 58.28 166 SER A O 1
ATOM 1350 N N . LEU A 1 167 ? 44.838 -8.738 -51.694 1.00 59.19 167 LEU A N 1
ATOM 1351 C CA . LEU A 1 167 ? 43.625 -9.493 -51.959 1.00 59.19 167 LEU A CA 1
ATOM 1352 C C . LEU A 1 167 ? 42.497 -8.470 -51.932 1.00 59.19 167 LEU A C 1
ATOM 1354 O O . LEU A 1 167 ? 42.144 -7.937 -50.883 1.00 59.19 167 LEU A O 1
ATOM 1358 N N . TRP A 1 168 ? 42.004 -8.123 -53.116 1.00 51.50 168 TRP A N 1
ATOM 1359 C CA . TRP A 1 168 ? 40.755 -7.396 -53.243 1.00 51.50 168 TRP A CA 1
ATOM 1360 C C . TRP A 1 168 ? 39.704 -8.180 -52.462 1.00 51.50 168 TRP A C 1
ATOM 1362 O O . TRP A 1 168 ? 39.724 -9.415 -52.507 1.00 51.50 168 TRP A O 1
ATOM 1372 N N . LYS A 1 169 ? 38.822 -7.483 -51.735 1.00 57.91 169 LYS A N 1
ATOM 1373 C CA . LYS A 1 169 ? 37.657 -8.127 -51.131 1.00 57.91 169 LYS A CA 1
ATOM 1374 C C . LYS A 1 169 ? 36.909 -8.822 -52.263 1.00 57.91 169 LYS A C 1
ATOM 1376 O O . LYS A 1 169 ? 36.349 -8.180 -53.144 1.00 57.91 169 LYS A O 1
ATOM 1381 N N . THR A 1 170 ? 37.039 -10.136 -52.313 1.00 65.00 170 THR A N 1
ATOM 1382 C CA . THR A 1 170 ? 36.310 -10.975 -53.252 1.00 65.00 170 THR A CA 1
ATOM 1383 C C . THR A 1 170 ? 35.087 -11.481 -52.515 1.00 65.00 170 THR A C 1
ATOM 1385 O O . THR A 1 170 ? 35.128 -11.662 -51.297 1.00 65.00 170 THR A O 1
ATOM 1388 N N . GLN A 1 171 ? 34.016 -11.773 -53.247 1.00 62.03 171 GLN A N 1
ATOM 1389 C CA . GLN A 1 171 ? 32.802 -12.362 -52.678 1.00 62.03 171 GLN A CA 1
ATOM 1390 C C . GLN A 1 171 ? 33.117 -13.589 -51.800 1.00 62.03 171 GLN A C 1
ATOM 1392 O O . GLN A 1 171 ? 32.468 -13.826 -50.794 1.00 62.03 171 GLN A O 1
ATOM 1397 N N . LYS A 1 172 ? 34.192 -14.321 -52.119 1.00 66.31 172 LYS A N 1
ATOM 1398 C CA . LYS A 1 172 ? 34.674 -15.481 -51.360 1.00 66.31 172 LYS A CA 1
ATOM 1399 C C . LYS A 1 172 ? 35.359 -15.134 -50.027 1.00 66.31 172 LYS A C 1
ATOM 1401 O O . LYS A 1 172 ? 35.366 -15.968 -49.132 1.00 66.31 172 LYS A O 1
ATOM 1406 N N . THR A 1 173 ? 35.968 -13.954 -49.890 1.00 66.94 173 THR A N 1
ATOM 1407 C CA . THR A 1 173 ? 36.552 -13.476 -48.620 1.00 66.94 173 THR A CA 1
ATOM 1408 C C . THR A 1 173 ? 35.521 -12.772 -47.741 1.00 66.94 173 THR A C 1
ATOM 1410 O O . THR A 1 173 ? 35.573 -12.933 -46.530 1.00 66.94 173 THR A O 1
ATOM 1413 N N . GLU A 1 174 ? 34.564 -12.047 -48.331 1.00 68.31 174 GLU A N 1
ATOM 1414 C CA . GLU A 1 174 ? 33.439 -11.465 -47.579 1.00 68.31 174 GLU A CA 1
ATOM 1415 C C . GLU A 1 174 ? 32.492 -12.555 -47.073 1.00 68.31 174 GLU A C 1
ATOM 1417 O O . GLU A 1 174 ? 32.212 -12.578 -45.882 1.00 68.31 174 GLU A O 1
ATOM 1422 N N . ALA A 1 175 ? 32.149 -13.547 -47.905 1.00 71.19 175 ALA A N 1
ATOM 1423 C CA . ALA A 1 175 ? 31.344 -14.693 -47.478 1.00 71.19 175 ALA A CA 1
ATOM 1424 C C . ALA A 1 175 ? 31.985 -15.480 -46.323 1.00 71.19 175 ALA A C 1
ATOM 1426 O O . ALA A 1 175 ? 31.275 -15.951 -45.446 1.00 71.19 175 ALA A O 1
ATOM 1427 N N . LYS A 1 176 ? 33.322 -15.592 -46.280 1.00 74.06 176 LYS A N 1
ATOM 1428 C CA . LYS A 1 176 ? 34.025 -16.240 -45.159 1.00 74.06 176 LYS A CA 1
ATOM 1429 C C . LYS A 1 176 ? 33.949 -15.431 -43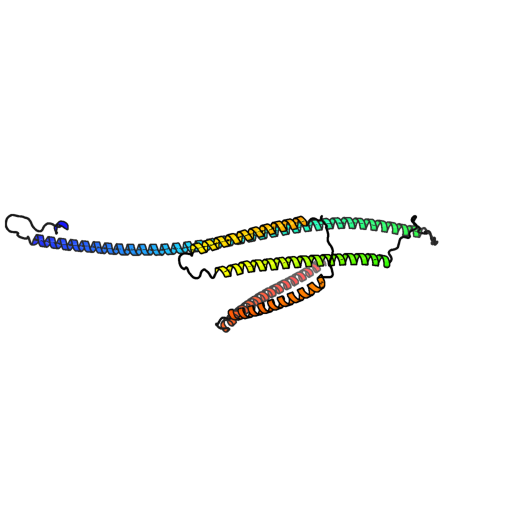.866 1.00 74.06 176 LYS A C 1
ATOM 1431 O O . LYS A 1 176 ? 33.756 -16.011 -42.807 1.00 74.06 176 LYS A O 1
ATOM 1436 N N . HIS A 1 177 ? 34.087 -14.109 -43.940 1.00 77.50 177 HIS A N 1
ATOM 1437 C CA . HIS A 1 177 ? 33.953 -13.257 -42.757 1.00 77.50 177 HIS A CA 1
ATOM 1438 C C . HIS A 1 177 ? 32.503 -13.157 -42.275 1.00 77.50 177 HIS A C 1
ATOM 1440 O O . HIS A 1 177 ? 32.262 -13.115 -41.072 1.00 77.50 177 HIS A O 1
ATOM 1446 N N . GLU A 1 178 ? 31.535 -13.173 -43.191 1.00 82.88 178 GLU A N 1
ATOM 1447 C CA . GLU A 1 178 ? 30.115 -13.281 -42.859 1.00 82.88 178 GLU A CA 1
ATOM 1448 C C . GLU A 1 178 ? 29.802 -14.636 -42.215 1.00 82.88 178 GLU A C 1
ATOM 1450 O O . GLU A 1 178 ? 29.146 -14.674 -41.181 1.00 82.88 178 GLU A O 1
ATOM 1455 N N . GLU A 1 179 ? 30.336 -15.739 -42.745 1.00 81.75 179 GLU A N 1
ATOM 1456 C CA . GLU A 1 179 ? 30.207 -17.081 -42.163 1.00 81.75 179 GLU A CA 1
ATOM 1457 C C . GLU A 1 179 ? 30.810 -17.158 -40.749 1.00 81.75 179 GLU A C 1
ATOM 1459 O O . GLU A 1 179 ? 30.172 -17.674 -39.832 1.00 81.75 179 GLU A O 1
ATOM 1464 N N . GLU A 1 180 ? 32.001 -16.592 -40.531 1.00 86.00 180 GLU A N 1
ATOM 1465 C CA . GLU A 1 180 ? 32.637 -16.497 -39.208 1.00 86.00 180 GLU A CA 1
ATOM 1466 C C . GLU A 1 180 ? 31.818 -15.637 -38.230 1.00 86.00 180 GLU A C 1
ATOM 1468 O O . GLU A 1 180 ? 31.666 -15.996 -37.057 1.00 86.00 180 GLU A O 1
ATOM 1473 N N . MET A 1 181 ? 31.240 -14.533 -38.706 1.00 88.62 181 MET A N 1
ATOM 1474 C CA . MET A 1 181 ? 30.363 -13.668 -37.916 1.00 88.62 181 MET A CA 1
ATOM 1475 C C . MET A 1 181 ? 29.059 -14.384 -37.540 1.00 88.62 181 MET A C 1
ATOM 1477 O O . MET A 1 181 ? 28.694 -14.391 -36.365 1.00 88.62 181 MET A O 1
ATOM 1481 N N . TYR A 1 182 ? 28.380 -15.028 -38.497 1.00 92.00 182 TYR A N 1
ATOM 1482 C CA . TYR A 1 182 ? 27.165 -15.805 -38.233 1.00 92.00 182 TYR A CA 1
ATOM 1483 C C . TYR A 1 182 ? 27.441 -16.967 -37.284 1.00 92.00 182 TYR A C 1
ATOM 1485 O O . TYR A 1 182 ? 26.655 -17.210 -36.372 1.00 92.00 182 TYR A O 1
ATOM 1493 N N . LYS A 1 183 ? 28.582 -17.644 -37.437 1.00 94.88 183 LYS A N 1
ATOM 1494 C CA . LYS A 1 183 ? 29.016 -18.710 -36.532 1.00 94.88 183 LYS A CA 1
ATOM 1495 C C . LYS A 1 183 ? 29.240 -18.206 -35.106 1.00 94.88 183 LYS A C 1
ATOM 1497 O O . LYS A 1 183 ? 28.857 -18.889 -34.161 1.00 94.88 183 LYS A O 1
ATOM 1502 N N . THR A 1 184 ? 29.832 -17.023 -34.948 1.00 93.56 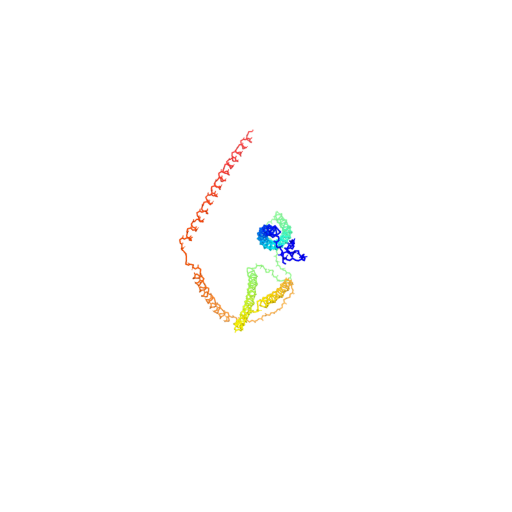184 THR A N 1
ATOM 1503 C CA . THR A 1 184 ? 30.037 -16.403 -33.628 1.00 93.56 184 THR A CA 1
ATOM 1504 C C . THR A 1 184 ? 28.700 -16.025 -32.997 1.00 93.56 184 THR A C 1
ATOM 1506 O O . THR A 1 184 ? 28.429 -16.408 -31.865 1.00 93.56 184 THR A O 1
ATOM 1509 N N . LEU A 1 185 ? 27.815 -15.378 -33.762 1.00 93.69 185 LEU A N 1
ATOM 1510 C CA . LEU A 1 185 ? 26.485 -14.997 -33.291 1.00 93.69 185 LEU A CA 1
ATOM 1511 C C . LEU A 1 185 ? 25.654 -16.216 -32.862 1.00 93.69 185 LEU A C 1
ATOM 1513 O O . LEU A 1 185 ? 25.046 -16.199 -31.796 1.00 93.69 185 LEU A O 1
ATOM 1517 N N . LEU A 1 186 ? 25.648 -17.283 -33.667 1.00 95.00 186 LEU A N 1
ATOM 1518 C CA . LEU A 1 186 ? 24.972 -18.541 -33.331 1.00 95.00 186 LEU A CA 1
ATOM 1519 C C . LEU A 1 186 ? 25.553 -19.170 -32.060 1.00 95.00 186 LEU A C 1
ATOM 1521 O O . LEU A 1 186 ? 24.795 -19.557 -31.178 1.00 95.00 186 LEU A O 1
ATOM 1525 N N . SER A 1 187 ? 26.882 -19.19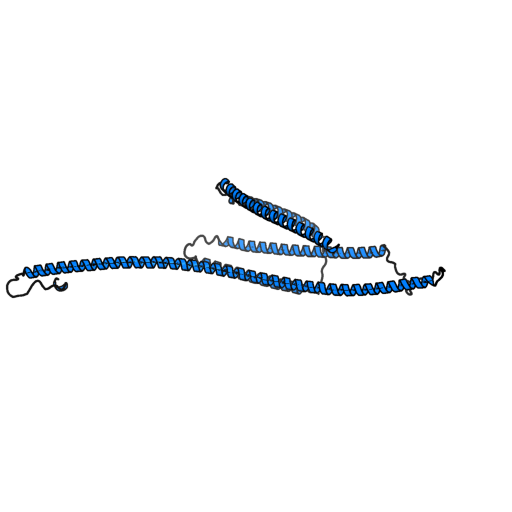4 -31.923 1.00 94.94 187 SER A N 1
ATOM 1526 C CA . SER A 1 187 ? 27.550 -19.691 -30.714 1.00 94.94 187 SER A CA 1
ATOM 1527 C C . SER A 1 187 ? 27.144 -18.913 -29.454 1.00 94.94 187 SER A C 1
ATOM 1529 O O . SER A 1 187 ? 26.979 -19.518 -28.392 1.00 94.94 187 SER A O 1
ATOM 1531 N N . ASP A 1 188 ? 26.964 -17.595 -29.556 1.00 94.44 188 ASP A N 1
ATOM 1532 C CA . ASP A 1 188 ? 26.534 -16.749 -28.438 1.00 94.44 188 ASP A CA 1
ATOM 1533 C C . ASP A 1 188 ? 25.069 -17.017 -28.057 1.00 94.44 188 ASP A C 1
ATOM 1535 O O . ASP A 1 188 ? 24.748 -17.137 -26.870 1.00 94.44 188 ASP A O 1
ATOM 1539 N N . TYR A 1 189 ? 24.183 -17.181 -29.049 1.00 95.19 189 TYR A N 1
ATOM 1540 C CA . TYR A 1 189 ? 22.791 -17.582 -28.813 1.00 95.19 189 TYR A CA 1
ATOM 1541 C C . TYR A 1 189 ? 22.698 -18.964 -28.162 1.00 95.19 189 TYR A C 1
ATOM 1543 O O . TYR A 1 189 ? 21.986 -19.118 -27.168 1.00 95.19 189 TYR A O 1
ATOM 1551 N N . ASP A 1 190 ? 23.463 -19.939 -28.655 1.00 93.88 190 ASP A N 1
ATOM 1552 C CA . ASP A 1 190 ? 23.519 -21.284 -28.080 1.00 93.88 190 ASP A CA 1
ATOM 1553 C C . ASP A 1 190 ? 24.056 -21.261 -26.642 1.00 93.88 190 ASP A C 1
ATOM 1555 O O . ASP A 1 190 ? 23.582 -22.012 -25.785 1.00 93.88 190 ASP A O 1
ATOM 1559 N N . SER A 1 191 ? 25.036 -20.394 -26.348 1.00 92.56 191 SER A N 1
ATOM 1560 C CA . SER A 1 191 ? 25.537 -20.201 -24.981 1.00 92.56 191 SER A CA 1
ATOM 1561 C C . SER A 1 191 ? 24.456 -19.669 -24.060 1.00 92.56 191 SER A C 1
ATOM 1563 O O . SER A 1 191 ? 24.191 -20.254 -23.011 1.00 92.56 191 SER A O 1
ATOM 1565 N N . ARG A 1 192 ? 23.769 -18.611 -24.490 1.00 93.31 192 ARG A N 1
ATOM 1566 C CA . ARG A 1 192 ? 22.724 -17.977 -23.691 1.00 93.31 192 ARG A CA 1
ATOM 1567 C C . ARG A 1 192 ? 21.518 -18.885 -23.477 1.00 93.31 192 ARG A C 1
ATOM 1569 O O . ARG A 1 192 ? 20.923 -18.881 -22.402 1.00 93.31 192 ARG A O 1
ATOM 1576 N N . GLN A 1 193 ? 21.171 -19.692 -24.475 1.00 92.44 193 GLN A N 1
ATOM 1577 C CA . GLN A 1 193 ? 20.132 -20.704 -24.340 1.00 92.44 193 GLN A CA 1
ATOM 1578 C C . GLN A 1 193 ? 20.534 -21.783 -23.325 1.00 92.44 193 GLN A C 1
ATOM 1580 O O . GLN A 1 193 ? 19.712 -22.160 -22.491 1.00 92.44 193 GLN A O 1
ATOM 1585 N N . ARG A 1 194 ? 21.790 -22.250 -23.340 1.00 94.62 194 ARG A N 1
ATOM 1586 C CA . ARG A 1 194 ? 22.302 -23.204 -22.339 1.00 94.62 194 ARG A CA 1
ATOM 1587 C C . ARG A 1 194 ? 22.285 -22.632 -20.922 1.00 94.62 194 ARG A C 1
ATOM 1589 O O . ARG A 1 194 ? 21.838 -23.321 -20.010 1.00 94.62 194 ARG A O 1
ATOM 1596 N N . GLU A 1 195 ? 22.722 -21.390 -20.741 1.00 92.12 195 GLU A N 1
ATOM 1597 C CA . GLU A 1 195 ? 22.687 -20.701 -19.443 1.00 92.12 195 GLU A CA 1
ATOM 1598 C C . GLU A 1 195 ? 21.254 -20.596 -18.910 1.00 92.12 195 GLU A C 1
ATOM 1600 O O . GLU A 1 195 ? 20.976 -21.027 -17.794 1.00 92.12 195 GLU A O 1
ATOM 1605 N N . MET A 1 196 ? 20.311 -20.162 -19.751 1.00 94.12 196 MET A N 1
ATOM 1606 C CA . MET A 1 196 ? 18.894 -20.080 -19.386 1.00 94.12 196 MET A CA 1
ATOM 1607 C C . MET A 1 196 ? 18.306 -21.443 -18.986 1.00 94.12 196 MET A C 1
ATOM 1609 O O . MET A 1 196 ? 17.489 -21.523 -18.069 1.00 94.12 196 MET A O 1
ATOM 1613 N N . LEU A 1 197 ? 18.708 -22.528 -19.655 1.00 94.19 197 LEU A N 1
ATOM 1614 C CA . LEU A 1 197 ? 18.265 -23.881 -19.309 1.00 94.19 197 LEU A CA 1
ATOM 1615 C C . LEU A 1 197 ? 18.812 -24.338 -17.950 1.00 94.19 197 LEU A C 1
ATOM 1617 O O . LEU A 1 197 ? 18.063 -24.934 -17.172 1.00 94.19 197 LEU A O 1
ATOM 1621 N N . LEU A 1 198 ? 20.079 -24.038 -17.647 1.00 94.62 198 LEU A N 1
ATOM 1622 C CA . LEU A 1 198 ? 20.683 -24.333 -16.345 1.00 94.62 198 LEU A CA 1
ATOM 1623 C C . LEU A 1 198 ? 19.998 -23.547 -15.224 1.00 94.62 198 LEU A C 1
ATOM 1625 O O . LEU A 1 198 ? 19.590 -24.142 -14.227 1.00 94.62 198 LEU A O 1
ATOM 1629 N N . GLU A 1 199 ? 19.768 -22.251 -15.427 1.00 89.88 199 GLU A N 1
ATOM 1630 C CA . GLU A 1 199 ? 19.023 -21.406 -14.487 1.00 89.88 199 GLU A CA 1
ATOM 1631 C C . GLU A 1 199 ? 17.612 -21.954 -14.240 1.00 89.88 199 GLU A C 1
ATOM 1633 O O . GLU A 1 199 ? 17.162 -22.066 -13.098 1.00 89.88 199 GLU A O 1
ATOM 1638 N N . ASN A 1 200 ? 16.911 -22.368 -15.299 1.00 92.56 200 ASN A N 1
ATOM 1639 C CA . ASN A 1 200 ? 15.575 -22.946 -15.176 1.00 92.56 200 ASN A CA 1
ATOM 1640 C C . ASN A 1 200 ? 15.591 -24.260 -14.375 1.00 92.56 200 ASN A C 1
ATOM 1642 O O . ASN A 1 200 ? 14.700 -24.502 -13.558 1.00 92.56 200 ASN A O 1
ATOM 1646 N N . ALA A 1 201 ? 16.614 -25.096 -14.572 1.00 95.06 201 ALA A N 1
ATOM 1647 C CA . ALA A 1 201 ? 16.796 -26.332 -13.818 1.00 95.06 201 ALA A CA 1
ATOM 1648 C C . ALA A 1 201 ? 17.088 -26.064 -12.332 1.00 95.06 201 ALA A C 1
ATOM 1650 O O . ALA A 1 201 ? 16.542 -26.748 -11.462 1.00 95.06 201 ALA A O 1
ATOM 1651 N N . GLU A 1 202 ? 17.899 -25.055 -12.017 1.00 94.62 202 GLU A N 1
ATOM 1652 C CA . GLU A 1 202 ? 18.177 -24.643 -10.638 1.00 94.62 202 GLU A CA 1
ATOM 1653 C C . GLU A 1 202 ? 16.936 -24.073 -9.945 1.00 94.62 202 GLU A C 1
ATOM 1655 O O . GLU A 1 202 ? 16.621 -24.468 -8.819 1.00 94.62 202 GLU A O 1
ATOM 1660 N N . LEU A 1 203 ? 16.170 -23.224 -10.635 1.00 93.25 203 LEU A N 1
ATOM 1661 C CA . LEU A 1 203 ? 14.908 -22.686 -10.124 1.00 93.25 203 LEU A CA 1
ATOM 1662 C C . LEU A 1 203 ? 13.894 -23.798 -9.839 1.00 93.25 203 LEU A C 1
ATOM 1664 O O . LEU A 1 203 ? 13.254 -23.790 -8.787 1.00 93.25 203 LEU A O 1
ATOM 1668 N N . LYS A 1 204 ? 13.785 -24.794 -10.725 1.00 94.56 204 LYS A N 1
ATOM 1669 C CA . LYS A 1 204 ? 12.932 -25.971 -10.500 1.00 94.56 204 LYS A CA 1
ATOM 1670 C C . LYS A 1 204 ? 13.376 -26.780 -9.283 1.00 94.56 204 LYS A C 1
ATOM 1672 O O . LYS A 1 204 ? 12.527 -27.147 -8.474 1.00 94.56 204 LYS A O 1
ATOM 1677 N N . LYS A 1 205 ? 14.683 -27.007 -9.106 1.00 95.62 205 LYS A N 1
ATOM 1678 C CA . LYS A 1 205 ? 15.221 -27.696 -7.918 1.00 95.62 205 LYS A CA 1
ATOM 1679 C C . LYS A 1 205 ? 14.890 -26.945 -6.629 1.00 95.62 205 LYS A C 1
ATOM 1681 O O . LYS A 1 205 ? 14.480 -27.567 -5.653 1.00 95.62 205 LYS A O 1
ATOM 1686 N N . LEU A 1 206 ? 15.029 -25.620 -6.623 1.00 93.31 206 LEU A N 1
ATOM 1687 C CA . LEU A 1 206 ? 14.680 -24.793 -5.464 1.00 93.31 206 LEU A CA 1
ATOM 1688 C C . LEU A 1 206 ? 13.182 -24.841 -5.156 1.00 93.31 206 LEU A C 1
ATOM 1690 O O . LEU A 1 206 ? 12.802 -24.947 -3.991 1.00 93.31 206 LEU A O 1
ATOM 1694 N N . LEU A 1 207 ? 12.339 -24.805 -6.187 1.00 92.50 207 LEU A N 1
ATOM 1695 C CA . LEU A 1 207 ? 10.890 -24.877 -6.028 1.00 92.50 207 LEU A CA 1
ATOM 1696 C C . LEU A 1 207 ? 10.454 -26.238 -5.463 1.00 92.50 207 LEU A C 1
ATOM 1698 O O . LEU A 1 207 ? 9.705 -26.272 -4.490 1.00 92.50 207 LEU A O 1
ATOM 1702 N N . GLN A 1 208 ? 11.006 -27.339 -5.980 1.00 92.31 208 GLN A N 1
ATOM 1703 C CA . GLN A 1 208 ? 10.777 -28.689 -5.446 1.00 92.31 208 GLN A CA 1
ATOM 1704 C C . GLN A 1 208 ? 11.294 -28.848 -4.008 1.00 92.31 208 GLN A C 1
ATOM 1706 O O . GLN A 1 208 ? 10.652 -29.490 -3.176 1.00 92.31 208 GLN A O 1
ATOM 1711 N N . GLN A 1 209 ? 12.439 -28.244 -3.680 1.00 92.75 209 GLN A N 1
ATOM 1712 C CA . GLN A 1 209 ? 12.963 -28.243 -2.315 1.00 92.75 209 GLN A CA 1
ATOM 1713 C C . GLN A 1 209 ? 12.030 -27.483 -1.362 1.00 92.75 209 GLN A C 1
ATOM 1715 O O . GLN A 1 209 ? 11.741 -27.968 -0.268 1.00 92.75 209 GLN A O 1
ATOM 1720 N N . MET A 1 210 ? 11.520 -26.324 -1.786 1.00 87.12 210 MET A N 1
ATOM 1721 C CA . MET A 1 210 ? 10.566 -25.537 -1.007 1.00 87.12 210 MET A CA 1
ATOM 1722 C C . MET A 1 210 ? 9.256 -26.302 -0.793 1.00 87.12 210 MET A C 1
ATOM 1724 O O . MET A 1 210 ? 8.750 -26.347 0.326 1.00 87.12 210 MET A O 1
ATOM 1728 N N . GLU A 1 211 ? 8.745 -26.960 -1.833 1.00 91.19 211 GLU A N 1
ATOM 1729 C CA . GLU A 1 211 ? 7.564 -27.821 -1.751 1.00 91.19 211 GLU A CA 1
ATOM 1730 C C . GLU A 1 211 ? 7.768 -28.963 -0.745 1.00 91.19 211 GLU A C 1
ATOM 1732 O O . GLU A 1 211 ? 6.943 -29.161 0.149 1.00 91.19 211 GLU A O 1
ATOM 1737 N N . LYS A 1 212 ? 8.905 -29.664 -0.816 1.00 92.25 212 LYS A N 1
ATOM 1738 C CA . LYS A 1 212 ? 9.251 -30.747 0.115 1.00 92.25 212 LYS A CA 1
ATOM 1739 C C . LYS A 1 212 ? 9.345 -30.261 1.562 1.00 92.25 212 LYS A C 1
ATOM 1741 O O . LYS A 1 212 ? 8.893 -30.951 2.478 1.00 92.25 212 LYS A O 1
ATOM 1746 N N . GLU A 1 213 ? 9.912 -29.080 1.790 1.00 86.81 213 GLU A N 1
ATOM 1747 C CA . GLU A 1 213 ? 9.987 -28.474 3.122 1.00 86.81 213 GLU A CA 1
ATOM 1748 C C . GLU A 1 213 ? 8.606 -28.059 3.644 1.00 86.81 213 GLU A C 1
ATOM 1750 O O . GLU A 1 213 ? 8.287 -28.327 4.805 1.00 86.81 213 GLU A O 1
ATOM 1755 N N . MET A 1 214 ? 7.757 -27.472 2.795 1.00 86.25 214 MET A N 1
ATOM 1756 C CA . MET A 1 214 ? 6.376 -27.129 3.148 1.00 86.25 214 MET A CA 1
ATOM 1757 C C . MET A 1 214 ? 5.555 -28.378 3.484 1.00 86.25 214 MET A C 1
ATOM 1759 O O . MET A 1 214 ? 4.877 -28.404 4.513 1.00 86.25 214 MET A O 1
ATOM 1763 N N . LEU A 1 215 ? 5.666 -29.437 2.677 1.00 86.62 215 LEU A N 1
ATOM 1764 C CA . LEU A 1 215 ? 5.016 -30.722 2.937 1.00 86.62 215 LEU A CA 1
ATOM 1765 C C . LEU A 1 215 ? 5.503 -31.349 4.245 1.00 86.62 215 LEU A C 1
ATOM 1767 O O . LEU A 1 215 ? 4.672 -31.797 5.028 1.00 86.62 215 LEU A O 1
ATOM 1771 N N . SER A 1 216 ? 6.807 -31.308 4.531 1.00 82.94 216 SER A N 1
ATOM 1772 C CA . SER A 1 216 ? 7.380 -31.802 5.793 1.00 82.94 216 SER A CA 1
ATOM 1773 C C . SER A 1 216 ? 6.787 -31.095 7.022 1.00 82.94 216 SER A C 1
ATOM 1775 O O . SER A 1 216 ? 6.388 -31.744 7.997 1.00 82.94 216 SER A O 1
ATOM 1777 N N . ILE A 1 217 ? 6.630 -29.766 6.954 1.00 80.19 217 ILE A N 1
ATOM 1778 C CA . ILE A 1 217 ? 6.005 -28.961 8.017 1.00 80.19 217 ILE A CA 1
ATOM 1779 C C . ILE A 1 217 ? 4.532 -29.346 8.203 1.00 80.19 217 ILE A C 1
ATOM 1781 O O . ILE A 1 217 ? 4.066 -29.502 9.334 1.00 80.19 217 ILE A O 1
ATOM 1785 N N . LEU A 1 218 ? 3.795 -29.528 7.107 1.00 78.69 218 LEU A N 1
ATOM 1786 C CA . LEU A 1 218 ? 2.379 -29.893 7.149 1.00 78.69 218 LEU A CA 1
ATOM 1787 C C . LEU A 1 218 ? 2.162 -31.346 7.606 1.00 78.69 218 LEU A C 1
ATOM 1789 O O . LEU A 1 218 ? 1.217 -31.615 8.347 1.00 78.69 218 LEU A O 1
ATOM 1793 N N . SER A 1 219 ? 3.050 -32.278 7.250 1.00 71.31 219 SER A N 1
ATOM 1794 C CA . SER A 1 219 ? 2.990 -33.672 7.708 1.00 71.31 219 SER A CA 1
ATOM 1795 C C . SER A 1 219 ? 3.367 -33.832 9.182 1.00 71.31 219 SER A C 1
ATOM 1797 O O . SER A 1 219 ? 2.753 -34.638 9.875 1.00 71.31 219 SER A O 1
ATOM 1799 N N . SER A 1 220 ? 4.295 -33.016 9.699 1.00 56.2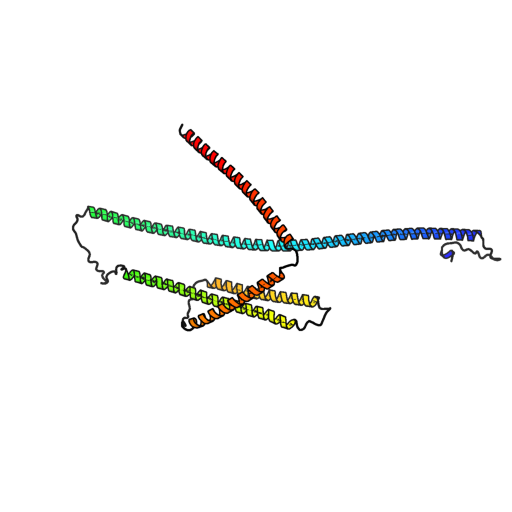5 220 SER A N 1
ATOM 1800 C CA . SER A 1 220 ? 4.642 -32.987 11.129 1.00 56.25 220 SER A CA 1
ATOM 1801 C C . SER A 1 220 ? 3.483 -32.503 12.011 1.00 56.25 220 SER A C 1
ATOM 1803 O O . SER A 1 220 ? 3.456 -32.808 13.201 1.00 56.25 220 SER A O 1
ATOM 1805 N N . LYS A 1 221 ? 2.520 -31.764 11.448 1.00 52.50 221 LYS A N 1
ATOM 1806 C CA . LYS A 1 221 ? 1.316 -31.310 12.156 1.00 52.50 221 LYS A CA 1
ATOM 1807 C C . LYS A 1 221 ? 0.283 -32.432 12.336 1.00 52.50 221 LYS A C 1
ATOM 1809 O O . LYS A 1 221 ? -0.392 -32.471 13.359 1.00 52.50 221 LYS A O 1
ATOM 1814 N N . LYS A 1 222 ? 0.223 -33.399 11.410 1.00 48.06 222 LYS A N 1
ATOM 1815 C CA . LYS A 1 222 ? -0.682 -34.561 11.508 1.00 48.06 222 LYS A CA 1
ATOM 1816 C C . LYS A 1 222 ? -0.288 -35.563 12.601 1.00 48.06 222 LYS A C 1
ATOM 1818 O O . LYS A 1 222 ? -1.156 -36.261 13.108 1.00 48.06 222 LYS A O 1
ATOM 1823 N N . SER A 1 223 ? 0.983 -35.626 13.008 1.00 44.62 223 SER A N 1
ATOM 1824 C CA . SER A 1 223 ? 1.425 -36.513 14.099 1.00 44.62 223 SER A CA 1
ATOM 1825 C C . SER A 1 223 ? 1.094 -36.001 15.506 1.00 44.62 223 SER A C 1
ATOM 1827 O O . SER A 1 223 ? 1.187 -36.766 16.460 1.00 44.62 223 SER A O 1
ATOM 1829 N N . THR A 1 224 ? 0.705 -34.731 15.662 1.00 44.06 224 THR A N 1
ATOM 1830 C CA . THR A 1 224 ? 0.443 -34.122 16.982 1.00 44.06 224 THR A CA 1
ATOM 1831 C C . THR A 1 224 ? -1.053 -33.947 17.276 1.00 44.06 224 THR A C 1
ATOM 1833 O O . THR A 1 224 ? -1.427 -33.723 18.422 1.00 44.06 224 THR A O 1
ATOM 1836 N N . GLU A 1 225 ? -1.929 -34.121 16.281 1.00 41.06 225 GLU A N 1
ATOM 1837 C CA . GLU A 1 225 ? -3.391 -34.078 16.469 1.00 41.06 225 GLU A CA 1
ATOM 1838 C C . GLU A 1 225 ? -3.982 -35.393 17.021 1.00 41.06 225 GLU A C 1
ATOM 1840 O O . GLU A 1 225 ? -5.107 -35.389 17.505 1.00 41.06 225 GLU A O 1
ATOM 1845 N N . LEU A 1 226 ? -3.223 -36.498 17.054 1.00 42.00 226 LEU A N 1
ATOM 1846 C CA . LEU A 1 226 ? -3.678 -37.778 17.630 1.00 42.00 226 LEU A CA 1
ATOM 1847 C C . LEU A 1 226 ? -3.498 -37.902 19.158 1.00 42.00 226 LEU A C 1
ATOM 1849 O O . LEU A 1 226 ? -3.893 -38.916 19.723 1.00 42.00 226 LEU A O 1
ATOM 1853 N N . VAL A 1 227 ? -2.919 -36.905 19.840 1.00 48.06 227 VAL A N 1
ATOM 1854 C CA . VAL A 1 227 ? -2.614 -36.987 21.291 1.00 48.06 227 VAL A CA 1
ATOM 1855 C C . VAL A 1 227 ? -3.405 -35.976 22.139 1.00 48.06 227 VAL A C 1
ATOM 1857 O O . VAL A 1 227 ? -3.313 -35.999 23.359 1.00 48.06 227 VAL A O 1
ATOM 1860 N N . MET A 1 228 ? -4.235 -35.111 21.544 1.00 44.81 228 MET A N 1
ATOM 1861 C CA . MET A 1 228 ? -4.952 -34.057 22.292 1.00 44.81 228 MET A CA 1
ATOM 1862 C C . MET A 1 228 ? -6.476 -34.234 22.382 1.00 44.81 228 MET A C 1
ATOM 1864 O O . MET A 1 228 ? -7.186 -33.255 22.600 1.00 44.81 228 MET A O 1
ATOM 1868 N N . SER A 1 229 ? -7.002 -35.456 22.239 1.00 40.22 229 SER A N 1
ATOM 1869 C CA . SER A 1 229 ? -8.448 -35.686 22.414 1.00 40.22 229 SER A CA 1
ATOM 1870 C C . SER A 1 229 ? -8.909 -35.670 23.880 1.00 40.22 229 SER A C 1
ATOM 1872 O O . SER A 1 229 ? -10.092 -35.458 24.114 1.00 40.22 229 SER A O 1
ATOM 1874 N N . ASP A 1 230 ? -8.014 -35.822 24.863 1.00 42.12 230 ASP A N 1
ATOM 1875 C CA . ASP A 1 230 ? -8.403 -35.986 26.271 1.00 42.12 230 ASP A CA 1
ATOM 1876 C C . ASP A 1 230 ? -7.653 -35.020 27.199 1.00 42.12 230 ASP A C 1
ATOM 1878 O O . ASP A 1 230 ? -6.732 -35.433 27.894 1.00 42.12 230 ASP A O 1
ATOM 1882 N N . LEU A 1 231 ? -8.022 -33.733 27.223 1.00 42.56 231 LEU A N 1
ATOM 1883 C CA . LEU A 1 231 ? -8.039 -32.936 28.467 1.00 42.56 231 LEU A CA 1
ATOM 1884 C C . LEU A 1 231 ? -8.673 -31.561 28.224 1.00 42.56 231 LEU A C 1
ATOM 1886 O O . LEU A 1 231 ? -8.021 -30.594 27.826 1.00 42.56 231 LEU A O 1
ATOM 1890 N N . PHE A 1 232 ? -9.976 -31.480 28.467 1.00 44.62 232 PHE A N 1
ATOM 1891 C CA . PHE A 1 232 ? -10.699 -30.217 28.492 1.00 44.62 232 PHE A CA 1
ATOM 1892 C C . PHE A 1 232 ? -10.460 -29.504 29.836 1.00 44.62 232 PHE A C 1
ATOM 1894 O O . PHE A 1 232 ? -10.431 -30.138 30.888 1.00 44.62 232 PHE A O 1
ATOM 1901 N N . ASP A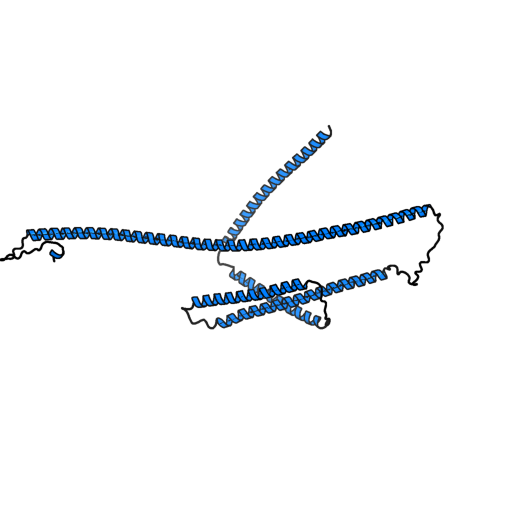 1 233 ? -10.354 -28.175 29.753 1.00 41.97 233 ASP A N 1
ATOM 1902 C CA . ASP A 1 233 ? -10.772 -27.195 30.773 1.00 41.97 233 ASP A CA 1
ATOM 1903 C C . ASP A 1 233 ? -9.743 -26.429 31.635 1.00 41.97 233 ASP A C 1
ATOM 1905 O O . ASP A 1 233 ? -10.130 -25.712 32.549 1.00 41.97 233 ASP A O 1
ATOM 1909 N N . SER A 1 234 ? -8.439 -26.430 31.315 1.00 46.31 234 SER A N 1
ATOM 1910 C CA . SER A 1 234 ? -7.504 -25.460 31.952 1.00 46.31 234 SER A CA 1
ATOM 1911 C C . SER A 1 234 ? -6.441 -24.846 31.023 1.00 46.31 234 SER A C 1
ATOM 1913 O O . SER A 1 234 ? -5.530 -24.159 31.479 1.00 46.31 234 SER A O 1
ATOM 1915 N N . SER A 1 235 ? -6.532 -25.067 29.708 1.00 52.62 235 SER A N 1
ATOM 1916 C CA . SER A 1 235 ? -5.411 -24.879 28.767 1.00 52.62 235 SER A CA 1
ATOM 1917 C C . SER A 1 235 ? -5.544 -23.694 27.797 1.00 52.62 235 SER A C 1
ATOM 1919 O O . SER A 1 235 ? -4.772 -23.595 26.841 1.00 52.62 235 SER A O 1
ATOM 1921 N N . LYS A 1 236 ? -6.515 -22.792 27.975 1.00 53.00 236 LYS A N 1
ATOM 1922 C CA . LYS A 1 236 ? -6.755 -21.740 26.968 1.00 53.00 236 LYS A CA 1
ATOM 1923 C C . LYS A 1 236 ? -5.596 -20.735 26.890 1.00 53.00 236 LYS A C 1
ATOM 1925 O O . LYS A 1 236 ? -5.180 -20.369 25.799 1.00 53.00 236 LYS A O 1
ATOM 1930 N N . GLU A 1 237 ? -4.997 -20.406 28.033 1.00 47.97 237 GLU A N 1
ATOM 1931 C CA . GLU A 1 237 ? -3.867 -19.473 28.126 1.00 47.97 237 GLU A CA 1
ATOM 1932 C C . GLU A 1 237 ? -2.531 -20.103 27.676 1.00 47.97 237 GLU A C 1
ATOM 1934 O O . GLU A 1 237 ? -1.711 -19.445 27.034 1.00 47.97 237 GLU A O 1
ATOM 1939 N N . SER A 1 238 ? -2.323 -21.407 27.910 1.00 50.97 238 SER A N 1
ATOM 1940 C CA . SER A 1 238 ? -1.094 -22.105 27.492 1.00 50.97 238 SER A CA 1
ATOM 1941 C C . SER A 1 238 ? -1.041 -22.371 25.981 1.00 50.97 238 SER A C 1
ATOM 1943 O O . SER A 1 238 ? 0.028 -22.273 25.374 1.00 50.97 238 SER A O 1
ATOM 1945 N N . VAL A 1 239 ? -2.189 -22.647 25.350 1.00 56.97 239 VAL A N 1
ATOM 1946 C CA . VAL A 1 239 ? -2.305 -22.841 23.893 1.00 56.97 239 VAL A CA 1
ATOM 1947 C C . VAL A 1 239 ? -2.086 -21.522 23.156 1.00 56.97 239 VAL A C 1
ATOM 1949 O O . VAL A 1 239 ? -1.422 -21.496 22.117 1.00 56.97 239 VAL A O 1
ATOM 1952 N N . GLU A 1 240 ? -2.573 -20.415 23.714 1.00 57.44 240 GLU A N 1
ATOM 1953 C CA . GLU A 1 240 ? -2.394 -19.082 23.143 1.00 57.44 240 GLU A CA 1
ATOM 1954 C C . GLU A 1 240 ? -0.930 -18.617 23.257 1.00 57.44 240 GLU A C 1
ATOM 1956 O O . GLU A 1 240 ? -0.343 -18.190 22.259 1.00 57.44 240 GLU A O 1
ATOM 1961 N N . LEU A 1 241 ? -0.277 -18.845 24.404 1.00 61.41 241 LEU A N 1
ATOM 1962 C CA . LEU A 1 241 ? 1.168 -18.633 24.590 1.00 61.41 241 LEU A CA 1
ATOM 1963 C C . LEU A 1 241 ? 2.022 -19.500 23.650 1.00 61.41 241 LEU A C 1
ATOM 1965 O O . LEU A 1 241 ? 2.977 -19.003 23.044 1.00 61.41 241 LEU A O 1
ATOM 1969 N N . TYR A 1 242 ? 1.672 -20.776 23.463 1.00 62.72 242 TYR A N 1
ATOM 1970 C CA . TYR A 1 242 ? 2.376 -21.667 22.537 1.00 62.72 242 TYR A CA 1
ATOM 1971 C C . TYR A 1 242 ? 2.189 -21.237 21.075 1.00 62.72 242 TYR A C 1
ATOM 1973 O O . TYR A 1 242 ? 3.147 -21.242 20.298 1.00 62.72 242 TYR A O 1
ATOM 1981 N N . CYS A 1 243 ? 0.989 -20.794 20.694 1.00 68.88 243 CYS A N 1
ATOM 1982 C CA . CYS A 1 243 ? 0.697 -20.284 19.356 1.00 68.88 243 CYS A CA 1
ATOM 1983 C C . CYS A 1 243 ? 1.448 -18.972 19.070 1.00 68.88 243 CYS A C 1
ATOM 1985 O O . CYS A 1 243 ? 2.029 -18.812 17.992 1.00 68.88 243 CYS A O 1
ATOM 1987 N N . VAL A 1 244 ? 1.523 -18.063 20.047 1.00 71.75 244 VAL A N 1
ATOM 1988 C CA . VAL A 1 244 ? 2.307 -16.821 19.947 1.00 71.75 244 VAL A CA 1
ATOM 1989 C C . VAL A 1 244 ? 3.798 -17.132 19.802 1.00 71.75 244 VAL A C 1
ATOM 1991 O O . VAL A 1 244 ? 4.438 -16.623 18.879 1.00 71.75 244 VAL A O 1
ATOM 1994 N N . HIS A 1 245 ? 4.336 -18.035 20.623 1.00 73.06 245 HIS A N 1
ATOM 1995 C CA . HIS A 1 245 ? 5.749 -18.415 20.577 1.00 73.06 245 HIS A CA 1
ATOM 1996 C C . HIS A 1 245 ? 6.120 -19.158 19.278 1.00 73.06 245 HIS A C 1
ATOM 1998 O O . HIS A 1 245 ? 7.196 -18.962 18.708 1.00 73.06 245 HIS A O 1
ATOM 2004 N N . SER A 1 246 ? 5.205 -19.970 18.749 1.00 70.44 246 SER A N 1
ATOM 2005 C CA . SER A 1 246 ? 5.359 -20.654 17.457 1.00 70.44 246 SER A CA 1
ATOM 2006 C C . SER A 1 246 ? 5.342 -19.670 16.287 1.00 70.44 246 SER A C 1
ATOM 2008 O O . SER A 1 246 ? 6.171 -19.759 15.377 1.00 70.44 246 SER A O 1
ATOM 2010 N N . ARG A 1 247 ? 4.447 -18.676 16.333 1.00 80.25 247 ARG A N 1
ATOM 2011 C CA . ARG A 1 247 ? 4.362 -17.602 15.334 1.00 80.25 247 ARG A CA 1
ATOM 2012 C C . ARG A 1 247 ? 5.606 -16.718 15.348 1.00 80.25 247 ARG A C 1
ATOM 2014 O O . ARG A 1 247 ? 6.114 -16.338 14.292 1.00 80.25 247 ARG A O 1
ATOM 2021 N N . GLU A 1 248 ? 6.139 -16.430 16.528 1.00 83.94 248 GLU A N 1
ATOM 2022 C CA . GLU A 1 248 ? 7.377 -15.671 16.689 1.00 83.94 248 GLU A CA 1
ATOM 2023 C C . GLU A 1 248 ? 8.597 -16.441 16.161 1.00 83.94 248 GLU A C 1
ATOM 2025 O O . GLU A 1 248 ? 9.394 -15.888 15.397 1.00 83.94 248 GLU A O 1
ATOM 2030 N N . LYS A 1 249 ? 8.694 -17.747 16.446 1.00 83.69 249 LYS A N 1
ATOM 2031 C CA . LYS A 1 249 ? 9.719 -18.633 15.865 1.00 83.69 249 LYS A CA 1
ATOM 2032 C C . LYS A 1 249 ? 9.662 -18.667 14.337 1.00 83.69 249 LYS A C 1
ATOM 2034 O O . LYS A 1 249 ? 10.705 -18.561 13.686 1.00 83.69 249 LYS A O 1
ATOM 2039 N N . LEU A 1 250 ? 8.464 -18.762 13.759 1.00 76.69 250 LEU A N 1
ATOM 2040 C CA . LEU A 1 250 ? 8.266 -18.710 12.309 1.00 76.69 250 LEU A CA 1
ATOM 2041 C C . LEU A 1 250 ? 8.727 -17.365 11.732 1.00 76.69 250 LEU A C 1
ATOM 2043 O O . LEU A 1 250 ? 9.506 -17.325 10.780 1.00 76.69 250 LEU A O 1
ATOM 2047 N N . THR A 1 251 ? 8.318 -16.263 12.359 1.00 86.31 251 THR A N 1
ATOM 2048 C CA . THR A 1 251 ? 8.670 -14.906 11.920 1.00 86.31 251 THR A CA 1
ATOM 2049 C C . THR A 1 251 ? 10.182 -14.674 11.970 1.00 86.31 251 THR A C 1
ATOM 2051 O O . THR A 1 251 ? 10.764 -14.102 11.046 1.00 86.31 251 THR A O 1
ATOM 2054 N N . ASN A 1 252 ? 10.853 -15.169 13.011 1.00 83.94 252 ASN A N 1
ATOM 2055 C CA . ASN A 1 252 ? 12.303 -15.058 13.148 1.00 83.94 252 ASN A CA 1
ATOM 2056 C C . ASN A 1 252 ? 13.058 -15.897 12.107 1.00 83.94 252 ASN A C 1
ATOM 2058 O O . ASN A 1 252 ? 14.048 -15.414 11.552 1.00 83.94 252 ASN A O 1
ATOM 2062 N N . ARG A 1 253 ? 12.568 -17.096 11.758 1.00 84.00 253 ARG A N 1
ATOM 2063 C CA . ARG A 1 253 ? 13.145 -17.903 10.666 1.00 84.00 253 ARG A CA 1
ATOM 2064 C C . ARG A 1 253 ? 12.966 -17.239 9.302 1.00 84.00 253 ARG A C 1
ATOM 2066 O O . ARG A 1 253 ? 13.934 -17.181 8.547 1.00 84.00 253 ARG A O 1
ATOM 2073 N N . ILE A 1 254 ? 11.793 -16.673 9.015 1.00 85.94 254 ILE A N 1
ATOM 2074 C CA . ILE A 1 254 ? 11.544 -15.923 7.770 1.00 85.94 254 ILE A CA 1
ATOM 2075 C C . ILE A 1 254 ? 12.491 -14.724 7.675 1.00 85.94 254 ILE A C 1
ATOM 2077 O O . ILE A 1 254 ? 13.143 -14.524 6.653 1.00 85.94 254 ILE A O 1
ATOM 2081 N N . ARG A 1 255 ? 12.661 -13.966 8.765 1.00 91.44 255 ARG A N 1
ATOM 2082 C CA . ARG A 1 255 ? 13.618 -12.847 8.816 1.00 91.44 255 ARG A CA 1
ATOM 2083 C C . ARG A 1 255 ? 15.067 -13.282 8.615 1.00 91.44 255 ARG A C 1
ATOM 2085 O O . ARG A 1 255 ? 15.867 -12.502 8.094 1.00 91.44 255 ARG A O 1
ATOM 2092 N N . LEU A 1 256 ? 15.435 -14.480 9.064 1.00 89.44 256 LEU A N 1
ATOM 2093 C CA . LEU A 1 256 ? 16.778 -15.021 8.869 1.00 89.44 256 LEU A CA 1
ATOM 2094 C C . LEU A 1 256 ? 17.005 -15.407 7.401 1.00 89.44 256 LEU A C 1
ATOM 2096 O O . LEU A 1 256 ? 18.021 -15.028 6.824 1.00 89.44 256 LEU A O 1
ATOM 2100 N N . GLN A 1 257 ? 16.033 -16.084 6.784 1.00 83.50 257 GLN A N 1
ATOM 2101 C CA . GLN A 1 257 ? 16.094 -16.452 5.366 1.00 83.50 257 GLN A CA 1
ATOM 2102 C C . GLN A 1 257 ? 16.091 -15.221 4.460 1.00 83.50 257 GLN A C 1
ATOM 2104 O O . GLN A 1 257 ? 16.911 -15.127 3.553 1.00 83.50 257 GLN A O 1
ATOM 2109 N N . TRP A 1 258 ? 15.271 -14.219 4.775 1.00 87.62 258 TRP A N 1
ATOM 2110 C CA . TRP A 1 258 ? 15.266 -12.946 4.061 1.00 87.62 258 TRP A CA 1
ATOM 2111 C C . TRP A 1 258 ? 16.627 -12.243 4.106 1.00 87.62 258 TRP A C 1
ATOM 2113 O O . TRP A 1 258 ? 17.111 -11.772 3.083 1.00 87.62 258 TRP A O 1
ATOM 2123 N N . ARG A 1 259 ? 17.296 -12.219 5.269 1.00 92.38 259 ARG A N 1
ATOM 2124 C CA . ARG A 1 259 ? 18.665 -11.682 5.379 1.00 92.38 259 ARG A CA 1
ATOM 2125 C C . ARG A 1 259 ? 19.666 -12.468 4.536 1.00 92.38 259 ARG A C 1
ATOM 2127 O O . ARG A 1 259 ? 20.548 -11.862 3.936 1.00 92.38 259 ARG A O 1
ATOM 2134 N N . ARG A 1 260 ? 19.517 -13.792 4.470 1.00 88.44 260 ARG A N 1
ATOM 2135 C CA . ARG A 1 260 ? 20.382 -14.658 3.662 1.00 88.44 260 ARG A CA 1
ATOM 2136 C C . ARG A 1 260 ? 20.208 -14.385 2.169 1.00 88.44 260 ARG A C 1
ATOM 2138 O O . ARG A 1 260 ? 21.205 -14.238 1.475 1.00 88.44 260 ARG A O 1
ATOM 2145 N N . ILE A 1 261 ? 18.965 -14.236 1.712 1.00 83.81 261 ILE A N 1
ATOM 2146 C CA . ILE A 1 261 ? 18.628 -13.872 0.330 1.00 83.81 261 ILE A CA 1
ATOM 2147 C C . ILE A 1 261 ? 19.136 -12.471 0.011 1.00 83.81 261 ILE A C 1
ATOM 2149 O O . ILE A 1 261 ? 19.831 -12.297 -0.978 1.00 83.81 261 ILE A O 1
ATOM 2153 N N . LYS A 1 262 ? 18.874 -11.485 0.872 1.00 91.56 262 LYS A N 1
ATOM 2154 C CA . LYS A 1 262 ? 19.348 -10.106 0.696 1.00 91.56 262 LYS A CA 1
ATOM 2155 C C . LYS A 1 262 ? 20.867 -10.047 0.542 1.00 91.56 262 LYS A C 1
ATOM 2157 O O . LYS A 1 262 ? 21.348 -9.457 -0.412 1.00 91.56 262 LYS A O 1
ATOM 2162 N N . SER A 1 263 ? 21.605 -10.741 1.409 1.00 81.38 263 SER A N 1
ATOM 2163 C CA . SER A 1 263 ? 23.065 -10.830 1.308 1.00 81.38 263 SER A CA 1
ATOM 2164 C C . SER A 1 263 ? 23.527 -11.561 0.040 1.00 81.38 263 SER A C 1
ATOM 2166 O O . SER A 1 263 ? 24.557 -11.211 -0.527 1.00 81.38 263 SER A O 1
ATOM 2168 N N . HIS A 1 264 ? 22.770 -12.555 -0.436 1.00 83.94 264 HIS A N 1
ATOM 2169 C CA . HIS A 1 264 ? 23.070 -13.250 -1.687 1.00 83.94 264 HIS A CA 1
ATOM 2170 C C . HIS A 1 264 ? 22.802 -12.375 -2.918 1.00 83.94 264 HIS A C 1
ATOM 2172 O O . HIS A 1 264 ? 23.598 -12.393 -3.847 1.00 83.94 264 HIS A O 1
ATOM 2178 N N . VAL A 1 265 ? 21.723 -11.592 -2.907 1.00 81.62 265 VAL A N 1
ATOM 2179 C CA . VAL A 1 265 ? 21.379 -10.618 -3.951 1.00 81.62 265 VAL A CA 1
ATOM 2180 C C . VAL A 1 265 ? 22.398 -9.484 -3.981 1.00 81.62 265 VAL A C 1
ATOM 2182 O O . VAL A 1 265 ? 22.888 -9.151 -5.047 1.00 81.62 265 VAL A O 1
ATOM 2185 N N . GLU A 1 266 ? 22.805 -8.961 -2.824 1.00 79.88 266 GLU A N 1
ATOM 2186 C CA . GLU A 1 266 ? 23.878 -7.959 -2.727 1.00 79.88 266 GLU A CA 1
ATOM 2187 C C . GLU A 1 266 ? 25.214 -8.512 -3.253 1.00 79.88 266 GLU A C 1
ATOM 2189 O O . GLU A 1 266 ? 25.984 -7.792 -3.888 1.00 79.88 266 GLU A O 1
ATOM 2194 N N . ARG A 1 267 ? 25.479 -9.811 -3.057 1.00 81.12 267 ARG A N 1
ATOM 2195 C CA . ARG A 1 267 ? 26.629 -10.501 -3.659 1.00 81.12 267 ARG A CA 1
ATOM 2196 C C . ARG A 1 267 ? 26.505 -10.679 -5.170 1.00 81.12 267 ARG A C 1
ATOM 2198 O O . ARG A 1 267 ? 27.516 -10.548 -5.843 1.00 81.12 267 ARG A O 1
ATOM 2205 N N . LEU A 1 268 ? 25.314 -10.982 -5.688 1.00 64.31 268 LEU A N 1
ATOM 2206 C CA . LEU A 1 268 ? 25.052 -11.087 -7.129 1.00 64.31 268 LEU A CA 1
ATOM 2207 C C . LEU A 1 268 ? 25.208 -9.726 -7.816 1.00 64.31 268 LEU A C 1
ATOM 2209 O O . LEU A 1 268 ? 25.820 -9.641 -8.872 1.00 64.31 268 LEU A O 1
ATOM 2213 N N . ASP A 1 269 ? 24.746 -8.661 -7.166 1.00 63.03 269 ASP A N 1
ATOM 2214 C CA . ASP A 1 269 ? 24.906 -7.280 -7.629 1.00 63.03 269 ASP A CA 1
ATOM 2215 C C . ASP A 1 269 ? 26.389 -6.858 -7.617 1.00 63.03 269 ASP A C 1
ATOM 2217 O O . ASP A 1 269 ? 26.891 -6.241 -8.552 1.00 63.03 269 ASP A O 1
ATOM 2221 N N . SER A 1 270 ? 27.141 -7.309 -6.606 1.00 64.81 270 SER A N 1
ATOM 2222 C CA . SER A 1 270 ? 28.593 -7.087 -6.514 1.00 64.81 270 SER A CA 1
ATOM 2223 C C . SER A 1 270 ? 29.418 -7.951 -7.485 1.00 64.81 270 SER A C 1
ATOM 2225 O O . SER A 1 270 ? 30.547 -7.590 -7.807 1.00 64.81 270 SER A O 1
ATOM 2227 N N . GLN A 1 271 ? 28.888 -9.092 -7.944 1.00 55.09 271 GLN A N 1
ATOM 2228 C CA . GLN A 1 271 ? 29.531 -10.001 -8.910 1.00 55.09 271 GLN A CA 1
ATOM 2229 C C . GLN A 1 271 ? 29.209 -9.654 -10.374 1.00 55.09 271 GLN A C 1
ATOM 2231 O O . GLN A 1 271 ? 29.798 -10.239 -11.276 1.00 55.09 271 GLN A O 1
ATOM 2236 N N . GLY A 1 272 ? 28.343 -8.664 -10.623 1.00 45.16 272 GLY A N 1
ATOM 2237 C CA . GLY A 1 272 ? 28.079 -8.096 -11.950 1.00 45.16 272 GLY A CA 1
ATOM 2238 C C . GLY A 1 272 ? 29.199 -7.204 -12.512 1.00 45.16 272 GLY A C 1
ATOM 2239 O O . GLY A 1 272 ? 29.015 -6.597 -13.566 1.00 45.16 272 GLY A O 1
ATOM 2240 N N . SER A 1 273 ? 30.355 -7.110 -11.842 1.00 39.12 273 SER A N 1
ATOM 2241 C CA . SER A 1 273 ? 31.558 -6.491 -12.410 1.00 39.12 273 SER A CA 1
ATOM 2242 C C . SER A 1 273 ? 32.385 -7.547 -13.164 1.00 39.12 273 SER A C 1
ATOM 2244 O O . SER A 1 273 ? 32.653 -8.613 -12.607 1.00 39.12 273 SER A O 1
ATOM 2246 N N . PRO A 1 274 ? 32.806 -7.282 -14.413 1.00 43.66 274 PRO A N 1
ATOM 2247 C CA . PRO A 1 274 ? 33.389 -8.292 -15.284 1.00 43.66 274 PRO A CA 1
ATOM 2248 C C . PRO A 1 274 ? 34.864 -8.497 -14.941 1.00 43.66 274 PRO A C 1
ATOM 2250 O O . PRO A 1 274 ? 35.694 -7.710 -15.369 1.00 43.66 274 PRO A O 1
ATOM 2253 N N . ASP A 1 275 ? 35.187 -9.530 -14.166 1.00 34.72 275 ASP A N 1
ATOM 2254 C CA . ASP A 1 275 ? 36.520 -10.151 -14.163 1.00 34.72 275 ASP A CA 1
ATOM 2255 C C . ASP A 1 275 ? 36.493 -11.458 -13.353 1.00 34.72 275 ASP A C 1
ATOM 2257 O O . ASP A 1 275 ? 36.740 -11.455 -12.151 1.00 34.72 275 ASP A O 1
ATOM 2261 N N . ALA A 1 276 ? 36.154 -12.581 -14.002 1.00 29.48 276 ALA A N 1
ATOM 2262 C CA . ALA A 1 276 ? 36.681 -13.923 -13.692 1.00 29.48 276 ALA A CA 1
ATOM 2263 C C . ALA A 1 276 ? 36.019 -14.996 -14.577 1.00 29.48 276 ALA A C 1
ATOM 2265 O O . ALA A 1 276 ? 35.015 -15.613 -14.227 1.00 29.48 276 ALA A O 1
ATOM 2266 N N . MET A 1 277 ? 36.629 -15.233 -15.736 1.00 34.06 277 MET A N 1
ATOM 2267 C CA . MET A 1 277 ? 36.422 -16.406 -16.586 1.00 34.06 277 MET A CA 1
ATOM 2268 C C . MET A 1 277 ? 37.079 -17.643 -15.948 1.00 34.06 277 MET A C 1
ATOM 2270 O O . MET A 1 277 ? 38.212 -17.544 -15.476 1.00 34.06 277 MET A O 1
ATOM 2274 N N . GLY A 1 278 ? 36.443 -18.823 -16.001 1.00 29.77 278 GLY A N 1
ATOM 2275 C CA . GLY A 1 278 ? 37.121 -20.057 -15.585 1.00 29.77 278 GLY A CA 1
ATOM 2276 C C . GLY A 1 278 ? 36.333 -21.369 -15.637 1.00 29.77 278 GLY A C 1
ATOM 2277 O O . GLY A 1 278 ? 35.977 -21.893 -14.594 1.00 29.77 278 GLY A O 1
ATOM 2278 N N . ALA A 1 279 ? 36.216 -21.934 -16.846 1.00 32.62 279 ALA A N 1
ATOM 2279 C CA . ALA A 1 279 ? 36.241 -23.375 -17.152 1.00 32.62 279 ALA A CA 1
ATOM 2280 C C . ALA A 1 279 ? 35.078 -24.294 -16.695 1.00 32.62 279 ALA A C 1
ATOM 2282 O O . ALA A 1 279 ? 34.885 -24.555 -15.515 1.00 32.62 279 ALA A O 1
ATOM 2283 N N . ASN A 1 280 ? 34.407 -24.946 -17.656 1.00 31.03 280 ASN A N 1
ATOM 2284 C CA . ASN A 1 280 ? 34.641 -26.366 -17.989 1.00 31.03 280 ASN A CA 1
ATOM 2285 C C . ASN A 1 280 ? 33.632 -26.876 -19.037 1.00 31.03 280 ASN A C 1
ATOM 2287 O O . ASN A 1 280 ? 32.432 -26.638 -18.949 1.00 31.03 280 ASN A O 1
ATOM 2291 N N . LYS A 1 281 ? 34.155 -27.581 -20.045 1.00 37.31 281 LYS A N 1
ATOM 2292 C CA . LYS A 1 281 ? 33.415 -28.341 -21.063 1.00 37.31 281 LYS A CA 1
ATOM 2293 C C . LYS A 1 281 ? 33.370 -29.810 -20.641 1.00 37.31 281 LYS A C 1
ATOM 2295 O O . LYS A 1 281 ? 34.386 -30.262 -20.129 1.00 37.31 281 LYS A O 1
ATOM 2300 N N . THR A 1 282 ? 32.265 -30.497 -20.953 1.00 36.19 282 THR A N 1
ATOM 2301 C CA . THR A 1 282 ? 32.134 -31.803 -21.658 1.00 36.19 282 THR A CA 1
ATOM 2302 C C . THR A 1 282 ? 30.911 -32.573 -21.145 1.00 36.19 282 THR A C 1
ATOM 2304 O O . THR A 1 282 ? 30.911 -32.960 -19.985 1.00 36.19 282 THR A O 1
ATOM 2307 N N . ASP A 1 283 ? 29.896 -32.780 -21.994 1.00 36.59 283 ASP A N 1
ATOM 2308 C CA . ASP A 1 283 ? 29.258 -34.087 -22.271 1.00 36.59 283 ASP A CA 1
ATOM 2309 C C . ASP A 1 283 ? 27.922 -33.888 -23.008 1.00 36.59 283 ASP A C 1
ATOM 2311 O O . ASP A 1 283 ? 26.928 -33.453 -22.434 1.00 36.59 283 ASP A O 1
ATOM 2315 N N . ASP A 1 284 ? 27.914 -34.193 -24.308 1.00 45.16 284 ASP A N 1
ATOM 2316 C CA . ASP A 1 284 ? 26.830 -33.848 -25.249 1.00 45.16 284 ASP A CA 1
ATOM 2317 C C . ASP A 1 284 ? 26.066 -35.080 -25.777 1.00 45.16 284 ASP A C 1
ATOM 2319 O O . ASP A 1 284 ? 25.298 -34.989 -26.726 1.00 45.16 284 ASP A O 1
ATOM 2323 N N . ALA A 1 285 ? 26.264 -36.261 -25.179 1.00 45.09 285 ALA A N 1
ATOM 2324 C CA . ALA A 1 285 ? 25.619 -37.499 -25.641 1.00 45.09 285 ALA A CA 1
ATOM 2325 C C . ALA A 1 285 ? 24.638 -38.126 -24.629 1.00 45.09 285 ALA A C 1
ATOM 2327 O O . ALA A 1 285 ? 23.714 -38.821 -25.038 1.00 45.09 285 ALA A O 1
ATOM 2328 N N . ALA A 1 286 ? 24.769 -37.850 -23.324 1.00 46.09 286 ALA A N 1
ATOM 2329 C CA . ALA A 1 286 ? 23.865 -38.382 -22.287 1.00 46.09 286 ALA A CA 1
ATOM 2330 C C . ALA A 1 286 ? 22.588 -37.532 -22.081 1.00 46.09 286 ALA A C 1
ATOM 2332 O O . ALA A 1 286 ? 21.606 -37.971 -21.477 1.00 46.09 286 ALA A O 1
ATOM 2333 N N . SER A 1 287 ? 22.590 -36.301 -22.591 1.00 58.69 287 SER A N 1
ATOM 2334 C CA . SER A 1 287 ? 21.559 -35.293 -22.323 1.00 58.69 287 SER A CA 1
ATOM 2335 C C . SER A 1 287 ? 20.274 -35.509 -23.130 1.00 58.69 287 SER A C 1
ATOM 2337 O O . SER A 1 287 ? 19.199 -35.086 -22.719 1.00 58.69 287 SER A O 1
ATOM 2339 N N . GLN A 1 288 ? 20.351 -36.172 -24.286 1.00 52.53 288 GLN A N 1
ATOM 2340 C CA . GLN A 1 288 ? 19.218 -36.229 -25.213 1.00 52.53 288 GLN A CA 1
ATOM 2341 C C . GLN A 1 288 ? 18.174 -37.288 -24.821 1.00 52.53 288 GLN A C 1
ATOM 2343 O O . GLN A 1 288 ? 16.977 -37.037 -24.945 1.00 52.53 288 GLN A O 1
ATOM 2348 N N . GLU A 1 289 ? 18.608 -38.434 -24.292 1.00 55.50 289 GLU A N 1
ATOM 2349 C CA . GLU A 1 289 ? 17.717 -39.503 -23.813 1.00 55.50 289 GLU A CA 1
ATOM 2350 C C . GLU A 1 289 ? 17.032 -39.109 -22.496 1.00 55.50 289 GLU A C 1
ATOM 2352 O O . GLU A 1 289 ? 15.810 -39.203 -22.366 1.00 55.50 289 GLU A O 1
ATOM 2357 N N . THR A 1 290 ? 17.795 -38.508 -21.579 1.00 65.12 290 THR A N 1
ATOM 2358 C CA . THR A 1 290 ? 17.272 -37.959 -20.320 1.00 65.12 290 THR A CA 1
ATOM 2359 C C . THR A 1 290 ? 16.238 -36.855 -20.562 1.00 65.12 290 THR A C 1
ATOM 2361 O O . THR A 1 290 ? 15.176 -36.871 -19.942 1.00 65.12 290 THR A O 1
ATOM 2364 N N . HIS A 1 291 ? 16.455 -35.953 -21.528 1.00 67.31 291 HIS A N 1
ATOM 2365 C CA . HIS A 1 291 ? 15.474 -34.918 -21.883 1.00 67.31 291 HIS A CA 1
ATOM 2366 C C . HIS A 1 291 ? 14.129 -35.475 -22.373 1.00 67.31 291 HIS A C 1
ATOM 2368 O O . HIS A 1 291 ? 13.083 -34.887 -22.080 1.00 67.31 291 HIS A O 1
ATOM 2374 N N . VAL A 1 292 ? 14.125 -36.590 -23.110 1.00 75.50 292 VAL A N 1
ATOM 2375 C CA . VAL A 1 292 ? 12.883 -37.210 -23.603 1.00 75.50 292 VAL A CA 1
ATOM 2376 C C . VAL A 1 292 ? 12.098 -37.837 -22.452 1.00 75.50 292 VAL A C 1
ATOM 2378 O O . VAL A 1 292 ? 10.880 -37.656 -22.365 1.00 75.50 292 VAL A O 1
ATOM 2381 N N . GLU A 1 293 ? 12.782 -38.511 -21.531 1.00 78.75 293 GLU A N 1
ATOM 2382 C CA . GLU A 1 293 ? 12.170 -39.079 -20.327 1.00 78.75 293 GLU A CA 1
ATOM 2383 C C . GLU A 1 293 ? 11.613 -37.990 -19.401 1.00 78.75 293 GLU A C 1
ATOM 2385 O O . GLU A 1 293 ? 10.473 -38.090 -18.937 1.00 78.75 293 GLU A O 1
ATOM 2390 N N . GLU A 1 294 ? 12.360 -36.902 -19.195 1.00 79.31 294 GLU A N 1
ATOM 2391 C CA . GLU A 1 294 ? 11.899 -35.748 -18.417 1.00 79.31 294 GLU A CA 1
ATOM 2392 C C . GLU A 1 294 ? 10.684 -35.072 -19.059 1.00 79.31 294 GLU A C 1
ATOM 2394 O O . GLU A 1 294 ? 9.734 -34.703 -18.364 1.00 79.31 294 GLU A O 1
ATOM 2399 N N . MET A 1 295 ? 10.671 -34.940 -20.389 1.00 76.69 295 MET A N 1
ATOM 2400 C CA . MET A 1 295 ? 9.541 -34.368 -21.118 1.00 76.69 295 MET A CA 1
ATOM 2401 C C . MET A 1 295 ? 8.283 -35.234 -20.975 1.00 76.69 295 MET A C 1
ATOM 2403 O O . MET A 1 295 ? 7.184 -34.700 -20.814 1.00 76.69 295 MET A O 1
ATOM 2407 N N . ASN A 1 296 ? 8.424 -36.559 -21.003 1.00 84.88 296 ASN A N 1
ATOM 2408 C CA . ASN A 1 296 ? 7.303 -37.476 -20.802 1.00 84.88 296 ASN A CA 1
ATOM 2409 C C . ASN A 1 296 ? 6.786 -37.437 -19.356 1.00 84.88 296 ASN A C 1
ATOM 2411 O O . ASN A 1 296 ? 5.572 -37.403 -19.145 1.00 84.88 296 ASN A O 1
ATOM 2415 N N . ARG A 1 297 ? 7.687 -37.348 -18.370 1.00 92.38 297 ARG A N 1
ATOM 2416 C CA . ARG A 1 297 ? 7.334 -37.186 -16.952 1.00 92.38 297 ARG A CA 1
ATOM 2417 C C . ARG A 1 297 ? 6.559 -35.890 -16.702 1.00 92.38 297 ARG A C 1
ATOM 2419 O O . ARG A 1 297 ? 5.481 -35.926 -16.117 1.00 92.38 297 ARG A O 1
ATOM 2426 N N . LEU A 1 298 ? 7.046 -34.764 -17.228 1.00 87.31 298 LEU A N 1
ATOM 2427 C CA . LEU A 1 298 ? 6.376 -33.466 -17.094 1.00 87.31 298 LEU A CA 1
ATOM 2428 C C . LEU A 1 298 ? 5.010 -33.441 -17.786 1.00 87.31 298 LEU A C 1
ATOM 2430 O O . LEU A 1 298 ? 4.072 -32.844 -17.266 1.00 87.31 298 LEU A O 1
ATOM 2434 N N . LYS A 1 299 ? 4.856 -34.109 -18.936 1.00 90.38 299 LYS A N 1
ATOM 2435 C CA . LYS A 1 299 ? 3.543 -34.252 -19.587 1.00 90.38 299 LYS A CA 1
ATOM 2436 C C . LYS A 1 299 ? 2.546 -34.995 -18.698 1.00 90.38 299 LYS A C 1
ATOM 2438 O O . LYS A 1 299 ? 1.387 -34.588 -18.636 1.00 90.38 299 LYS A O 1
ATOM 2443 N N . LEU A 1 300 ? 2.991 -36.044 -18.006 1.00 91.25 300 LEU A N 1
ATOM 2444 C CA . LEU A 1 300 ? 2.149 -36.803 -17.084 1.00 91.25 300 LEU A CA 1
ATOM 2445 C C . LEU A 1 300 ? 1.753 -35.964 -15.860 1.00 91.25 300 LEU A C 1
ATOM 2447 O O . LEU A 1 300 ? 0.578 -35.925 -15.507 1.00 91.25 300 LEU A O 1
ATOM 2451 N N . GLU A 1 301 ? 2.702 -35.240 -15.262 1.00 88.56 301 GLU A N 1
ATOM 2452 C CA . GLU A 1 301 ? 2.442 -34.339 -14.128 1.00 88.56 301 GLU A CA 1
ATOM 2453 C C . GLU A 1 301 ? 1.483 -33.201 -14.509 1.00 88.56 301 GLU A C 1
ATOM 2455 O O . GLU A 1 301 ? 0.545 -32.903 -13.772 1.00 88.56 301 GLU A O 1
ATOM 2460 N N . ILE A 1 302 ? 1.648 -32.602 -15.695 1.00 89.31 302 ILE A N 1
ATOM 2461 C CA . ILE A 1 302 ? 0.721 -31.583 -16.211 1.00 89.31 302 ILE A CA 1
ATOM 2462 C C . ILE A 1 302 ? -0.686 -32.163 -16.374 1.00 89.31 302 ILE A C 1
ATOM 2464 O O . ILE A 1 302 ? -1.661 -31.480 -16.060 1.00 89.31 302 ILE A O 1
ATOM 2468 N N . GLN A 1 303 ? -0.807 -33.403 -16.853 1.00 93.81 303 GLN A N 1
ATOM 2469 C CA . GLN A 1 303 ? -2.109 -34.046 -16.994 1.00 93.81 303 GLN A CA 1
ATOM 2470 C C . GLN A 1 303 ? -2.767 -34.287 -15.629 1.00 93.81 303 GLN A C 1
ATOM 2472 O O . GLN A 1 303 ? -3.920 -33.916 -15.441 1.00 93.81 303 GLN A O 1
ATOM 2477 N N . GLN A 1 304 ? -2.016 -34.791 -14.650 1.00 93.38 304 GLN A N 1
ATOM 2478 C CA . GLN A 1 304 ? -2.518 -34.996 -13.288 1.00 93.38 304 GLN A CA 1
ATOM 2479 C C . GLN A 1 304 ? -2.947 -33.682 -12.619 1.00 93.38 304 GLN A C 1
ATOM 2481 O O . GLN A 1 304 ? -4.001 -33.621 -11.986 1.00 93.38 304 GLN A O 1
ATOM 2486 N N . CYS A 1 305 ? -2.176 -32.606 -12.800 1.00 87.81 305 CYS A N 1
ATOM 2487 C CA . CYS A 1 305 ? -2.543 -31.277 -12.314 1.00 87.81 305 CYS A CA 1
ATOM 2488 C C . CYS A 1 305 ? -3.836 -30.762 -12.960 1.00 87.81 305 CYS A C 1
ATOM 2490 O O . CYS A 1 305 ? -4.668 -30.176 -12.268 1.00 87.81 305 CYS A O 1
ATOM 2492 N N . LYS A 1 306 ? -4.040 -30.993 -14.264 1.00 92.19 306 LYS A N 1
ATOM 2493 C CA . LYS A 1 306 ? -5.290 -30.623 -14.948 1.00 92.19 306 LYS A CA 1
ATOM 2494 C C . LYS A 1 306 ? -6.491 -31.365 -14.371 1.00 92.19 306 LYS A C 1
ATOM 2496 O O . LYS A 1 306 ? -7.493 -30.722 -14.065 1.00 92.19 306 LYS A O 1
ATOM 2501 N N . ASP A 1 307 ? -6.368 -32.672 -14.169 1.00 93.94 307 ASP A N 1
ATOM 2502 C CA . ASP A 1 307 ? -7.450 -33.503 -13.631 1.00 93.94 307 ASP A CA 1
ATOM 2503 C C . ASP A 1 307 ? -7.805 -33.077 -12.192 1.00 93.94 307 ASP A C 1
ATOM 2505 O O . ASP A 1 307 ? -8.979 -32.991 -11.812 1.00 93.94 307 ASP A O 1
ATOM 2509 N N . PHE A 1 308 ? -6.793 -32.714 -11.398 1.00 93.69 308 PHE A N 1
ATOM 2510 C CA . PHE A 1 308 ? -6.982 -32.199 -10.045 1.00 93.69 308 PHE A CA 1
ATOM 2511 C C . PHE A 1 308 ? -7.682 -30.834 -10.030 1.00 93.69 308 PHE A C 1
ATOM 2513 O O . PHE A 1 308 ? -8.645 -30.650 -9.285 1.00 93.69 308 PHE A O 1
ATOM 2520 N N . ILE A 1 309 ? -7.260 -29.898 -10.889 1.00 91.50 309 ILE A N 1
ATOM 2521 C CA . ILE A 1 309 ? -7.905 -28.582 -11.032 1.00 91.50 309 ILE A CA 1
ATOM 2522 C C . ILE A 1 309 ? -9.367 -28.745 -11.457 1.00 91.50 309 ILE A C 1
ATOM 2524 O O . ILE A 1 309 ? -10.242 -28.082 -10.902 1.00 91.50 309 ILE A O 1
ATOM 2528 N N . GLN A 1 310 ? -9.652 -29.648 -12.396 1.00 93.19 310 GLN A N 1
ATOM 2529 C CA . GLN A 1 310 ? -11.013 -29.903 -12.865 1.00 93.19 310 GLN A CA 1
ATOM 2530 C C . GLN A 1 310 ? -11.906 -30.463 -11.746 1.00 93.19 310 GLN A C 1
ATOM 2532 O O . GLN A 1 310 ? -13.041 -30.017 -11.569 1.00 93.19 310 GLN A O 1
ATOM 2537 N N . THR A 1 311 ? -11.368 -31.377 -10.935 1.00 89.25 311 THR A N 1
ATOM 2538 C CA . THR A 1 311 ? -12.074 -31.944 -9.776 1.00 89.25 311 THR A CA 1
ATOM 2539 C C . THR A 1 311 ? -12.323 -30.884 -8.698 1.00 89.25 311 THR A C 1
ATOM 2541 O O . THR A 1 311 ? -13.424 -30.790 -8.153 1.00 89.25 311 THR A O 1
ATOM 2544 N N . GLN A 1 312 ? -11.330 -30.031 -8.420 1.00 84.81 312 GLN A N 1
ATOM 2545 C CA . GLN A 1 312 ? -11.481 -28.914 -7.487 1.00 84.81 312 GLN A CA 1
ATOM 2546 C C . GLN A 1 312 ? -12.516 -27.896 -7.973 1.00 84.81 312 GLN A C 1
ATOM 2548 O O . GLN A 1 312 ? -13.320 -27.428 -7.171 1.00 84.81 312 GLN A O 1
ATOM 2553 N N . GLN A 1 313 ? -12.549 -27.588 -9.272 1.00 86.25 313 GLN A N 1
ATOM 2554 C CA . GLN A 1 313 ? -13.548 -26.691 -9.859 1.00 86.25 313 GLN A CA 1
ATOM 2555 C C . GLN A 1 313 ? -14.968 -27.253 -9.749 1.00 86.25 313 GLN A C 1
ATOM 2557 O O . GLN A 1 313 ? -15.878 -26.509 -9.385 1.00 86.25 313 GLN A O 1
ATOM 2562 N N . GLN A 1 314 ? -15.163 -28.553 -9.993 1.00 88.56 314 GLN A N 1
ATOM 2563 C CA . GLN A 1 314 ? -16.469 -29.194 -9.802 1.00 88.56 314 GLN A CA 1
ATOM 2564 C C . GLN A 1 314 ? -16.927 -29.144 -8.343 1.00 88.56 314 GLN A C 1
ATOM 2566 O O . GLN A 1 314 ? -18.083 -28.819 -8.073 1.00 88.56 314 GLN A O 1
ATOM 2571 N N . LEU A 1 315 ? -16.028 -29.416 -7.395 1.00 84.38 315 LEU A N 1
ATOM 2572 C CA . LEU A 1 315 ? -16.357 -29.371 -5.971 1.00 84.38 315 LEU A CA 1
ATOM 2573 C C . LEU A 1 315 ? -16.692 -27.942 -5.516 1.00 84.38 315 LEU A C 1
ATOM 2575 O O . LEU A 1 315 ? -17.646 -27.739 -4.766 1.00 84.38 315 LEU A O 1
ATOM 2579 N N . LEU A 1 316 ? -15.952 -26.948 -6.017 1.00 81.25 316 LEU A N 1
ATOM 2580 C CA . LEU A 1 316 ? -16.198 -25.534 -5.737 1.00 81.25 316 LEU A CA 1
ATOM 2581 C C . LEU A 1 316 ? -17.558 -25.084 -6.290 1.00 81.25 316 LEU A C 1
ATOM 2583 O O . LEU A 1 316 ? -18.313 -24.421 -5.585 1.00 81.25 316 LEU A O 1
ATOM 2587 N N . GLN A 1 317 ? -17.907 -25.493 -7.515 1.00 80.19 317 GLN A N 1
ATOM 2588 C CA . GLN A 1 317 ? -19.224 -25.226 -8.106 1.00 80.19 317 GLN A CA 1
ATOM 2589 C C . GLN A 1 317 ? -20.362 -25.872 -7.311 1.00 80.19 317 GLN A C 1
ATOM 2591 O O . GLN A 1 317 ? -21.432 -25.284 -7.182 1.00 80.19 317 GLN A O 1
ATOM 2596 N N . GLN A 1 318 ? -20.134 -27.062 -6.755 1.00 75.62 318 GLN A N 1
ATOM 2597 C CA . GLN A 1 318 ? -21.134 -27.767 -5.958 1.00 75.62 318 GLN A CA 1
ATOM 2598 C C . GLN A 1 318 ? -21.321 -27.137 -4.565 1.00 75.62 318 GLN A C 1
ATOM 2600 O O . GLN A 1 318 ? -22.431 -27.136 -4.045 1.00 75.62 318 GLN A O 1
ATOM 2605 N N . GLN A 1 319 ? -20.264 -26.555 -3.983 1.00 68.75 319 GLN A N 1
ATOM 2606 C CA . GLN A 1 319 ? -20.299 -25.856 -2.688 1.00 68.75 319 GLN A CA 1
ATOM 2607 C C . GLN A 1 319 ? -20.849 -24.422 -2.778 1.00 68.75 319 GLN A C 1
ATOM 2609 O O . GLN A 1 319 ? -21.394 -23.912 -1.803 1.00 68.75 319 GLN A O 1
ATOM 2614 N N . LEU A 1 320 ? -20.708 -23.769 -3.935 1.00 55.81 320 LEU A N 1
ATOM 2615 C CA . LEU A 1 320 ? -21.154 -22.391 -4.169 1.00 55.81 320 LEU A CA 1
ATOM 2616 C C . LEU A 1 320 ? -22.604 -22.279 -4.662 1.00 55.81 320 LEU A C 1
ATOM 2618 O O . LEU A 1 320 ? -23.057 -21.160 -4.882 1.00 55.81 320 LEU A O 1
ATOM 2622 N N . ARG A 1 321 ? -23.339 -23.388 -4.837 1.00 50.28 321 ARG A N 1
ATOM 2623 C CA . ARG A 1 321 ? -24.773 -23.355 -5.172 1.00 50.28 321 ARG A CA 1
ATOM 2624 C C . ARG A 1 321 ? -25.606 -23.342 -3.877 1.00 50.28 321 ARG A C 1
ATOM 2626 O O . ARG A 1 321 ? -25.712 -24.388 -3.237 1.00 50.28 321 ARG A O 1
ATOM 2633 N N . PRO A 1 322 ? -26.198 -22.205 -3.460 1.00 52.09 322 PRO A N 1
ATOM 2634 C CA . PRO A 1 322 ? -27.096 -22.176 -2.312 1.00 52.09 322 PRO A CA 1
ATOM 2635 C C . PRO A 1 322 ? -28.490 -22.693 -2.722 1.00 52.09 322 PRO A C 1
ATOM 2637 O O . PRO A 1 322 ? -28.863 -22.575 -3.891 1.00 52.09 322 PRO A O 1
ATOM 2640 N N . PRO A 1 323 ? -29.303 -23.237 -1.798 1.00 52.56 323 PRO A N 1
ATOM 2641 C CA . PRO A 1 323 ? -30.717 -23.472 -2.052 1.00 52.56 323 PRO A CA 1
ATOM 2642 C C . PRO A 1 323 ? -31.484 -22.165 -1.793 1.00 52.56 323 PRO A C 1
ATOM 2644 O O . PRO A 1 323 ? -32.011 -21.974 -0.701 1.00 52.56 323 PRO A O 1
ATOM 2647 N N . CYS A 1 324 ? -31.478 -21.221 -2.739 1.00 42.72 324 CYS A N 1
ATOM 2648 C CA . CYS A 1 324 ? -32.358 -20.043 -2.707 1.00 42.72 324 CYS A CA 1
ATOM 2649 C C . CYS A 1 324 ? -32.441 -19.379 -4.096 1.00 42.72 324 CYS A C 1
ATOM 2651 O O . CYS A 1 324 ? -31.447 -19.342 -4.817 1.00 42.72 324 CYS A O 1
ATOM 2653 N N . ASP A 1 325 ? -33.634 -18.898 -4.443 1.00 56.09 325 ASP A N 1
ATOM 2654 C CA . ASP A 1 325 ? -34.189 -18.668 -5.785 1.00 56.09 325 ASP A CA 1
ATOM 2655 C C . ASP A 1 325 ? -33.306 -17.943 -6.825 1.00 56.09 325 ASP A C 1
ATOM 2657 O O . ASP A 1 325 ? -32.878 -16.797 -6.656 1.00 56.09 325 ASP A O 1
ATOM 2661 N N . GLU A 1 326 ? -33.146 -18.590 -7.988 1.00 59.91 326 GLU A N 1
ATOM 2662 C CA . GLU A 1 326 ? -32.504 -18.053 -9.204 1.00 59.91 326 GLU A CA 1
ATOM 2663 C C . GLU A 1 326 ? -33.163 -16.737 -9.689 1.00 59.91 326 GLU A C 1
ATOM 2665 O O . GLU A 1 326 ? -32.514 -15.894 -10.311 1.00 59.91 326 GLU A O 1
ATOM 2670 N N . GLU A 1 327 ? -34.423 -16.505 -9.324 1.00 57.12 327 GLU A N 1
ATOM 2671 C CA . GLU A 1 327 ? -35.245 -15.369 -9.751 1.00 57.12 327 GLU A CA 1
ATOM 2672 C C . GLU A 1 327 ? -34.850 -14.044 -9.068 1.00 57.12 327 GLU A C 1
ATOM 2674 O O . GLU A 1 327 ? -34.764 -13.000 -9.718 1.00 57.12 327 GLU A O 1
ATOM 2679 N N . ALA A 1 328 ? -34.492 -14.079 -7.778 1.00 59.00 328 ALA A N 1
ATOM 2680 C CA . ALA A 1 328 ? -34.034 -12.893 -7.044 1.00 59.00 328 ALA A CA 1
ATOM 2681 C C . ALA A 1 328 ? -32.658 -12.409 -7.531 1.00 59.00 328 ALA A C 1
ATOM 2683 O O . ALA A 1 328 ? -32.373 -11.210 -7.561 1.00 59.00 328 ALA A O 1
ATOM 2684 N N . THR A 1 329 ? -31.815 -13.352 -7.955 1.00 64.44 329 THR A N 1
ATOM 2685 C CA . THR A 1 329 ? -30.475 -13.063 -8.477 1.00 64.44 329 THR A CA 1
ATOM 2686 C C . THR A 1 329 ? -30.551 -12.461 -9.885 1.00 64.44 329 THR A C 1
ATOM 2688 O O . THR A 1 329 ? -29.813 -11.523 -10.189 1.00 64.44 329 THR A O 1
ATOM 2691 N N . SER A 1 330 ? -31.492 -12.932 -10.714 1.00 70.19 330 SER A N 1
ATOM 2692 C CA . SER A 1 330 ? -31.767 -12.359 -12.040 1.00 70.19 330 SER A CA 1
ATOM 2693 C C . SER A 1 330 ? -32.283 -10.920 -11.945 1.00 70.19 330 SER A C 1
ATOM 2695 O O . SER A 1 330 ? -31.760 -10.036 -12.617 1.00 70.19 330 SER A O 1
ATOM 2697 N N . LEU A 1 331 ? -33.241 -10.652 -11.050 1.00 69.44 331 LEU A N 1
ATOM 2698 C CA . LEU A 1 331 ? -33.817 -9.312 -10.877 1.00 69.44 331 LEU A CA 1
ATOM 2699 C C . LEU A 1 331 ? -32.794 -8.275 -10.396 1.00 69.44 331 LEU A C 1
ATOM 2701 O O . LEU A 1 331 ? -32.844 -7.116 -10.811 1.00 69.44 331 LEU A O 1
ATOM 2705 N N . LEU A 1 332 ? -31.854 -8.674 -9.535 1.00 71.62 332 LEU A N 1
ATOM 2706 C CA . LEU A 1 332 ? -30.799 -7.776 -9.071 1.00 71.62 332 LEU A CA 1
ATOM 2707 C C . LEU A 1 332 ? -29.811 -7.452 -10.202 1.00 71.62 332 LEU A C 1
ATOM 2709 O O . LEU A 1 332 ? -29.445 -6.292 -10.382 1.00 71.62 332 LEU A O 1
ATOM 2713 N N . SER A 1 333 ? -29.428 -8.458 -10.994 1.00 74.44 333 SER A N 1
ATOM 2714 C CA . SER A 1 333 ? -28.570 -8.285 -12.172 1.00 74.44 333 SER A CA 1
ATOM 2715 C C . SER A 1 333 ? -29.210 -7.355 -13.208 1.00 74.44 333 SER A C 1
ATOM 2717 O O . SER A 1 333 ? -28.549 -6.448 -13.714 1.00 74.44 333 SER A O 1
ATOM 2719 N N . ASP A 1 334 ? -30.505 -7.521 -13.476 1.00 76.12 334 ASP A N 1
ATOM 2720 C CA . ASP A 1 334 ? -31.237 -6.688 -14.436 1.00 76.12 334 ASP A CA 1
ATOM 2721 C C . ASP A 1 334 ? -31.324 -5.220 -13.985 1.00 76.12 334 ASP A C 1
ATOM 2723 O O . ASP A 1 334 ? -31.178 -4.309 -14.805 1.00 76.12 334 ASP A O 1
ATOM 2727 N N . CYS A 1 335 ? -31.472 -4.965 -12.679 1.00 75.00 335 CYS A N 1
ATOM 2728 C CA . CYS A 1 335 ? -31.443 -3.609 -12.123 1.00 75.00 335 CYS A CA 1
ATOM 2729 C C . CYS A 1 335 ? -30.081 -2.917 -12.323 1.00 75.00 335 CYS A C 1
ATOM 2731 O O . CYS A 1 335 ? -30.041 -1.749 -12.716 1.00 75.00 335 CYS A O 1
ATOM 2733 N N . TYR A 1 336 ? -28.969 -3.626 -12.100 1.00 76.38 336 TYR A N 1
ATOM 2734 C CA . TYR A 1 336 ? -27.624 -3.072 -12.309 1.00 76.38 336 TYR A CA 1
ATOM 2735 C C . TYR A 1 336 ? -27.355 -2.755 -13.784 1.00 76.38 336 TYR A C 1
ATOM 2737 O O . TYR A 1 336 ? -26.878 -1.666 -14.105 1.00 76.38 336 TYR A O 1
ATOM 2745 N N . MET A 1 337 ? -27.732 -3.660 -14.691 1.00 80.19 337 MET A N 1
ATOM 2746 C CA . MET A 1 337 ? -27.561 -3.453 -16.133 1.00 80.19 337 MET A CA 1
ATOM 2747 C C . MET A 1 337 ? -28.390 -2.270 -16.655 1.00 80.19 337 MET A C 1
ATOM 2749 O O . MET A 1 337 ? -27.952 -1.546 -17.552 1.00 80.19 337 MET A O 1
ATOM 2753 N N . LEU A 1 338 ? -29.584 -2.040 -16.098 1.00 81.19 338 LEU A N 1
ATOM 2754 C CA . LEU A 1 338 ? -30.405 -0.876 -16.438 1.00 81.19 338 LEU A CA 1
ATOM 2755 C C . LEU A 1 338 ? -29.766 0.439 -15.983 1.00 81.19 338 LEU A C 1
ATOM 2757 O O . LEU A 1 338 ? -29.757 1.399 -16.757 1.00 81.19 338 LEU A O 1
ATOM 2761 N N . GLN A 1 339 ? -29.198 0.471 -14.776 1.00 87.50 339 GLN A N 1
ATOM 2762 C CA . GLN A 1 339 ? -28.521 1.653 -14.245 1.00 87.50 339 GLN A CA 1
ATOM 2763 C C . GLN A 1 339 ? -27.271 2.010 -15.063 1.00 87.50 339 GLN A C 1
ATOM 2765 O O . GLN A 1 339 ? -27.078 3.174 -15.415 1.00 87.50 339 GLN A O 1
ATOM 2770 N N . GLU A 1 340 ? -26.449 1.022 -15.432 1.00 81.19 340 GLU A N 1
ATOM 2771 C CA . GLU A 1 340 ? -25.295 1.254 -16.312 1.00 81.19 340 GLU A CA 1
ATOM 2772 C C . GLU A 1 340 ? -25.732 1.784 -17.680 1.00 81.19 340 GLU A C 1
ATOM 2774 O O . GLU A 1 340 ? -25.177 2.761 -18.182 1.00 81.19 340 GLU A O 1
ATOM 2779 N N . LYS A 1 341 ? -26.782 1.197 -18.264 1.00 88.31 341 LYS A N 1
ATOM 2780 C CA . LYS A 1 341 ? -27.323 1.641 -19.553 1.00 88.31 341 LYS A CA 1
ATOM 2781 C C . LYS A 1 341 ? -27.854 3.075 -19.505 1.00 88.31 341 LYS A C 1
ATOM 2783 O O . LYS A 1 341 ? -27.820 3.764 -20.520 1.00 88.31 341 LYS A O 1
ATOM 2788 N N . GLU A 1 342 ? -28.400 3.522 -18.381 1.00 86.69 342 GLU A N 1
ATOM 2789 C CA . GLU A 1 342 ? -28.837 4.909 -18.209 1.00 86.69 342 GLU A CA 1
ATOM 2790 C C . GLU A 1 342 ? -27.654 5.872 -18.090 1.00 86.69 342 GLU A C 1
ATOM 2792 O O . GLU A 1 342 ? -27.625 6.869 -18.811 1.00 86.69 342 GLU A O 1
ATOM 2797 N N . CYS A 1 343 ? -26.636 5.507 -17.309 1.00 91.62 343 CYS A N 1
ATOM 2798 C CA . CYS A 1 343 ? -25.396 6.273 -17.181 1.00 91.62 343 CYS A CA 1
ATOM 2799 C C . CYS A 1 343 ? -24.703 6.482 -18.542 1.00 91.62 343 CYS A C 1
ATOM 2801 O O . CYS A 1 343 ? -24.364 7.607 -18.908 1.00 91.62 343 CYS A O 1
ATOM 2803 N N . PHE A 1 344 ? -24.593 5.423 -19.355 1.00 91.19 344 PHE A N 1
ATOM 2804 C CA . PHE A 1 344 ? -24.011 5.525 -20.698 1.00 91.19 344 PHE A CA 1
ATOM 2805 C C . PHE A 1 344 ? -24.799 6.455 -21.627 1.00 91.19 344 PHE A C 1
ATOM 2807 O O . PHE A 1 344 ? -24.195 7.178 -22.416 1.00 91.19 344 PHE A O 1
ATOM 2814 N N . ARG A 1 345 ? -26.138 6.486 -21.535 1.00 92.06 345 ARG A N 1
ATOM 2815 C CA . ARG A 1 345 ? -26.947 7.419 -22.344 1.00 92.06 345 ARG A CA 1
ATOM 2816 C C . ARG A 1 345 ? -26.708 8.875 -21.952 1.00 92.06 345 ARG A C 1
ATOM 2818 O O . ARG A 1 345 ? -26.742 9.751 -22.816 1.00 92.06 345 ARG A O 1
ATOM 2825 N N . GLU A 1 346 ? -26.508 9.150 -20.666 1.00 92.31 346 GLU A N 1
ATOM 2826 C CA . GLU A 1 346 ? -26.195 10.500 -20.188 1.00 92.31 346 GLU A CA 1
ATOM 2827 C C . GLU A 1 346 ? -24.810 10.954 -20.660 1.00 92.31 346 GLU A C 1
ATOM 2829 O O . GLU A 1 346 ? -24.662 12.080 -21.143 1.00 92.31 346 GLU A O 1
ATOM 2834 N N . GLU A 1 347 ? -23.818 10.063 -20.604 1.00 91.19 347 GLU A N 1
ATOM 2835 C CA . GLU A 1 347 ? -22.469 10.326 -21.111 1.00 91.19 347 GLU A CA 1
ATOM 2836 C C . GLU A 1 347 ? -22.466 10.555 -22.630 1.00 91.19 347 GLU A C 1
ATOM 2838 O O . GLU A 1 347 ? -21.900 11.539 -23.111 1.00 91.19 347 GLU A O 1
ATOM 2843 N N . GLU A 1 348 ? -23.179 9.721 -23.391 1.00 91.94 348 GLU A N 1
ATOM 2844 C CA . GLU A 1 348 ? -23.338 9.872 -24.842 1.00 91.94 348 GLU A CA 1
ATOM 2845 C C . GLU A 1 348 ? -23.963 11.228 -25.203 1.00 91.94 348 GLU A C 1
ATOM 2847 O O . GLU A 1 348 ? -23.488 11.926 -26.104 1.00 91.94 348 GLU A O 1
ATOM 2852 N N . LYS A 1 349 ? -24.984 11.661 -24.452 1.00 95.69 349 LYS A N 1
ATOM 2853 C CA . LYS A 1 349 ? -25.601 12.978 -24.634 1.00 95.69 349 LYS A CA 1
ATOM 2854 C C . LYS A 1 349 ? -24.619 14.117 -24.340 1.00 95.69 349 LYS A C 1
ATOM 2856 O O . LYS A 1 349 ? -24.580 15.089 -25.096 1.00 95.69 349 LYS A O 1
ATOM 2861 N N . SER A 1 350 ? -23.814 13.998 -23.284 1.00 94.69 350 SER A N 1
ATOM 2862 C CA . SER A 1 350 ? -22.790 14.995 -22.946 1.00 94.69 350 SER A CA 1
ATOM 2863 C C . SER A 1 350 ? -21.735 15.126 -24.052 1.00 94.69 350 SER A C 1
ATOM 2865 O O . SER A 1 350 ? -21.401 16.237 -24.473 1.00 94.69 350 SER A O 1
ATOM 2867 N N . LEU A 1 351 ? -21.266 13.999 -24.591 1.00 95.69 351 LEU A N 1
ATOM 2868 C CA . LEU A 1 351 ? -20.300 13.974 -25.691 1.00 95.69 351 LEU A CA 1
ATOM 2869 C C . LEU A 1 351 ? -20.882 14.557 -26.988 1.00 95.69 351 LEU A C 1
ATOM 2871 O O . LEU A 1 351 ? -20.199 15.297 -27.698 1.00 95.69 351 LEU A O 1
ATOM 2875 N N . GLU A 1 352 ? -22.153 14.287 -27.287 1.00 96.25 352 GLU A N 1
ATOM 2876 C CA . GLU A 1 352 ? -22.864 14.872 -28.429 1.00 96.25 352 GLU A CA 1
ATOM 2877 C C . GLU A 1 352 ? -22.964 16.405 -28.318 1.00 96.25 352 GLU A C 1
ATOM 2879 O O . GLU A 1 352 ? -22.757 17.129 -29.299 1.00 96.25 352 GLU A O 1
ATOM 2884 N N . GLU A 1 353 ? -23.245 16.922 -27.120 1.00 95.81 353 GLU A N 1
ATOM 2885 C CA . GLU A 1 353 ? -23.279 18.362 -26.843 1.00 95.81 353 GLU A CA 1
ATOM 2886 C C . GLU A 1 353 ? -21.896 19.006 -27.010 1.00 95.81 353 GLU A C 1
ATOM 2888 O O . GLU A 1 353 ? -21.781 20.049 -27.667 1.00 95.81 353 GLU A O 1
ATOM 2893 N N . GLN A 1 354 ? -20.839 18.357 -26.509 1.00 93.81 354 GLN A N 1
ATOM 2894 C CA . GLN A 1 354 ? -19.456 18.792 -26.722 1.00 93.81 354 GLN A CA 1
ATOM 2895 C C . GLN A 1 354 ? -19.079 18.792 -28.207 1.00 93.81 354 GLN A C 1
ATOM 2897 O O . GLN A 1 354 ? -18.512 19.775 -28.693 1.00 93.81 354 GLN A O 1
ATOM 2902 N N . ARG A 1 355 ? -19.450 17.752 -28.969 1.00 95.75 355 ARG A N 1
ATOM 2903 C CA . ARG A 1 355 ? -19.193 17.703 -30.417 1.00 95.75 355 ARG A CA 1
ATOM 2904 C C . ARG A 1 355 ? -19.850 18.881 -31.133 1.00 95.75 355 ARG A C 1
ATOM 2906 O O . ARG A 1 355 ? -19.191 19.571 -31.908 1.00 95.75 355 ARG A O 1
ATOM 2913 N N . LYS A 1 356 ? -21.121 19.168 -30.832 1.00 96.62 356 LYS A N 1
ATOM 2914 C CA . LYS A 1 356 ? -21.853 20.313 -31.406 1.00 96.62 356 LYS A CA 1
ATOM 2915 C C . LYS A 1 356 ? -21.245 21.662 -31.027 1.00 96.62 356 LYS A C 1
ATOM 2917 O O . LYS A 1 356 ? -21.379 22.620 -31.790 1.00 96.62 356 LYS A O 1
ATOM 2922 N N . PHE A 1 357 ? -20.644 21.777 -29.844 1.00 96.38 357 PHE A N 1
ATOM 2923 C CA . PHE A 1 357 ? -19.924 22.980 -29.433 1.00 96.38 357 PHE A CA 1
ATOM 2924 C C . PHE A 1 357 ? -18.651 23.172 -30.264 1.00 96.38 357 PHE A C 1
ATOM 2926 O O . PHE A 1 357 ? -18.482 24.226 -30.877 1.00 96.38 357 PHE A O 1
ATOM 2933 N N . LEU A 1 358 ? -17.823 22.131 -30.369 1.00 95.50 358 LEU A N 1
ATOM 2934 C CA . LEU A 1 358 ? -16.585 22.165 -31.152 1.00 95.50 358 LEU A CA 1
ATOM 2935 C C . LEU A 1 358 ? -16.845 22.415 -32.642 1.00 95.50 358 LEU A C 1
ATOM 2937 O O . LEU A 1 358 ? -16.091 23.131 -33.293 1.00 95.50 358 LEU A O 1
ATOM 2941 N N . GLU A 1 359 ? -17.932 21.871 -33.191 1.00 95.62 359 GLU A N 1
ATOM 2942 C CA . GLU A 1 359 ? -18.326 22.098 -34.584 1.00 95.62 359 GLU A CA 1
ATOM 2943 C C . GLU A 1 359 ? -18.687 23.569 -34.847 1.00 95.62 359 GLU A C 1
ATOM 2945 O O . GLU A 1 359 ? -18.289 24.135 -35.868 1.00 95.62 359 GLU A O 1
ATOM 2950 N N . ARG A 1 360 ? -19.384 24.213 -33.898 1.00 95.38 360 ARG A N 1
ATOM 2951 C CA . ARG A 1 360 ? -19.683 25.651 -33.953 1.00 95.38 360 ARG A CA 1
ATOM 2952 C C . ARG A 1 360 ? -18.426 26.497 -33.825 1.00 95.38 360 ARG A C 1
ATOM 2954 O O . ARG A 1 360 ? -18.254 27.415 -34.618 1.00 95.38 360 ARG A O 1
ATOM 2961 N N . GLU A 1 361 ? -17.539 26.182 -32.882 1.00 95.12 361 GLU A N 1
ATOM 2962 C CA . GLU A 1 361 ? -16.257 26.885 -32.775 1.00 95.12 361 GLU A CA 1
ATOM 2963 C C . GLU A 1 361 ? -15.444 26.755 -34.060 1.00 95.12 361 GLU A C 1
ATOM 2965 O O . GLU A 1 361 ? -14.969 27.759 -34.582 1.00 95.12 361 GLU A O 1
ATOM 2970 N N . ARG A 1 362 ? -15.351 25.552 -34.638 1.00 95.00 362 ARG A N 1
ATOM 2971 C CA . ARG A 1 362 ? -14.664 25.335 -35.918 1.00 95.00 362 ARG A CA 1
ATOM 2972 C C . ARG A 1 362 ? -15.260 26.196 -37.034 1.00 95.00 362 ARG A C 1
ATOM 2974 O O . ARG A 1 362 ? -14.507 26.774 -37.816 1.00 95.00 362 ARG A O 1
ATOM 2981 N N . GLY A 1 363 ? -16.588 26.312 -37.094 1.00 93.44 363 GLY A N 1
ATOM 2982 C CA . GLY A 1 363 ? -17.283 27.218 -38.012 1.00 93.44 363 GLY A CA 1
ATOM 2983 C C . GLY A 1 363 ? -16.895 28.681 -37.790 1.00 93.44 363 GLY A C 1
ATOM 2984 O O . GLY A 1 363 ? -16.469 29.344 -38.731 1.00 93.44 363 GLY A O 1
ATOM 2985 N N . ASN A 1 364 ? -16.937 29.146 -36.540 1.00 93.00 364 ASN A N 1
ATOM 2986 C CA . ASN A 1 364 ? -16.563 30.512 -36.166 1.00 93.00 364 ASN A CA 1
ATOM 2987 C C . ASN A 1 364 ? -15.098 30.825 -36.504 1.00 93.00 364 ASN A C 1
ATOM 2989 O O . ASN A 1 364 ? -14.810 31.896 -37.030 1.00 93.00 364 ASN A O 1
ATOM 2993 N N . PHE A 1 365 ? -14.171 29.895 -36.249 1.00 94.31 365 PHE A N 1
ATOM 2994 C CA . PHE A 1 365 ? -12.761 30.049 -36.620 1.00 94.31 365 PHE A CA 1
ATOM 2995 C C . PHE A 1 365 ? -12.577 30.104 -38.135 1.00 94.31 365 PHE A C 1
ATOM 2997 O O . PHE A 1 365 ? -11.792 30.910 -38.629 1.00 94.31 365 PHE A O 1
ATOM 3004 N N . THR A 1 366 ? -13.319 29.279 -38.877 1.00 93.06 366 THR A N 1
ATOM 3005 C CA . THR A 1 366 ? -13.279 29.283 -40.344 1.00 93.06 366 THR A CA 1
ATOM 3006 C C . THR A 1 366 ? -13.810 30.609 -40.892 1.00 93.06 366 THR A C 1
ATOM 3008 O O . THR A 1 366 ? -13.181 31.212 -41.756 1.00 93.06 366 THR A O 1
ATOM 3011 N N . GLU A 1 367 ? -14.921 31.113 -40.356 1.00 92.19 367 GLU A N 1
ATOM 3012 C CA . GLU A 1 367 ? -15.486 32.405 -40.752 1.00 92.19 367 GLU A CA 1
ATOM 3013 C C . GLU A 1 367 ? -14.567 33.576 -40.377 1.00 92.19 367 GLU A C 1
ATOM 3015 O O . GLU A 1 367 ? -14.358 34.475 -41.190 1.00 92.19 367 GLU A O 1
ATOM 3020 N N . ALA A 1 368 ? -13.960 33.551 -39.187 1.00 89.62 368 ALA A N 1
ATOM 3021 C CA . ALA A 1 368 ? -12.981 34.550 -38.766 1.00 89.62 368 ALA A CA 1
ATOM 3022 C C . ALA A 1 368 ? -11.747 34.559 -39.681 1.00 89.62 368 ALA A C 1
ATOM 3024 O O . ALA A 1 368 ? -11.292 35.630 -40.074 1.00 89.62 368 ALA A O 1
ATOM 3025 N N . ALA A 1 369 ? -11.246 33.386 -40.080 1.00 89.44 369 ALA A N 1
ATOM 3026 C CA . ALA A 1 369 ? -10.152 33.272 -41.042 1.00 89.44 369 ALA A CA 1
ATOM 3027 C C . ALA A 1 369 ? -10.538 33.831 -42.422 1.00 89.44 369 ALA A C 1
ATOM 3029 O O . ALA A 1 369 ? -9.738 34.524 -43.049 1.00 89.44 369 ALA A O 1
ATOM 3030 N N . ILE A 1 370 ? -11.776 33.593 -42.871 1.00 87.31 370 ILE A N 1
ATOM 3031 C CA . ILE A 1 370 ? -12.304 34.164 -44.117 1.00 87.31 370 ILE A CA 1
ATOM 3032 C C . ILE A 1 370 ? -12.414 35.694 -44.014 1.00 87.31 370 ILE A C 1
ATOM 3034 O O . ILE A 1 370 ? -12.002 36.392 -44.938 1.00 87.31 370 ILE A O 1
ATOM 3038 N N . ARG A 1 371 ? -12.920 36.250 -42.906 1.00 89.75 371 ARG A N 1
ATOM 3039 C CA . ARG A 1 371 ? -12.984 37.713 -42.705 1.00 89.75 371 ARG A CA 1
ATOM 3040 C C . ARG A 1 371 ? -11.595 38.350 -42.693 1.00 89.75 371 ARG A C 1
ATOM 3042 O O . ARG A 1 371 ? -11.376 39.296 -43.439 1.00 89.75 371 ARG A O 1
ATOM 3049 N N . LEU A 1 372 ? -10.648 37.763 -41.960 1.00 84.25 372 LEU A N 1
ATOM 3050 C CA . LEU A 1 372 ? -9.240 38.176 -41.969 1.00 84.25 372 LEU A CA 1
ATOM 3051 C C . LEU A 1 372 ? -8.639 38.144 -43.377 1.00 84.25 372 LEU A C 1
ATOM 3053 O O . LEU A 1 372 ? -7.890 39.041 -43.740 1.00 84.25 372 LEU A O 1
ATOM 3057 N N . SER A 1 373 ? -8.974 37.140 -44.192 1.00 78.69 373 SER A N 1
ATOM 3058 C CA . SER A 1 373 ? -8.482 37.086 -45.571 1.00 78.69 373 SER A CA 1
ATOM 3059 C C . SER A 1 373 ? -9.043 38.201 -46.459 1.00 78.69 373 SER A C 1
ATOM 3061 O O . SER A 1 373 ? -8.330 38.663 -47.340 1.00 78.69 373 SER A O 1
ATOM 3063 N N . HIS A 1 374 ? -10.271 38.670 -46.213 1.00 82.88 374 HIS A N 1
ATOM 3064 C CA . HIS A 1 374 ? -10.853 39.796 -46.948 1.00 82.88 374 HIS A CA 1
ATOM 3065 C C . HIS A 1 374 ? -10.298 41.148 -46.476 1.00 82.88 374 HIS A C 1
ATOM 3067 O O . HIS A 1 374 ? -9.997 41.990 -47.310 1.00 82.88 374 HIS A O 1
ATOM 3073 N N . GLU A 1 375 ? -10.085 41.337 -45.169 1.00 78.69 375 GLU A N 1
ATOM 3074 C CA . GLU A 1 375 ? -9.497 42.567 -44.600 1.00 78.69 375 GLU A CA 1
ATOM 3075 C C . GLU A 1 375 ? -8.020 42.783 -44.977 1.00 78.69 375 GLU A C 1
ATOM 3077 O O . GLU A 1 375 ? -7.512 43.888 -44.842 1.00 78.69 375 GLU A O 1
ATOM 3082 N N . VAL A 1 376 ? -7.317 41.739 -45.428 1.00 71.00 376 VAL A N 1
ATOM 3083 C CA . VAL A 1 376 ? -5.913 41.810 -45.881 1.00 71.00 376 VAL A CA 1
ATOM 3084 C C . VAL A 1 376 ? -5.800 42.114 -47.387 1.00 71.00 376 VAL A C 1
ATOM 3086 O O . VAL A 1 376 ? -4.700 42.365 -47.880 1.00 71.00 376 VAL A O 1
ATOM 3089 N N . ILE A 1 377 ? -6.911 42.059 -48.132 1.00 56.78 377 ILE A N 1
ATOM 3090 C CA . ILE A 1 377 ? -6.943 42.245 -49.595 1.00 56.78 377 ILE A CA 1
ATOM 3091 C C . ILE A 1 377 ? -7.399 43.664 -50.004 1.00 56.78 377 ILE A C 1
ATOM 3093 O O . ILE A 1 377 ? -7.137 44.057 -51.142 1.00 56.78 377 ILE A O 1
ATOM 3097 N N . ASP A 1 378 ? -7.980 44.441 -49.086 1.00 45.22 378 ASP A N 1
ATOM 3098 C CA . ASP A 1 378 ? -8.166 45.901 -49.204 1.00 45.22 378 ASP A CA 1
ATOM 3099 C C . ASP A 1 378 ? -7.009 46.657 -48.524 1.00 45.22 378 ASP A C 1
ATOM 3101 O O . ASP A 1 378 ? -6.618 47.736 -49.038 1.00 45.22 378 ASP A O 1
#

pLDDT: mean 80.71, std 18.79, range [29.48, 98.69]

Radius of gyration: 52.91 Å; chains: 1; bounding box: 115×85×175 Å

Sequence (378 aa):
EVSSLGLPPLWTESSGSPEVNVMTVLNCMYDLIHLHHKGLRTLENMEVEQLKSISNVDYLKLTSTQLKEQLELSKRENTGLLERERQLHLKVKSLQNCLKNEKDEVQKLQNIIASRASQYNHEMKRKEREFDKLKERLNQLLVDKKEKKPAIDVLNNIGRADGKRSLWKTQKTEAKHEEEMYKTLLSDYDSRQREMLLENAELKKLLQQMEKEMLSILSSKKSTELVMSDLFDSSKESVELYCVHSREKLTNRIRLQWRRIKSHVERLDSQGSPDAMGANKTDDAASQETHVEEMNRLKLEIQQCKDFIQTQQQLLQQQLRPPCDEEATSLLSDCYMLQEKECFREEEKSLEEQRKFLERERGNFTEAAIRLSHEVID

Secondary structure (DSSP, 8-state):
-TGGGTPPPS----SS-----HHHHHHHHHHHHHHHHHHHHHHHHHHHHHHHHHHHHHHHHHHHHHHHHHHHHHHHHHHHHHHHHHHHHHHHHHHHHHHHHHHHHHHHHHHHHHHHHHHHHHHHHHHHHHHHHHHHHHHHHHHHHHHS------------TTS-------HHHHHHHHHHHHHHHHHHHHHHHHHHHHHHHHHHHHHHHHHHHHHHHHHHHHTTTTS-SS--SS-HHHHHHHHHHHHHHHHHHHHHHHHHHHHHHHHHHHH-SS----------SSHHHHHHHHHHHHHHHHHHHHHHHHHHHHHHHHHS--SS-HHHHHHHHHHHHHHHHHHHHHHHHHHHHHHHHHHHHHHHHHHHHHHHHHHTT-

InterPro domains:
  IPR021622 Afadin/alpha-actinin-binding [PF11559] (5-140)
  IPR052300 Adhesion and Centrosome-associated Protein [PTHR46507] (1-375)